Protein AF-0000000085013653 (afdb_homodimer)

Radius of gyration: 20.54 Å; Cα contacts (8 Å, |Δi|>4): 859; chains: 2; bounding box: 78×55×40 Å

Secondary structure (DSSP, 8-state):
------------GGGTHHHHHHHHHHHHHHHHTTS-S-EEEEE-TTS-EEEEEE--TTS---SSS--SSTT--HHHHHHHHH-S--SGGG-EEEEEE---HHHHHHHHHHT-SEEEEEE--TTT-HHHHS-GGG-GGGTTSEEEE---HHHHHHHHHHHHHHHHHH-TTHHHHHHHHH-HHHHTT--/------------HHHHHHHHHHHHHHHHHHHHTTS-S-EEEEE-TTS-EEEEEE--TTS---SSS--SSTT--HHHHHHHHH-S--SGGG-EEEEEE---HHHHHHHHHHT-SEEEEEE--TTT-HHHHS-GGG-GGGTTSEEEE---HHHHHHHHHHHHHHHHHH-TTHHHHHHHHH-HHHHTT--

InterPro domains:
  IPR002125 Cytidine and deoxycytidylate deaminase domain [PF00383] (16-118)
  IPR002125 Cytidine and deoxycytidylate deaminase domain [PS51747] (14-129)
  IPR016193 Cytidine deaminase-like [SSF53927] (13-131)

Structure (mmCIF, N/CA/C/O backbone):
data_AF-0000000085013653-model_v1
#
loop_
_entity.id
_entity.type
_entity.pdbx_description
1 polymer 'CMP/dCMP deaminase, zinc-binding protein'
#
loop_
_atom_site.group_PDB
_atom_site.id
_atom_site.type_symbol
_atom_site.label_atom_id
_atom_site.label_alt_id
_atom_site.label_comp_id
_atom_site.label_asym_id
_atom_site.label_entity_id
_atom_site.label_seq_id
_atom_site.pdbx_PDB_ins_code
_atom_site.Cartn_x
_atom_site.Cartn_y
_atom_site.Cartn_z
_atom_site.occupancy
_atom_site.B_iso_or_equiv
_atom_site.auth_seq_id
_atom_site.auth_comp_id
_atom_site.auth_asym_id
_atom_site.auth_atom_id
_atom_site.pdbx_PDB_model_num
ATOM 1 N N . MET A 1 1 ? 38.219 5.762 -13.766 1 24.25 1 MET A N 1
ATOM 2 C CA . MET A 1 1 ? 37.781 4.395 -14.039 1 24.25 1 MET A CA 1
ATOM 3 C C . MET A 1 1 ? 36.25 4.316 -14.164 1 24.25 1 MET A C 1
ATOM 5 O O . MET A 1 1 ? 35.531 4.926 -13.367 1 24.25 1 MET A O 1
ATOM 9 N N . PRO A 1 2 ? 35.656 3.992 -15.43 1 26.81 2 PRO A N 1
ATOM 10 C CA . PRO A 1 2 ? 34.281 4.137 -15.859 1 26.81 2 PRO A CA 1
ATOM 11 C C . PRO A 1 2 ? 33.312 3.309 -15.008 1 26.81 2 PRO A C 1
ATOM 13 O O . PRO A 1 2 ? 33.688 2.271 -14.461 1 26.81 2 PRO A O 1
ATOM 16 N N . ASP A 1 3 ? 32.5 3.873 -14.195 1 28.05 3 ASP A N 1
ATOM 17 C CA . ASP A 1 3 ? 31.5 3.348 -13.266 1 28.05 3 ASP A CA 1
ATOM 18 C C . ASP A 1 3 ? 30.578 2.346 -13.961 1 28.05 3 ASP A C 1
ATOM 20 O O . ASP A 1 3 ? 29.859 2.701 -14.891 1 28.05 3 ASP A O 1
ATOM 24 N N . CYS A 1 4 ? 31.062 1.099 -14.211 1 28.59 4 CYS A N 1
ATOM 25 C CA . CYS A 1 4 ? 30.484 0.008 -14.984 1 28.59 4 CYS A CA 1
ATOM 26 C C . CYS A 1 4 ? 29.016 -0.204 -14.602 1 28.59 4 CYS A C 1
ATOM 28 O O . CYS A 1 4 ? 28.719 -0.586 -13.469 1 28.59 4 CYS A O 1
ATOM 30 N N . PRO A 1 5 ? 28.062 0.525 -15.18 1 35.03 5 PRO A N 1
ATOM 31 C CA . PRO A 1 5 ? 26.641 0.278 -14.961 1 35.03 5 PRO A CA 1
ATOM 32 C C . PRO A 1 5 ? 26.297 -1.209 -14.977 1 35.03 5 PRO A C 1
ATOM 34 O O . PRO A 1 5 ? 26.859 -1.973 -15.766 1 35.03 5 PRO A O 1
ATOM 37 N N . MET A 1 6 ? 26.156 -1.862 -13.82 1 35.12 6 MET A N 1
ATOM 38 C CA . MET A 1 6 ? 25.906 -3.299 -13.773 1 35.12 6 MET A CA 1
ATOM 39 C C . MET A 1 6 ? 24.938 -3.717 -14.883 1 35.12 6 MET A C 1
ATOM 41 O O . MET A 1 6 ? 24 -2.998 -15.195 1 35.12 6 MET A O 1
ATOM 45 N N . SER A 1 7 ? 25.328 -4.457 -15.969 1 36.34 7 SER A N 1
ATOM 46 C CA . SER A 1 7 ? 24.672 -5.117 -17.094 1 36.34 7 SER A CA 1
ATOM 47 C C . SER A 1 7 ? 23.375 -5.781 -16.672 1 36.34 7 SER A C 1
ATOM 49 O O . SER A 1 7 ? 23.312 -6.406 -15.609 1 36.34 7 SER A O 1
ATOM 51 N N . PRO A 1 8 ? 22.219 -5.273 -17.219 1 42.09 8 PRO A N 1
ATOM 52 C CA . PRO A 1 8 ? 20.953 -5.977 -16.984 1 42.09 8 PRO A CA 1
ATOM 53 C C . PRO A 1 8 ? 21.094 -7.488 -17.141 1 42.09 8 PRO A C 1
ATOM 55 O O . PRO A 1 8 ? 21.562 -7.977 -18.172 1 42.09 8 PRO A O 1
ATOM 58 N N . VAL A 1 9 ? 21.625 -8.234 -16.281 1 42 9 VAL A N 1
ATOM 59 C CA . VAL A 1 9 ? 21.625 -9.68 -16.5 1 42 9 VAL A CA 1
ATOM 60 C C . VAL A 1 9 ? 20.328 -10.109 -17.172 1 42 9 VAL A C 1
ATOM 62 O O . VAL A 1 9 ? 19.234 -9.805 -16.688 1 42 9 VAL A O 1
ATOM 65 N N . PRO A 1 10 ? 20.297 -10.133 -18.594 1 42.44 10 PRO A N 1
ATOM 66 C CA . PRO A 1 10 ? 19.109 -10.758 -19.156 1 42.44 10 PRO A CA 1
ATOM 67 C C . PRO A 1 10 ? 18.609 -11.945 -18.328 1 42.44 10 PRO A C 1
ATOM 69 O O . PRO A 1 10 ? 19.359 -12.906 -18.125 1 42.44 10 PRO A O 1
ATOM 72 N N . ARG A 1 11 ? 18.047 -11.766 -17.188 1 50.75 11 ARG A N 1
ATOM 73 C CA . ARG A 1 11 ? 17.844 -12.922 -16.328 1 50.75 11 ARG A CA 1
ATOM 74 C C . ARG A 1 11 ? 17.016 -13.992 -17.031 1 50.75 11 ARG A C 1
ATOM 76 O O . ARG A 1 11 ? 15.906 -13.727 -17.484 1 50.75 11 ARG A O 1
ATOM 83 N N . ASP A 1 12 ? 17.594 -14.945 -17.734 1 55.91 12 ASP A N 1
ATOM 84 C CA . ASP A 1 12 ? 17.031 -16.156 -18.344 1 55.91 12 ASP A CA 1
ATOM 85 C C . ASP A 1 12 ? 15.758 -16.578 -17.609 1 55.91 12 ASP A C 1
ATOM 87 O O . ASP A 1 12 ? 15.711 -16.594 -16.391 1 55.91 12 ASP A O 1
ATOM 91 N N . PRO A 1 13 ? 14.555 -16.672 -18.359 1 56.53 13 PRO A N 1
ATOM 92 C CA . PRO A 1 13 ? 13.312 -17.172 -17.766 1 56.53 13 PRO A CA 1
ATOM 93 C C . PRO A 1 13 ? 13.547 -18.312 -16.781 1 56.53 13 PRO A C 1
ATOM 95 O O . PRO A 1 13 ? 12.844 -18.422 -15.766 1 56.53 13 PRO A O 1
ATOM 98 N N . ALA A 1 14 ? 14.484 -19.109 -17.188 1 70.06 14 ALA A N 1
ATOM 99 C CA . ALA A 1 14 ? 14.812 -20.219 -16.297 1 70.06 14 ALA A CA 1
ATOM 100 C C . ALA A 1 14 ? 15.258 -19.719 -14.93 1 70.06 14 ALA A C 1
ATOM 102 O O . ALA A 1 14 ? 15.125 -20.422 -13.922 1 70.06 14 ALA A O 1
ATOM 103 N N . THR A 1 15 ? 15.469 -18.562 -14.938 1 87.69 15 THR A N 1
ATOM 104 C CA . THR A 1 15 ? 15.984 -17.984 -13.703 1 87.69 15 THR A CA 1
ATOM 105 C C . THR A 1 1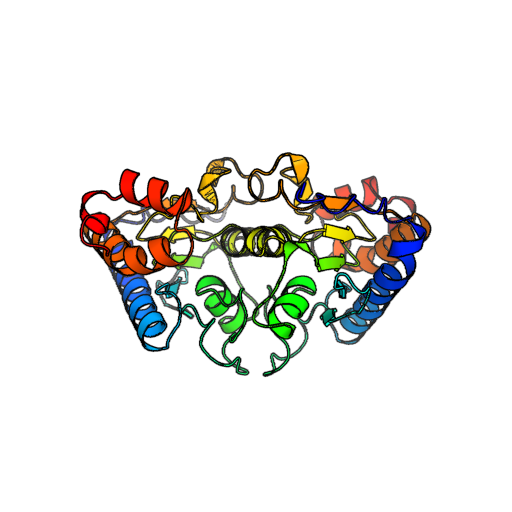5 ? 14.844 -17.625 -12.758 1 87.69 15 THR A C 1
ATOM 107 O O . THR A 1 15 ? 14.984 -17.734 -11.539 1 87.69 15 THR A O 1
ATOM 110 N N . HIS A 1 16 ? 13.609 -17.469 -13.266 1 96.56 16 HIS A N 1
ATOM 111 C CA . HIS A 1 16 ? 12.5 -17 -12.445 1 96.56 16 HIS A CA 1
ATOM 112 C C . HIS A 1 16 ? 11.711 -18.156 -11.859 1 96.56 16 HIS A C 1
ATOM 114 O O . HIS A 1 16 ? 11.086 -18.031 -10.805 1 96.56 16 HIS A O 1
ATOM 120 N N . ARG A 1 17 ? 11.781 -19.312 -12.523 1 97.62 17 ARG A N 1
ATOM 121 C CA . ARG A 1 17 ? 10.859 -20.422 -12.305 1 97.62 17 ARG A CA 1
ATOM 122 C C . ARG A 1 17 ? 10.906 -20.891 -10.852 1 97.62 17 ARG A C 1
ATOM 124 O O . ARG A 1 17 ? 9.867 -21.016 -10.203 1 97.62 17 ARG A O 1
ATOM 131 N N . PRO A 1 18 ? 12.117 -21.109 -10.234 1 97.94 18 PRO A N 1
ATOM 132 C CA . PRO A 1 18 ? 12.109 -21.609 -8.859 1 97.94 18 PRO A CA 1
ATOM 133 C C . PRO A 1 18 ? 11.453 -20.641 -7.883 1 97.94 18 PRO A C 1
ATOM 135 O O . PRO A 1 18 ? 10.805 -21.078 -6.922 1 97.94 18 PRO A O 1
ATOM 138 N N . TYR A 1 19 ? 11.594 -19.375 -8.047 1 98.62 19 TYR A N 1
ATOM 139 C CA . TYR A 1 19 ? 11.039 -18.375 -7.152 1 98.62 19 TYR A CA 1
ATOM 140 C C . TYR A 1 19 ? 9.523 -18.266 -7.332 1 98.62 19 TYR A C 1
ATOM 142 O O . TYR A 1 19 ? 8.789 -18.109 -6.355 1 98.62 19 TYR A O 1
ATOM 150 N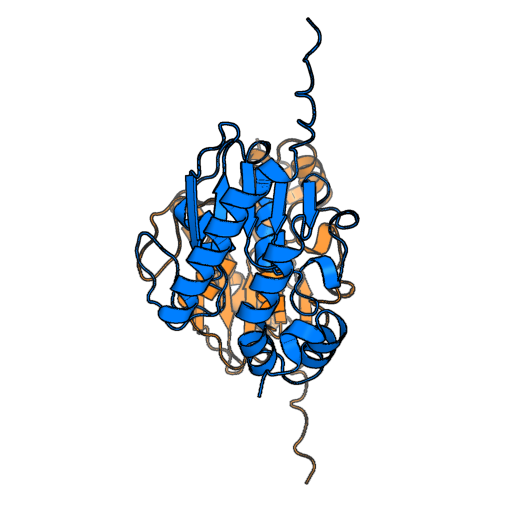 N . LEU A 1 20 ? 9.102 -18.391 -8.609 1 98.75 20 LEU A N 1
ATOM 151 C CA . LEU A 1 20 ? 7.668 -18.359 -8.867 1 98.75 20 LEU A CA 1
ATOM 152 C C . LEU A 1 20 ? 6.988 -19.609 -8.32 1 98.75 20 LEU A C 1
ATOM 154 O O . LEU A 1 20 ? 5.863 -19.531 -7.82 1 98.75 20 LEU A O 1
ATOM 158 N N . GLN A 1 21 ? 7.672 -20.719 -8.414 1 98.81 21 GLN A N 1
ATOM 159 C CA . GLN A 1 21 ? 7.156 -21.938 -7.805 1 98.81 21 GLN A CA 1
ATOM 160 C C . GLN A 1 21 ? 7.012 -21.781 -6.293 1 98.81 21 GLN A C 1
ATOM 162 O O . GLN A 1 21 ? 6.031 -22.234 -5.707 1 98.81 21 GLN A O 1
ATOM 167 N N . GLU A 1 22 ? 7.992 -21.156 -5.691 1 98.81 22 GLU A N 1
ATOM 168 C CA . GLU A 1 22 ? 7.926 -20.906 -4.258 1 98.81 22 GLU A CA 1
ATOM 169 C C . GLU A 1 22 ? 6.77 -19.969 -3.908 1 98.81 22 GLU A C 1
ATOM 171 O O . GLU A 1 22 ? 6.062 -20.188 -2.922 1 98.81 22 GLU A O 1
ATOM 176 N N . ALA A 1 23 ? 6.559 -18.938 -4.688 1 98.88 23 ALA A N 1
ATOM 177 C CA . ALA A 1 23 ? 5.434 -18.031 -4.473 1 98.88 23 ALA A CA 1
ATOM 178 C C . ALA A 1 23 ? 4.105 -18.781 -4.559 1 98.88 23 ALA A C 1
ATOM 180 O O . ALA A 1 23 ? 3.209 -18.562 -3.74 1 98.88 23 ALA A O 1
ATOM 181 N N . LEU A 1 24 ? 4.008 -19.688 -5.523 1 98.94 24 LEU A N 1
ATOM 182 C CA . LEU A 1 24 ? 2.777 -20.469 -5.695 1 98.94 24 LEU A CA 1
ATOM 183 C C . LEU A 1 24 ? 2.584 -21.438 -4.547 1 98.94 24 LEU A C 1
ATOM 185 O O . LEU A 1 24 ? 1.455 -21.688 -4.113 1 98.94 24 LEU A O 1
ATOM 189 N N . ARG A 1 25 ? 3.697 -22.031 -4.094 1 98.88 25 ARG A N 1
ATOM 190 C CA . ARG A 1 25 ? 3.611 -22.875 -2.912 1 98.88 25 ARG A CA 1
ATOM 191 C C . ARG A 1 25 ? 3.078 -22.094 -1.715 1 98.88 25 ARG A C 1
ATOM 193 O O . ARG A 1 25 ? 2.189 -22.578 -1.003 1 98.88 25 ARG A O 1
ATOM 200 N N . LEU A 1 26 ? 3.555 -20.906 -1.44 1 98.94 26 LEU A N 1
ATOM 201 C CA . LEU A 1 26 ? 3.109 -20.047 -0.35 1 98.94 26 LEU A CA 1
ATOM 202 C C . LEU A 1 26 ? 1.648 -19.656 -0.535 1 98.94 26 LEU A C 1
ATOM 204 O O . LEU A 1 26 ? 0.909 -19.516 0.443 1 98.94 26 LEU A O 1
ATOM 208 N N . ALA A 1 27 ? 1.255 -19.469 -1.788 1 98.94 27 ALA A N 1
ATOM 209 C CA . ALA A 1 27 ? -0.143 -19.172 -2.082 1 98.94 27 ALA A CA 1
ATOM 210 C C . ALA A 1 27 ? -1.061 -20.281 -1.596 1 98.94 27 ALA A C 1
ATOM 212 O O . ALA A 1 27 ? -2.105 -20.016 -0.994 1 98.94 27 ALA A O 1
ATOM 213 N N . ARG A 1 28 ? -0.653 -21.5 -1.837 1 98.88 28 ARG A N 1
ATOM 214 C CA . ARG A 1 28 ? -1.437 -22.656 -1.39 1 98.88 28 ARG A CA 1
ATOM 215 C C . ARG A 1 28 ? -1.482 -22.719 0.133 1 98.88 28 ARG A C 1
ATOM 217 O O . ARG A 1 28 ? -2.506 -23.094 0.711 1 98.88 28 ARG A O 1
ATOM 224 N N . GLU A 1 29 ? -0.393 -22.375 0.776 1 98.81 29 GLU A N 1
ATOM 225 C CA . GLU A 1 29 ? -0.371 -22.328 2.234 1 98.81 29 GLU A CA 1
ATOM 226 C C . GLU A 1 29 ? -1.345 -21.281 2.768 1 98.81 29 GLU A C 1
ATOM 228 O O . GLU A 1 29 ? -2.02 -21.516 3.773 1 98.81 29 GLU A O 1
ATOM 233 N N . ALA A 1 30 ? -1.367 -20.125 2.084 1 98.81 30 ALA A N 1
ATOM 234 C CA . ALA A 1 30 ? -2.312 -19.078 2.471 1 98.81 30 ALA A CA 1
ATOM 235 C C . ALA A 1 30 ? -3.75 -19.578 2.387 1 98.81 30 ALA A C 1
ATOM 237 O O . ALA A 1 30 ? -4.543 -19.375 3.309 1 98.81 30 ALA A O 1
ATOM 238 N N . GLN A 1 31 ? -4.023 -20.234 1.326 1 98.38 31 GLN A N 1
ATOM 239 C CA . GLN A 1 31 ? -5.363 -20.781 1.118 1 98.38 31 GLN A CA 1
ATOM 240 C C . GLN A 1 31 ? -5.73 -21.766 2.215 1 98.38 31 GLN A C 1
ATOM 242 O O . GLN A 1 31 ? -6.84 -21.734 2.75 1 98.38 31 GLN A O 1
ATOM 247 N N . ALA A 1 32 ? -4.828 -22.625 2.506 1 98.25 32 ALA A N 1
ATOM 248 C CA . ALA A 1 32 ? -5.051 -23.625 3.539 1 98.25 32 ALA A CA 1
ATOM 249 C C . ALA A 1 32 ? -5.289 -22.984 4.898 1 98.25 32 ALA A C 1
ATOM 251 O O . ALA A 1 32 ? -5.996 -23.531 5.742 1 98.25 32 ALA A O 1
ATOM 252 N N . ALA A 1 33 ? -4.801 -21.812 5.082 1 97.81 33 ALA A N 1
ATOM 253 C CA . ALA A 1 33 ? -4.91 -21.109 6.355 1 97.81 33 ALA A CA 1
ATOM 254 C C . ALA A 1 33 ? -6.121 -20.172 6.371 1 97.81 33 ALA A C 1
ATOM 256 O O . ALA A 1 33 ? -6.316 -19.406 7.316 1 97.81 33 ALA A O 1
ATOM 257 N N . GLY A 1 34 ? -6.895 -20.203 5.285 1 97 34 GLY A N 1
ATOM 258 C CA . GLY A 1 34 ? -8.141 -19.453 5.273 1 97 34 GLY A CA 1
ATOM 259 C C . GLY A 1 34 ? -8.008 -18.078 4.66 1 97 34 GLY A C 1
ATOM 260 O O . GLY A 1 34 ? -8.836 -17.203 4.895 1 97 34 GLY A O 1
ATOM 261 N N . SER A 1 35 ? -6.945 -17.859 3.887 1 98.12 35 SER A N 1
ATOM 262 C CA . SER A 1 35 ? -6.715 -16.594 3.199 1 98.12 35 SER A CA 1
ATOM 263 C C . SER A 1 35 ? -6.75 -16.766 1.685 1 98.12 35 SER A C 1
ATOM 265 O O . SER A 1 35 ? -6.812 -17.891 1.188 1 98.12 35 SER A O 1
ATOM 267 N N . ALA A 1 36 ? -6.809 -15.648 0.955 1 98.19 36 ALA A N 1
ATOM 268 C CA . ALA A 1 36 ? -6.711 -15.727 -0.5 1 98.19 36 ALA A CA 1
ATOM 269 C C . ALA A 1 36 ? -5.402 -16.391 -0.923 1 98.19 36 ALA A C 1
ATOM 271 O O . ALA A 1 36 ? -4.367 -16.219 -0.275 1 98.19 36 ALA A O 1
ATOM 272 N N . PRO A 1 37 ? -5.43 -17.172 -1.954 1 98.81 37 PRO A N 1
ATOM 273 C CA . PRO A 1 37 ? -4.238 -17.906 -2.383 1 98.81 37 PRO A CA 1
ATOM 274 C C . PRO A 1 37 ? -3.227 -17.016 -3.105 1 98.81 37 PRO A C 1
ATOM 276 O O . PRO A 1 37 ? -3.076 -17.109 -4.328 1 98.81 37 PRO A O 1
ATOM 279 N N . VAL A 1 38 ? -2.527 -16.219 -2.439 1 98.94 38 VAL A N 1
ATOM 280 C CA . VAL A 1 38 ? -1.472 -15.367 -2.973 1 98.94 38 VAL A CA 1
ATOM 281 C C . VAL A 1 38 ? -0.211 -15.508 -2.123 1 98.94 38 VAL A C 1
ATOM 283 O O . VAL A 1 38 ? -0.278 -15.484 -0.892 1 98.94 38 VAL A O 1
ATOM 286 N N . GLY A 1 39 ? 0.913 -15.719 -2.691 1 98.94 39 GLY A N 1
ATOM 287 C CA . GLY A 1 39 ? 2.223 -15.805 -2.064 1 98.94 39 GLY A CA 1
ATOM 288 C C . GLY A 1 39 ? 3.27 -14.945 -2.754 1 98.94 39 GLY A C 1
ATOM 289 O O . GLY A 1 39 ? 3.084 -14.539 -3.902 1 98.94 39 GLY A O 1
ATOM 290 N N . ALA A 1 40 ? 4.328 -14.625 -2.074 1 98.94 40 ALA A N 1
ATOM 291 C CA . ALA A 1 40 ? 5.395 -13.781 -2.613 1 98.94 40 ALA A CA 1
ATOM 292 C C . ALA A 1 40 ? 6.727 -14.078 -1.927 1 98.94 40 ALA A C 1
ATOM 294 O O . ALA A 1 40 ? 6.754 -14.516 -0.774 1 98.94 40 ALA A O 1
ATOM 295 N N . VAL A 1 41 ? 7.832 -13.82 -2.594 1 98.88 41 VAL A N 1
ATOM 296 C CA . VAL A 1 41 ? 9.164 -13.898 -2.012 1 98.88 41 VAL A CA 1
ATOM 297 C C . VAL A 1 41 ? 10.008 -12.727 -2.498 1 98.88 41 VAL A C 1
ATOM 299 O O . VAL A 1 41 ? 9.789 -12.203 -3.596 1 98.88 41 VAL A O 1
ATOM 302 N N . LEU A 1 42 ? 10.891 -12.305 -1.718 1 98.69 42 LEU A N 1
ATOM 303 C CA . LEU A 1 42 ? 11.867 -11.273 -2.041 1 98.69 42 LEU A CA 1
ATOM 304 C C . LEU A 1 42 ? 13.266 -11.875 -2.162 1 98.69 42 LEU A C 1
ATOM 306 O O . LEU A 1 42 ? 13.727 -12.578 -1.263 1 98.69 42 LEU A O 1
ATOM 310 N N . VAL A 1 43 ? 13.883 -11.617 -3.268 1 98.31 43 VAL A N 1
ATOM 311 C CA . VAL A 1 43 ? 15.156 -12.242 -3.594 1 98.31 43 VAL A CA 1
ATOM 312 C C . VAL A 1 43 ? 16.219 -11.164 -3.777 1 98.31 43 VAL A C 1
ATOM 314 O O . VAL A 1 43 ? 15.992 -10.156 -4.445 1 98.31 43 VAL A O 1
ATOM 317 N N . ASN A 1 44 ? 17.406 -11.367 -3.193 1 97.19 44 ASN A N 1
ATOM 318 C CA . ASN A 1 44 ? 18.469 -10.367 -3.328 1 97.19 44 ASN A CA 1
ATOM 319 C C . ASN A 1 44 ? 19.344 -10.641 -4.547 1 97.19 44 ASN A C 1
ATOM 321 O O . ASN A 1 44 ? 19.078 -11.57 -5.316 1 97.19 44 ASN A O 1
ATOM 325 N N . ALA A 1 45 ? 20.359 -9.867 -4.723 1 94.81 45 ALA A N 1
ATOM 326 C CA . ALA A 1 45 ? 21.203 -9.914 -5.914 1 94.81 45 ALA A CA 1
ATOM 327 C C . ALA A 1 45 ? 21.969 -11.227 -5.988 1 94.81 45 ALA A C 1
ATOM 329 O O . ALA A 1 45 ? 22.328 -11.68 -7.078 1 94.81 45 ALA A O 1
ATOM 330 N N . ALA A 1 46 ? 22.156 -11.867 -4.809 1 95.81 46 ALA A N 1
ATOM 331 C CA . ALA A 1 46 ? 22.906 -13.125 -4.75 1 95.81 46 ALA A CA 1
ATOM 332 C C . ALA A 1 46 ? 22 -14.32 -5.035 1 95.81 46 ALA A C 1
ATOM 334 O O . ALA A 1 46 ? 22.469 -15.461 -5.086 1 95.81 46 ALA A O 1
ATOM 335 N N . GLY A 1 47 ? 20.719 -14.031 -5.195 1 96.06 47 GLY A N 1
ATOM 336 C CA . GLY A 1 47 ? 19.781 -15.102 -5.488 1 96.06 47 GLY A CA 1
ATOM 337 C C . GLY A 1 47 ? 19.219 -15.75 -4.242 1 96.06 47 GLY A C 1
ATOM 338 O O . GLY A 1 47 ? 18.594 -16.812 -4.316 1 96.06 47 GLY A O 1
ATOM 339 N N . GLU A 1 48 ? 19.406 -15.102 -3.143 1 97.06 48 GLU A N 1
ATOM 340 C CA . GLU A 1 48 ? 18.891 -15.633 -1.887 1 97.06 48 GLU A CA 1
ATOM 341 C C . GLU A 1 48 ? 17.5 -15.07 -1.592 1 97.06 48 GLU A C 1
ATOM 343 O O . GLU A 1 48 ? 17.25 -13.875 -1.775 1 97.06 48 GLU A O 1
ATOM 348 N N . VAL A 1 49 ? 16.625 -15.961 -1.199 1 98.31 49 VAL A N 1
ATOM 349 C CA . VAL A 1 49 ? 15.336 -15.508 -0.694 1 98.31 49 VAL A CA 1
ATOM 350 C C . VAL A 1 49 ? 15.508 -14.891 0.694 1 98.31 49 VAL A C 1
ATOM 352 O O . VAL A 1 49 ? 15.891 -15.586 1.642 1 98.31 49 VAL A O 1
ATOM 355 N N . ILE A 1 50 ? 15.172 -13.609 0.869 1 98 50 ILE A N 1
ATOM 356 C CA . ILE A 1 50 ? 15.453 -12.945 2.135 1 98 50 ILE A CA 1
ATOM 357 C C . ILE A 1 50 ? 14.156 -12.719 2.904 1 98 50 ILE A C 1
ATOM 359 O O . ILE A 1 50 ? 14.18 -12.352 4.082 1 98 50 ILE A O 1
ATOM 363 N N . ALA A 1 51 ? 13.062 -12.906 2.277 1 98.31 51 ALA A N 1
ATOM 364 C CA . ALA A 1 51 ? 11.766 -12.82 2.936 1 98.31 51 ALA A CA 1
ATOM 365 C C . ALA A 1 51 ? 10.711 -13.625 2.182 1 98.31 51 ALA A C 1
ATOM 367 O O . ALA A 1 51 ? 10.789 -13.773 0.96 1 98.31 51 ALA A O 1
ATOM 368 N N . ARG A 1 52 ? 9.836 -14.203 2.844 1 98.69 52 ARG A N 1
ATOM 369 C CA . ARG A 1 52 ? 8.68 -14.938 2.35 1 98.69 52 ARG A CA 1
ATOM 370 C C . ARG A 1 52 ? 7.387 -14.375 2.932 1 98.69 52 ARG A C 1
ATOM 372 O O . ARG A 1 52 ? 7.336 -14.008 4.109 1 98.69 52 ARG A O 1
ATOM 379 N N . GLY A 1 53 ? 6.402 -14.266 2.07 1 98.81 53 GLY A N 1
ATOM 380 C CA . GLY A 1 53 ? 5.102 -13.773 2.502 1 98.81 53 GLY A CA 1
ATOM 381 C C . GLY A 1 53 ? 3.945 -14.492 1.83 1 98.81 53 GLY A C 1
ATOM 382 O O . GLY A 1 53 ? 4.121 -15.117 0.783 1 98.81 53 GLY A O 1
ATOM 383 N N . ARG A 1 54 ? 2.885 -14.469 2.453 1 98.81 54 ARG A N 1
ATOM 384 C CA . ARG A 1 54 ? 1.614 -14.938 1.909 1 98.81 54 ARG A CA 1
ATOM 385 C C . ARG A 1 54 ? 0.452 -14.102 2.434 1 98.81 54 ARG A C 1
ATOM 387 O O . ARG A 1 54 ? 0.618 -13.312 3.369 1 98.81 54 ARG A O 1
ATOM 394 N N . ASN A 1 55 ? -0.638 -14.18 1.678 1 98.81 55 ASN A N 1
ATOM 395 C CA . ASN A 1 55 ? -1.829 -13.508 2.191 1 98.81 55 ASN A CA 1
ATOM 396 C C . ASN A 1 55 ? -2.188 -14 3.592 1 98.81 55 ASN A C 1
ATOM 398 O O . ASN A 1 55 ? -2.166 -15.203 3.859 1 98.81 55 ASN A O 1
ATOM 402 N N . ARG A 1 56 ? -2.494 -13.047 4.523 1 98.56 56 ARG A N 1
ATOM 403 C CA . ARG A 1 56 ? -2.738 -13.406 5.918 1 98.56 56 ARG A CA 1
ATOM 404 C C . ARG A 1 56 ? -3.998 -12.727 6.445 1 98.56 56 ARG A C 1
ATOM 406 O O . ARG A 1 56 ? -4.109 -12.461 7.645 1 98.56 56 ARG A O 1
ATOM 413 N N . VAL A 1 57 ? -4.863 -12.414 5.566 1 98.06 57 VAL A N 1
ATOM 414 C CA . VAL A 1 57 ? -6.125 -11.789 5.961 1 98.06 57 VAL A CA 1
ATOM 415 C C . VAL A 1 57 ? -6.855 -12.688 6.953 1 98.06 57 VAL A C 1
ATOM 417 O O . VAL A 1 57 ? -7.516 -12.203 7.875 1 98.06 57 VAL A O 1
ATOM 420 N N . GLY A 1 58 ? -6.711 -13.977 6.816 1 97.31 58 GLY A N 1
ATOM 421 C CA . GLY A 1 58 ? -7.434 -14.93 7.637 1 97.31 58 GLY A CA 1
ATOM 422 C C . GLY A 1 58 ? -6.652 -15.367 8.867 1 97.31 58 GLY A C 1
ATOM 423 O O . GLY A 1 58 ? -7.059 -16.297 9.562 1 97.31 58 GLY A O 1
ATOM 424 N N . GLU A 1 59 ? -5.547 -14.789 9.172 1 97.06 59 GLU A N 1
ATOM 425 C CA . GLU A 1 59 ? -4.68 -15.148 10.289 1 97.06 59 GLU A CA 1
ATOM 426 C C . GLU A 1 59 ? -4.402 -13.938 11.188 1 97.06 59 GLU A C 1
ATOM 428 O O . GLU A 1 59 ? -4.34 -12.805 10.703 1 97.06 59 GLU A O 1
ATOM 433 N N . ALA A 1 60 ? -4.109 -14.234 12.445 1 96.31 60 ALA A N 1
ATOM 434 C CA . ALA A 1 60 ? -3.836 -13.156 13.391 1 96.31 60 ALA A CA 1
ATOM 435 C C . ALA A 1 60 ? -2.502 -12.484 13.086 1 96.31 60 ALA A C 1
ATOM 437 O O . ALA A 1 60 ? -1.563 -13.133 12.617 1 96.31 60 ALA A O 1
ATOM 438 N N . GLN A 1 61 ? -2.424 -11.172 13.352 1 96.56 61 GLN A N 1
ATOM 439 C CA . GLN A 1 61 ? -1.141 -10.477 13.305 1 96.56 61 GLN A CA 1
ATOM 440 C C . GLN A 1 61 ? -0.23 -10.93 14.445 1 96.56 61 GLN A C 1
ATOM 442 O O . GLN A 1 61 ? -0.694 -11.164 15.562 1 96.56 61 GLN A O 1
ATOM 447 N N . THR A 1 62 ? 1.019 -11.023 14.164 1 95.81 62 THR A N 1
ATOM 448 C CA . THR A 1 62 ? 2.053 -11.344 15.141 1 95.81 62 THR A CA 1
ATOM 449 C C . THR A 1 62 ? 3.201 -10.344 15.062 1 95.81 62 THR A C 1
ATOM 451 O O . THR A 1 62 ? 3.213 -9.469 14.195 1 95.81 62 THR A O 1
ATOM 454 N N . PRO A 1 63 ? 4.117 -10.414 15.938 1 94.12 63 PRO A N 1
ATOM 455 C CA . PRO A 1 63 ? 5.293 -9.547 15.828 1 94.12 63 PRO A CA 1
ATOM 456 C C . PRO A 1 63 ? 6.086 -9.781 14.547 1 94.12 63 PRO A C 1
ATOM 458 O O . PRO A 1 63 ? 6.82 -8.898 14.102 1 94.12 63 PRO A O 1
ATOM 461 N N . GLU A 1 64 ? 5.895 -10.977 13.93 1 93.56 64 GLU A N 1
ATOM 462 C CA . GLU A 1 64 ? 6.723 -11.344 12.781 1 93.56 64 GLU A CA 1
ATOM 463 C C . GLU A 1 64 ? 5.965 -11.141 11.477 1 93.56 64 GLU A C 1
ATOM 465 O O . GLU A 1 64 ? 6.578 -10.906 10.43 1 93.56 64 GLU A O 1
ATOM 470 N N . HIS A 1 65 ? 4.629 -11.25 11.57 1 97.12 65 HIS A N 1
ATOM 471 C CA . HIS A 1 65 ? 3.826 -11.211 10.352 1 97.12 65 HIS A CA 1
ATOM 472 C C . HIS A 1 65 ? 2.594 -10.336 10.531 1 97.12 65 HIS A C 1
ATOM 474 O O . HIS A 1 65 ? 1.975 -10.336 11.602 1 97.12 65 HIS A O 1
ATOM 480 N N . VAL A 1 66 ? 2.279 -9.547 9.492 1 98.12 66 VAL A N 1
ATOM 481 C CA . VAL A 1 66 ? 1.004 -8.844 9.492 1 98.12 66 VAL A CA 1
ATOM 482 C C . VAL A 1 66 ? -0.142 -9.844 9.367 1 98.12 66 VAL A C 1
ATOM 484 O O . VAL A 1 66 ? 0.071 -10.992 8.984 1 98.12 66 VAL A O 1
ATOM 487 N N . GLY A 1 67 ? -1.336 -9.438 9.758 1 97.88 67 GLY A N 1
ATOM 488 C CA . GLY A 1 67 ? -2.475 -10.328 9.648 1 97.88 67 GLY A CA 1
ATOM 489 C C . GLY A 1 67 ? -3.775 -9.703 10.117 1 97.88 67 GLY A C 1
ATOM 490 O O . GLY A 1 67 ? -3.791 -8.555 10.562 1 97.88 67 GLY A O 1
ATOM 491 N N . ALA A 1 68 ? -4.859 -10.445 9.812 1 97.56 68 ALA A N 1
ATOM 492 C CA . ALA A 1 68 ? -6.211 -10.156 10.297 1 97.56 68 ALA A CA 1
ATOM 493 C C . ALA A 1 68 ? -6.652 -8.758 9.891 1 97.56 68 ALA A C 1
ATOM 495 O O . ALA A 1 68 ? -7.242 -8.031 10.695 1 97.56 68 ALA A O 1
ATOM 496 N N . ALA A 1 69 ? -6.258 -8.344 8.695 1 98.19 69 ALA A N 1
ATOM 497 C CA . ALA A 1 69 ? -6.625 -7.062 8.102 1 98.19 69 ALA A CA 1
ATOM 498 C C . ALA A 1 69 ? -6.879 -7.203 6.602 1 98.19 69 ALA A C 1
ATOM 500 O O . ALA A 1 69 ? -6.227 -8 5.926 1 98.19 69 ALA A O 1
ATOM 501 N N . SER A 1 70 ? -7.758 -6.438 6.086 1 97.88 70 SER A N 1
ATOM 502 C CA . SER A 1 70 ? -8.109 -6.48 4.668 1 97.88 70 SER A CA 1
ATOM 503 C C . SER A 1 70 ? -6.891 -6.215 3.789 1 97.88 70 SER A C 1
ATOM 505 O O . SER A 1 70 ? -6.875 -6.586 2.613 1 97.88 70 SER A O 1
ATOM 507 N N . VAL A 1 71 ? -5.844 -5.586 4.383 1 98.25 71 VAL A N 1
ATOM 508 C CA . VAL A 1 71 ? -4.691 -5.16 3.6 1 98.25 71 VAL A CA 1
ATOM 509 C C . VAL A 1 71 ? -3.521 -6.113 3.84 1 98.25 71 VAL A C 1
ATOM 511 O O . VAL A 1 71 ? -2.414 -5.879 3.35 1 98.25 71 VAL A O 1
ATOM 514 N N . ALA A 1 72 ? -3.754 -7.227 4.562 1 98.69 72 ALA A N 1
ATOM 515 C CA . ALA A 1 72 ? -2.678 -8.172 4.859 1 98.69 72 ALA A CA 1
ATOM 516 C C . ALA A 1 72 ? -2.377 -9.055 3.654 1 98.69 72 ALA A C 1
ATOM 518 O O . ALA A 1 72 ? -2.461 -10.281 3.74 1 98.69 72 ALA A O 1
ATOM 519 N N . HIS A 1 73 ? -1.928 -8.438 2.58 1 98.81 73 HIS A N 1
ATOM 520 C CA . HIS A 1 73 ? -1.59 -9.133 1.339 1 98.81 73 HIS A CA 1
ATOM 521 C C . HIS A 1 73 ? -0.209 -9.773 1.423 1 98.81 73 HIS A C 1
ATOM 523 O O . HIS A 1 73 ? 0.584 -9.43 2.305 1 98.81 73 HIS A O 1
ATOM 529 N N . ALA A 1 74 ? 0.054 -10.68 0.551 1 98.94 74 ALA A N 1
ATOM 530 C CA . ALA A 1 74 ? 1.305 -11.43 0.539 1 98.94 74 ALA A CA 1
ATOM 531 C C . ALA A 1 74 ? 2.506 -10.5 0.416 1 98.94 74 ALA A C 1
ATOM 533 O O . ALA A 1 74 ? 3.492 -10.648 1.144 1 98.94 74 ALA A O 1
ATOM 534 N N . GLU A 1 75 ? 2.441 -9.531 -0.534 1 98.75 75 GLU A N 1
ATOM 535 C CA . GLU A 1 75 ? 3.545 -8.602 -0.752 1 98.75 75 GLU A CA 1
ATOM 536 C C . GLU A 1 75 ? 3.781 -7.723 0.475 1 98.75 75 GLU A C 1
ATOM 538 O O . GLU A 1 75 ? 4.926 -7.426 0.822 1 98.75 75 GLU A O 1
ATOM 543 N N . MET A 1 76 ? 2.684 -7.297 1.123 1 98.81 76 MET A N 1
ATOM 544 C CA . MET A 1 76 ? 2.83 -6.531 2.357 1 98.81 76 MET A CA 1
ATOM 545 C C . MET A 1 76 ? 3.475 -7.375 3.451 1 98.81 76 MET A C 1
ATOM 547 O O . MET A 1 76 ? 4.316 -6.887 4.207 1 98.81 76 MET A O 1
ATOM 551 N N . ASP A 1 77 ? 3.045 -8.656 3.58 1 98.81 77 ASP A N 1
ATOM 552 C CA . ASP A 1 77 ? 3.672 -9.562 4.535 1 98.81 77 ASP A CA 1
ATOM 553 C C . ASP A 1 77 ? 5.18 -9.641 4.309 1 98.81 77 ASP A C 1
ATOM 555 O O . ASP A 1 77 ? 5.957 -9.625 5.266 1 98.81 77 ASP A O 1
ATOM 559 N N . VAL A 1 78 ? 5.602 -9.68 3.057 1 98.81 78 VAL A N 1
ATOM 560 C CA . VAL A 1 78 ? 7.016 -9.703 2.699 1 98.81 78 VAL A CA 1
ATOM 561 C C . VAL A 1 78 ? 7.688 -8.414 3.184 1 98.81 78 VAL A C 1
ATOM 563 O O . VAL A 1 78 ? 8.711 -8.469 3.877 1 98.81 78 VAL A O 1
ATOM 566 N N . PHE A 1 79 ? 7.125 -7.277 2.902 1 98.5 79 PHE A N 1
ATOM 567 C CA . PHE A 1 79 ? 7.77 -5.996 3.168 1 98.5 79 PHE A CA 1
ATOM 568 C C . PHE A 1 79 ? 7.816 -5.715 4.664 1 98.5 79 PHE A C 1
ATOM 570 O O . PHE A 1 79 ? 8.766 -5.109 5.16 1 98.5 79 PHE A O 1
ATOM 577 N N . PHE A 1 80 ? 6.805 -6.129 5.355 1 98.12 80 PHE A N 1
ATOM 578 C CA . PHE A 1 80 ? 6.836 -5.949 6.805 1 98.12 80 PHE A CA 1
ATOM 579 C C . PHE A 1 80 ? 7.824 -6.914 7.445 1 98.12 80 PHE A C 1
ATOM 581 O O . PHE A 1 80 ? 8.516 -6.555 8.398 1 98.12 80 PHE A O 1
ATOM 588 N N . SER A 1 81 ? 7.93 -8.125 6.953 1 97 81 SER A N 1
ATOM 589 C CA . SER A 1 81 ? 8.797 -9.133 7.551 1 97 81 SER A CA 1
ATOM 590 C C . SER A 1 81 ? 10.266 -8.812 7.316 1 97 81 SER A C 1
ATOM 592 O O . SER A 1 81 ? 11.117 -9.094 8.164 1 97 81 SER A O 1
ATOM 594 N N . VAL A 1 82 ? 10.57 -8.227 6.145 1 96.12 82 VAL A N 1
ATOM 595 C CA . VAL A 1 82 ? 11.961 -7.91 5.844 1 96.12 82 VAL A CA 1
ATOM 596 C C . VAL A 1 82 ? 12.414 -6.703 6.664 1 96.12 82 VAL A C 1
ATOM 598 O O . VAL A 1 82 ? 13.602 -6.539 6.938 1 96.12 82 VAL A O 1
ATOM 601 N N . GLY A 1 83 ? 11.461 -5.871 7.062 1 95.94 83 GLY A N 1
ATOM 602 C CA . GLY A 1 83 ? 11.789 -4.723 7.895 1 95.94 83 GLY A CA 1
ATOM 603 C C . GLY A 1 83 ? 12.273 -3.525 7.094 1 95.94 83 GLY A C 1
ATOM 604 O O . GLY A 1 83 ? 11.625 -3.119 6.125 1 95.94 83 GLY A O 1
ATOM 605 N N . LYS A 1 84 ? 13.32 -2.924 7.543 1 94.38 84 LYS A N 1
ATOM 606 C CA . LYS A 1 84 ? 13.914 -1.808 6.816 1 94.38 84 LYS A CA 1
ATOM 607 C C . LYS A 1 84 ? 14.711 -2.299 5.609 1 94.38 84 LYS A C 1
ATOM 609 O O . LYS A 1 84 ? 15.781 -2.893 5.77 1 94.38 84 LYS A O 1
ATOM 614 N N . VAL A 1 85 ? 14.219 -2.006 4.469 1 92.62 85 VAL A N 1
ATOM 615 C CA . VAL A 1 85 ? 14.773 -2.533 3.225 1 92.62 85 VAL A CA 1
ATOM 616 C C . VAL A 1 85 ? 16.062 -1.796 2.883 1 92.62 85 VAL A C 1
ATOM 618 O O . VAL A 1 85 ? 16.125 -0.565 2.936 1 92.62 85 VAL A O 1
ATOM 621 N N . GLN A 1 86 ? 17.016 -2.586 2.582 1 92.19 86 GLN A N 1
ATOM 622 C CA . GLN A 1 86 ? 18.297 -2.062 2.115 1 92.19 86 GLN A CA 1
ATOM 623 C C . GLN A 1 86 ? 18.547 -2.445 0.66 1 92.19 86 GLN A C 1
ATOM 625 O O . GLN A 1 86 ? 18.156 -3.531 0.222 1 92.19 86 GLN A O 1
ATOM 630 N N . ASP A 1 87 ? 19.156 -1.582 -0.125 1 93.69 87 ASP A N 1
ATOM 631 C CA . ASP A 1 87 ? 19.547 -1.832 -1.511 1 93.69 87 ASP A CA 1
ATOM 632 C C . ASP A 1 87 ? 18.359 -2.355 -2.322 1 93.69 87 ASP A C 1
ATOM 634 O O . ASP A 1 87 ? 18.469 -3.391 -2.982 1 93.69 87 ASP A O 1
ATOM 638 N N . ALA A 1 88 ? 17.25 -1.702 -2.158 1 95.44 88 ALA A N 1
ATOM 639 C CA . ALA A 1 88 ? 16 -2.146 -2.756 1 95.44 88 ALA A CA 1
ATOM 640 C C . ALA A 1 88 ? 16.141 -2.34 -4.262 1 95.44 88 ALA A C 1
ATOM 642 O O . ALA A 1 88 ? 15.539 -3.242 -4.844 1 95.44 88 ALA A O 1
ATOM 643 N N . ALA A 1 89 ? 16.984 -1.549 -4.91 1 94.56 89 ALA A N 1
ATOM 644 C CA . ALA A 1 89 ? 17.172 -1.562 -6.359 1 94.56 89 ALA A CA 1
ATOM 645 C C . ALA A 1 89 ? 17.75 -2.893 -6.832 1 94.56 89 ALA A C 1
ATOM 647 O O . ALA A 1 89 ? 17.656 -3.238 -8.008 1 94.56 89 ALA A O 1
ATOM 648 N N . THR A 1 90 ? 18.359 -3.658 -5.926 1 96.44 90 THR A N 1
ATOM 649 C CA . THR A 1 90 ? 19 -4.926 -6.293 1 96.44 90 THR A CA 1
ATOM 650 C C . THR A 1 90 ? 18.062 -6.098 -5.973 1 96.44 90 THR A C 1
ATOM 652 O O . THR A 1 90 ? 18.406 -7.254 -6.23 1 96.44 90 THR A O 1
ATOM 655 N N . LEU A 1 91 ? 16.922 -5.797 -5.445 1 97.25 91 LEU A N 1
ATOM 656 C CA . LEU A 1 91 ? 16 -6.844 -5.012 1 97.25 91 LEU A CA 1
ATOM 657 C C . LEU A 1 91 ? 14.977 -7.156 -6.102 1 97.25 91 LEU A C 1
ATOM 659 O O . LEU A 1 91 ? 14.641 -6.289 -6.914 1 97.25 91 LEU A O 1
ATOM 663 N N . THR A 1 92 ? 14.516 -8.383 -6.152 1 97.62 92 THR A N 1
ATOM 664 C CA . THR A 1 92 ? 13.422 -8.82 -7.008 1 97.62 92 THR A CA 1
ATOM 665 C C . THR A 1 92 ? 12.266 -9.367 -6.176 1 97.62 92 THR A C 1
ATOM 667 O O . THR A 1 92 ? 12.461 -10.25 -5.336 1 97.62 92 THR A O 1
ATOM 670 N N . LEU A 1 93 ? 11.125 -8.812 -6.379 1 98.12 93 LEU A N 1
ATOM 671 C CA . LEU A 1 93 ? 9.898 -9.336 -5.781 1 98.12 93 LEU A CA 1
ATOM 672 C C . LEU A 1 93 ? 9.219 -10.32 -6.719 1 98.12 93 LEU A C 1
ATOM 674 O O . LEU A 1 93 ? 8.891 -9.977 -7.855 1 98.12 93 LEU A O 1
ATOM 678 N N . TYR A 1 94 ? 9.078 -11.547 -6.316 1 98.69 94 TYR A N 1
ATOM 679 C CA . TYR A 1 94 ? 8.289 -12.547 -7.023 1 98.69 94 TYR A CA 1
ATOM 680 C C . TYR A 1 94 ? 6.938 -12.75 -6.348 1 98.69 94 TYR A C 1
ATOM 682 O O . TYR A 1 94 ? 6.867 -12.938 -5.129 1 98.69 94 TYR A O 1
ATOM 690 N N . THR A 1 95 ? 5.863 -12.703 -7.109 1 98.81 95 THR A N 1
ATOM 691 C CA . THR A 1 95 ? 4.523 -12.891 -6.566 1 98.81 95 THR A CA 1
ATOM 692 C C . THR A 1 95 ? 3.725 -13.875 -7.414 1 98.81 95 THR A C 1
ATOM 694 O O . THR A 1 95 ? 3.959 -14 -8.617 1 98.81 95 THR A O 1
ATOM 697 N N . SER A 1 96 ? 2.836 -14.648 -6.793 1 98.88 96 SER A N 1
ATOM 698 C CA . SER A 1 96 ? 2.021 -15.625 -7.504 1 98.88 96 SER A CA 1
ATOM 699 C C . SER A 1 96 ? 0.973 -14.945 -8.375 1 98.88 96 SER A C 1
ATOM 701 O O . SER A 1 96 ? 0.468 -15.539 -9.328 1 98.88 96 SER A O 1
ATOM 703 N N . LEU A 1 97 ? 0.602 -13.742 -8.031 1 98.62 97 LEU A N 1
ATOM 704 C CA . LEU A 1 97 ? -0.426 -12.945 -8.703 1 98.62 97 LEU A CA 1
ATOM 705 C C . LEU A 1 97 ? 0.037 -11.508 -8.898 1 98.62 97 LEU A C 1
ATOM 707 O O . LEU A 1 97 ? 0.732 -10.953 -8.039 1 98.62 97 LEU A O 1
ATOM 711 N N . GLU A 1 98 ? -0.331 -10.906 -10.016 1 96.75 98 GLU A N 1
ATOM 712 C CA . GLU A 1 98 ? -0.017 -9.492 -10.227 1 96.75 98 GLU A CA 1
ATOM 713 C C . GLU A 1 98 ? -0.385 -8.664 -9 1 96.75 98 GLU A C 1
ATOM 715 O O . GLU A 1 98 ? -1.509 -8.75 -8.5 1 96.75 98 GLU A O 1
ATOM 720 N N . PRO A 1 99 ? 0.581 -7.82 -8.492 1 95.94 99 PRO A N 1
ATOM 721 C CA . PRO A 1 99 ? 0.288 -7.012 -7.312 1 95.94 99 PRO A CA 1
ATOM 722 C C . PRO A 1 99 ? -0.866 -6.035 -7.535 1 95.94 99 PRO A C 1
ATOM 724 O O . PRO A 1 99 ? -1.015 -5.488 -8.633 1 95.94 99 PRO A O 1
ATOM 727 N N . CYS A 1 100 ? -1.618 -5.801 -6.508 1 93.44 100 CYS A N 1
ATOM 728 C CA . CYS A 1 100 ? -2.619 -4.742 -6.531 1 93.44 100 CYS A CA 1
ATOM 729 C C . CYS A 1 100 ? -1.96 -3.369 -6.469 1 93.44 100 CYS A C 1
ATOM 731 O O . CYS A 1 100 ? -0.737 -3.268 -6.355 1 93.44 100 CYS A O 1
ATOM 733 N N . LEU A 1 101 ? -2.721 -2.365 -6.539 1 88.88 101 LEU A N 1
ATOM 734 C CA . LEU A 1 101 ? -2.193 -1.004 -6.52 1 88.88 101 LEU A CA 1
ATOM 735 C C . LEU A 1 101 ? -1.439 -0.73 -5.223 1 88.88 101 LEU A C 1
ATOM 737 O O . LEU A 1 101 ? -0.391 -0.081 -5.234 1 88.88 101 LEU A O 1
ATOM 741 N N . MET A 1 102 ? -1.948 -1.131 -4.07 1 93.12 102 MET A N 1
ATO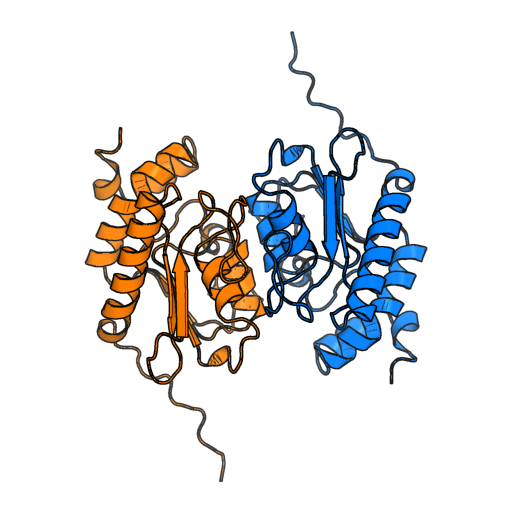M 742 C CA . MET A 1 102 ? -1.27 -0.959 -2.791 1 93.12 102 MET A CA 1
ATOM 743 C C . MET A 1 102 ? 0.105 -1.619 -2.811 1 93.12 102 MET A C 1
ATOM 745 O O . MET A 1 102 ? 1.112 -0.975 -2.508 1 93.12 102 MET A O 1
ATOM 749 N N . CYS A 1 103 ? 0.131 -2.854 -3.211 1 96.25 103 CYS A N 1
ATOM 750 C CA . CYS A 1 103 ? 1.364 -3.631 -3.152 1 96.25 103 CYS A CA 1
ATOM 751 C C . CYS A 1 103 ? 2.344 -3.18 -4.227 1 96.25 103 CYS A C 1
ATOM 753 O O . CYS A 1 103 ? 3.555 -3.143 -3.996 1 96.25 103 CYS A O 1
ATOM 755 N N . GLY A 1 104 ? 1.785 -2.92 -5.406 1 91.81 104 GLY A N 1
ATOM 756 C CA . GLY A 1 104 ? 2.631 -2.334 -6.434 1 91.81 104 GLY A CA 1
ATOM 757 C C . GLY A 1 104 ? 3.189 -0.979 -6.043 1 91.81 104 GLY A C 1
ATOM 758 O O . GLY A 1 104 ? 4.355 -0.682 -6.312 1 91.81 104 GLY A O 1
ATOM 759 N N . GLY A 1 105 ? 2.324 -0.15 -5.488 1 90.5 105 GLY A N 1
ATOM 760 C CA . GLY A 1 105 ? 2.773 1.135 -4.973 1 90.5 105 GLY A CA 1
ATOM 761 C C . GLY A 1 105 ? 3.863 1.011 -3.926 1 90.5 105 GLY A C 1
ATOM 762 O O . GLY A 1 105 ? 4.789 1.822 -3.889 1 90.5 105 GLY A O 1
ATOM 763 N N . ALA A 1 106 ? 3.738 0.005 -3.057 1 94.31 106 ALA A N 1
ATOM 764 C CA . ALA A 1 106 ? 4.77 -0.25 -2.053 1 94.31 106 ALA A CA 1
ATOM 765 C C . ALA A 1 106 ? 6.105 -0.587 -2.711 1 94.31 106 ALA A C 1
ATOM 767 O O . ALA A 1 106 ? 7.148 -0.064 -2.314 1 94.31 106 ALA A O 1
ATOM 768 N N . ALA A 1 107 ? 6.051 -1.451 -3.719 1 94 107 ALA A N 1
ATOM 769 C CA . ALA A 1 107 ? 7.27 -1.82 -4.434 1 94 107 ALA A CA 1
ATOM 770 C C . ALA A 1 107 ? 7.926 -0.597 -5.066 1 94 107 ALA A C 1
ATOM 772 O O . ALA A 1 107 ? 9.148 -0.445 -5.012 1 94 107 ALA A O 1
ATOM 773 N N . ALA A 1 108 ? 7.102 0.259 -5.602 1 89 108 ALA A N 1
ATOM 774 C CA . ALA A 1 108 ? 7.605 1.477 -6.234 1 89 108 ALA A CA 1
ATOM 775 C C . ALA A 1 108 ? 8.195 2.428 -5.195 1 89 108 ALA A C 1
ATOM 777 O O . ALA A 1 108 ? 9.273 2.994 -5.402 1 89 108 ALA A O 1
ATOM 778 N N . LEU A 1 109 ? 7.477 2.609 -4.133 1 89.69 109 LEU A N 1
ATOM 779 C CA . LEU A 1 109 ? 7.914 3.465 -3.037 1 89.69 109 LEU A CA 1
ATOM 780 C C . LEU A 1 109 ? 9.281 3.029 -2.523 1 89.69 109 LEU A C 1
ATOM 782 O O . LEU A 1 109 ? 10.141 3.867 -2.242 1 89.69 109 LEU A O 1
ATOM 786 N N . LEU A 1 110 ? 9.508 1.746 -2.434 1 93.94 110 LEU A N 1
ATOM 787 C CA . LEU A 1 110 ? 10.75 1.186 -1.916 1 93.94 110 LEU A CA 1
ATOM 788 C C . LEU A 1 110 ? 11.828 1.183 -2.988 1 93.94 110 LEU A C 1
ATOM 790 O O . LEU A 1 110 ? 13.008 0.95 -2.691 1 93.94 110 LEU A O 1
ATOM 794 N N . GLU A 1 111 ? 11.383 1.379 -4.199 1 92.19 111 GLU A N 1
ATOM 795 C CA . GLU A 1 111 ? 12.281 1.356 -5.348 1 92.19 111 GLU A CA 1
ATOM 796 C C . GLU A 1 111 ? 12.836 -0.044 -5.582 1 92.19 111 GLU A C 1
ATOM 798 O O . GLU A 1 111 ? 14.031 -0.205 -5.863 1 92.19 111 GLU A O 1
ATOM 803 N N . VAL A 1 112 ? 11.969 -1.019 -5.418 1 95.38 112 VAL A N 1
ATOM 804 C CA . VAL A 1 112 ? 12.336 -2.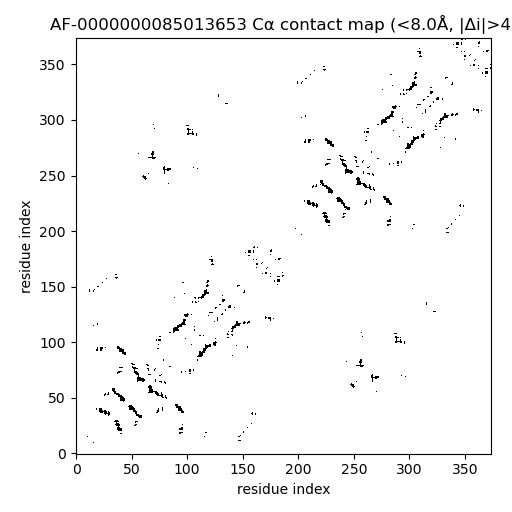396 -5.723 1 95.38 112 VAL A CA 1
ATOM 805 C C . VAL A 1 112 ? 12.789 -2.5 -7.18 1 95.38 112 VAL A C 1
ATOM 807 O O . VAL A 1 112 ? 12.125 -1.976 -8.078 1 95.38 112 VAL A O 1
ATOM 810 N N . GLY A 1 113 ? 13.859 -3.225 -7.414 1 95.06 113 GLY A N 1
ATOM 811 C CA . GLY A 1 113 ? 14.461 -3.266 -8.734 1 95.06 113 GLY A CA 1
ATOM 812 C C . GLY A 1 113 ? 13.602 -3.988 -9.758 1 95.06 113 GLY A C 1
ATOM 813 O O . GLY A 1 113 ? 13.508 -3.559 -10.914 1 95.06 113 GLY A O 1
ATOM 814 N N . ARG A 1 114 ? 12.992 -5.074 -9.336 1 94.94 114 ARG A N 1
ATOM 815 C CA . ARG A 1 114 ? 12.25 -5.906 -10.281 1 94.94 114 ARG A CA 1
ATOM 816 C C . ARG A 1 114 ? 11.062 -6.57 -9.602 1 94.94 114 ARG A C 1
ATOM 818 O O . ARG A 1 114 ? 11.156 -7.008 -8.453 1 94.94 114 ARG A O 1
ATOM 825 N N . VAL A 1 115 ? 9.961 -6.594 -10.352 1 96.19 115 VAL A N 1
ATOM 826 C CA . VAL A 1 115 ? 8.781 -7.34 -9.938 1 96.19 115 VAL A CA 1
ATOM 827 C C . VAL A 1 115 ? 8.414 -8.367 -11.008 1 96.19 115 VAL A C 1
ATOM 829 O O . VAL A 1 115 ? 8.328 -8.039 -12.195 1 96.19 115 VAL A O 1
ATOM 832 N N . VAL A 1 116 ? 8.281 -9.633 -10.625 1 96.94 116 VAL A N 1
ATOM 833 C CA . VAL A 1 116 ? 7.914 -10.758 -11.484 1 96.94 116 VAL A CA 1
ATOM 834 C C . VAL A 1 116 ? 6.672 -11.453 -10.93 1 96.94 116 VAL A C 1
ATOM 836 O O . VAL A 1 116 ? 6.582 -11.703 -9.719 1 96.94 116 VAL A O 1
ATOM 839 N N . TRP A 1 117 ? 5.676 -11.742 -11.766 1 97.62 117 TRP A N 1
ATOM 840 C CA . TRP A 1 117 ? 4.543 -12.484 -11.219 1 97.62 117 TRP A CA 1
ATOM 841 C C . TRP A 1 117 ? 4.152 -13.633 -12.141 1 97.62 117 TRP A C 1
ATOM 843 O O . TRP A 1 117 ? 4.453 -13.609 -13.336 1 97.62 117 TRP A O 1
ATOM 853 N N . ALA A 1 118 ? 3.543 -14.648 -11.578 1 98.5 118 ALA A N 1
ATOM 854 C CA . ALA A 1 118 ? 3.176 -15.859 -12.312 1 98.5 118 ALA A CA 1
ATOM 855 C C . ALA A 1 118 ? 1.894 -15.648 -13.109 1 98.5 118 ALA A C 1
ATOM 857 O O . ALA A 1 118 ? 1.776 -16.125 -14.242 1 98.5 118 ALA A O 1
ATOM 858 N N . THR A 1 119 ? 0.9 -14.961 -12.523 1 98.38 119 THR A N 1
ATOM 859 C CA . THR A 1 119 ? -0.447 -14.867 -13.07 1 98.38 119 THR A CA 1
ATOM 860 C C . THR A 1 119 ? -0.913 -13.414 -13.102 1 98.38 119 THR A C 1
ATOM 862 O O . THR A 1 119 ? -0.748 -12.68 -12.125 1 98.38 119 THR A O 1
ATOM 865 N N . ASP A 1 120 ? -1.537 -12.953 -14.18 1 96.19 120 ASP A N 1
ATOM 866 C CA . ASP A 1 120 ? -2.143 -11.625 -14.258 1 96.19 120 ASP A CA 1
ATOM 867 C C . ASP A 1 120 ? -3.41 -11.547 -13.414 1 96.19 120 ASP A C 1
ATOM 869 O O . ASP A 1 120 ? -4.141 -12.531 -13.281 1 96.19 120 ASP A O 1
ATOM 873 N N . ASP A 1 121 ? -3.615 -10.414 -12.852 1 95.56 121 ASP A N 1
ATOM 874 C CA . ASP A 1 121 ? -4.906 -10.102 -12.242 1 95.56 121 ASP A CA 1
ATOM 875 C C . ASP A 1 121 ? -5.68 -9.094 -13.094 1 95.56 121 ASP A C 1
ATOM 877 O O . ASP A 1 121 ? -5.535 -7.883 -12.914 1 95.56 121 ASP A O 1
ATOM 881 N N . PRO A 1 122 ? -6.527 -9.547 -13.953 1 92.38 122 PRO A N 1
ATOM 882 C CA . PRO A 1 122 ? -7.199 -8.672 -14.914 1 92.38 122 PRO A CA 1
ATOM 883 C C . PRO A 1 122 ? -8.141 -7.672 -14.242 1 92.38 122 PRO A C 1
ATOM 885 O O . PRO A 1 122 ? -8.602 -6.727 -14.883 1 92.38 122 PRO A O 1
ATOM 888 N N . TRP A 1 123 ? -8.391 -7.848 -13 1 90.31 123 TRP A N 1
ATOM 889 C CA . TRP A 1 123 ? -9.305 -6.953 -12.305 1 90.31 123 TRP A CA 1
ATOM 890 C C . TRP A 1 123 ? -8.57 -6.141 -11.242 1 90.31 123 TRP A C 1
ATOM 892 O O . TRP A 1 123 ? -8.633 -4.906 -11.242 1 90.31 123 TRP A O 1
ATOM 902 N N . GLY A 1 124 ? -7.824 -6.789 -10.461 1 89.25 124 GLY A N 1
ATOM 903 C CA . GLY A 1 124 ? -7.258 -6.148 -9.281 1 89.25 124 GLY A CA 1
ATOM 904 C C . GLY A 1 124 ? -5.816 -5.727 -9.469 1 89.25 124 GLY A C 1
ATOM 905 O O . GLY A 1 124 ? -5.246 -5.043 -8.617 1 89.25 124 GLY A O 1
ATOM 906 N N . GLY A 1 125 ? -5.223 -6.102 -10.562 1 90.56 125 GLY A N 1
ATOM 907 C CA . GLY A 1 125 ? -3.82 -5.797 -10.797 1 90.56 125 GLY A CA 1
ATOM 908 C C . GLY A 1 125 ? -3.551 -4.316 -10.969 1 90.56 125 GLY A C 1
ATOM 909 O O . GLY A 1 125 ? -4.359 -3.596 -11.562 1 90.56 125 GLY A O 1
ATOM 910 N N . SER A 1 126 ? -2.418 -3.914 -10.516 1 80.06 126 SER A N 1
ATOM 911 C CA . SER A 1 126 ? -2.053 -2.502 -10.539 1 80.06 126 SER A CA 1
ATOM 912 C C . SER A 1 126 ? -1.905 -1.997 -11.977 1 80.06 126 SER A C 1
ATOM 914 O O . SER A 1 126 ? -2.021 -0.797 -12.227 1 80.06 126 SER A O 1
ATOM 916 N N . GLY A 1 127 ? -1.6 -2.877 -12.875 1 73.5 127 GLY A N 1
ATOM 917 C CA . GLY A 1 127 ? -1.389 -2.482 -14.258 1 73.5 127 GLY A CA 1
ATOM 918 C C . GLY A 1 127 ? -2.68 -2.344 -15.039 1 73.5 127 GLY A C 1
ATOM 919 O O . GLY A 1 127 ? -2.668 -1.903 -16.188 1 73.5 127 GLY A O 1
ATOM 920 N N . ARG A 1 128 ? -3.652 -2.814 -14.398 1 68.75 128 ARG A N 1
ATOM 921 C CA . ARG A 1 128 ? -4.93 -2.781 -15.102 1 68.75 128 ARG A CA 1
ATOM 922 C C . ARG A 1 128 ? -5.312 -1.351 -15.469 1 68.75 128 ARG A C 1
ATOM 924 O O . ARG A 1 128 ? -5.723 -1.083 -16.594 1 68.75 128 ARG A O 1
ATOM 931 N N . LEU A 1 129 ? -5.047 -0.532 -14.531 1 65.38 129 LEU A N 1
ATOM 932 C CA . LEU A 1 129 ? -5.547 0.82 -14.758 1 65.38 129 LEU A CA 1
ATOM 933 C C . LEU A 1 129 ? -4.465 1.707 -15.359 1 65.38 129 LEU A C 1
ATOM 935 O O . LEU A 1 129 ? -4.754 2.553 -16.219 1 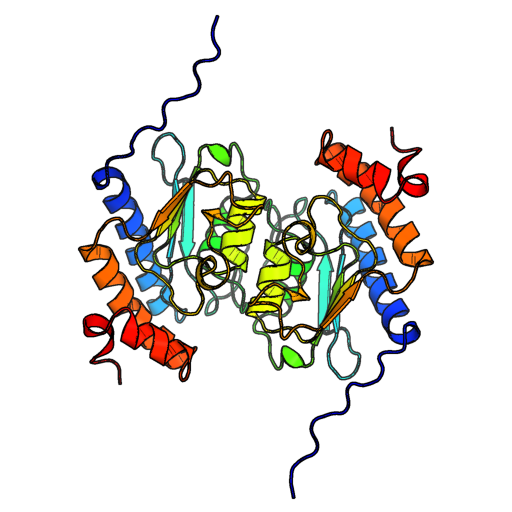65.38 129 LEU A O 1
ATOM 939 N N . ILE A 1 130 ? -3.305 1.54 -14.875 1 65.69 130 ILE A N 1
ATOM 940 C CA . ILE A 1 130 ? -2.15 2.217 -15.461 1 65.69 130 ILE A CA 1
ATOM 941 C C . ILE A 1 130 ? -0.99 1.232 -15.594 1 65.69 130 ILE A C 1
ATOM 943 O O . ILE A 1 130 ? -0.5 0.7 -14.602 1 65.69 130 ILE A O 1
ATOM 947 N N . LYS A 1 131 ? -0.642 1.159 -16.766 1 67.31 131 LYS A N 1
ATOM 948 C CA . LYS A 1 131 ? 0.485 0.263 -17.016 1 67.31 131 LYS A CA 1
ATOM 949 C C . LYS A 1 131 ? 1.707 0.682 -16.203 1 67.31 131 LYS A C 1
ATOM 951 O O . LYS A 1 131 ? 1.987 1.874 -16.062 1 67.31 131 LYS A O 1
ATOM 956 N N . TRP A 1 132 ? 2.334 -0.264 -15.688 1 66 132 TRP A N 1
ATOM 957 C CA . TRP A 1 132 ? 3.518 -0.032 -14.867 1 66 132 TRP A CA 1
ATOM 958 C C . TRP A 1 132 ? 4.516 0.863 -15.586 1 66 132 TRP A C 1
ATOM 960 O O . TRP A 1 132 ? 5.055 1.805 -15 1 66 132 TRP A O 1
ATOM 970 N N . SER A 1 133 ? 4.758 0.619 -16.828 1 64.88 133 SER A N 1
ATOM 971 C CA . SER A 1 133 ? 5.719 1.362 -17.641 1 64.88 133 SER A CA 1
ATOM 972 C C . SER A 1 133 ? 5.293 2.816 -17.812 1 64.88 133 SER A C 1
ATOM 974 O O . SER A 1 133 ? 6.109 3.672 -18.156 1 64.88 133 SER A O 1
ATOM 976 N N . GLU A 1 134 ? 4.07 3.035 -17.578 1 66.25 134 GLU A N 1
ATOM 977 C CA . GLU A 1 134 ? 3.521 4.371 -17.781 1 66.25 134 GLU A CA 1
ATOM 978 C C . GLU A 1 134 ? 3.309 5.094 -16.453 1 66.25 134 GLU A C 1
ATOM 980 O O . GLU A 1 134 ? 3.039 6.297 -16.438 1 66.25 134 GLU A O 1
ATOM 985 N N . HIS A 1 135 ? 3.498 4.312 -15.477 1 66.88 135 HIS A N 1
ATOM 986 C CA . HIS A 1 135 ? 3.307 4.918 -14.164 1 66.88 135 HIS A CA 1
ATOM 987 C C . HIS A 1 135 ? 4.562 5.656 -13.703 1 66.88 135 HIS A C 1
ATOM 989 O O . HIS A 1 135 ? 5.613 5.039 -13.516 1 66.88 135 HIS A O 1
ATOM 995 N N . PRO A 1 136 ? 4.457 6.914 -13.477 1 67.81 136 PRO A N 1
ATOM 996 C CA . PRO A 1 136 ? 5.664 7.695 -13.211 1 67.81 136 PRO A CA 1
ATOM 997 C C . PRO A 1 136 ? 6.414 7.215 -11.969 1 67.81 136 PRO A C 1
ATOM 999 O O . PRO A 1 136 ? 7.641 7.34 -11.898 1 67.81 136 PRO A O 1
ATOM 1002 N N . ALA A 1 137 ? 5.703 6.66 -11.039 1 65.88 137 ALA A N 1
ATOM 1003 C CA . ALA A 1 137 ? 6.344 6.227 -9.805 1 65.88 137 ALA A CA 1
ATOM 1004 C C . ALA A 1 137 ? 6.988 4.852 -9.977 1 65.88 137 ALA A C 1
ATOM 1006 O O . ALA A 1 137 ? 7.801 4.438 -9.148 1 65.88 137 ALA A O 1
ATOM 1007 N N . MET A 1 138 ? 6.676 4.195 -11.031 1 68.25 138 MET A N 1
ATOM 1008 C CA . MET A 1 138 ? 7.066 2.793 -11.148 1 68.25 138 MET A CA 1
ATOM 1009 C C . MET A 1 138 ? 8.047 2.594 -12.305 1 68.25 138 MET A C 1
ATOM 1011 O O . MET A 1 138 ? 8.352 1.46 -12.672 1 68.25 138 MET A O 1
ATOM 1015 N N . GLN A 1 139 ? 8.578 3.688 -12.75 1 73.75 139 GLN A N 1
ATOM 1016 C CA . GLN A 1 139 ? 9.375 3.645 -13.977 1 73.75 139 GLN A CA 1
ATOM 1017 C C . GLN A 1 139 ? 10.727 2.98 -13.734 1 73.75 139 GLN A C 1
ATOM 1019 O O . GLN A 1 139 ? 11.336 2.443 -14.664 1 73.75 139 GLN A O 1
ATOM 1024 N N . ASP A 1 140 ? 11.133 3.004 -12.555 1 81.69 140 ASP A N 1
ATOM 1025 C CA . ASP A 1 140 ? 12.469 2.475 -12.289 1 81.69 140 ASP A CA 1
ATOM 1026 C C . ASP A 1 140 ? 12.406 0.999 -11.906 1 81.69 140 ASP A C 1
ATOM 1028 O O . ASP A 1 140 ? 13.445 0.349 -11.75 1 81.69 140 ASP A O 1
ATOM 1032 N N . THR A 1 141 ? 11.219 0.474 -11.734 1 88.62 141 THR A N 1
ATOM 1033 C CA . THR A 1 141 ? 11.023 -0.939 -11.43 1 88.62 141 THR A CA 1
ATOM 1034 C C . THR A 1 141 ? 10.852 -1.751 -12.711 1 88.62 141 THR A C 1
ATOM 1036 O O . THR A 1 141 ? 9.969 -1.462 -13.523 1 88.62 141 THR A O 1
ATOM 1039 N N . GLU A 1 142 ? 11.727 -2.711 -12.938 1 91.12 142 GLU A N 1
ATOM 1040 C CA . GLU A 1 142 ? 11.531 -3.629 -14.055 1 91.12 142 GLU A CA 1
ATOM 1041 C C . GLU A 1 142 ? 10.375 -4.59 -13.789 1 91.12 142 GLU A C 1
ATOM 1043 O O . GLU A 1 142 ? 10.32 -5.223 -12.734 1 91.12 142 GLU A O 1
ATOM 1048 N N . VAL A 1 143 ? 9.492 -4.676 -14.695 1 92 143 VAL A N 1
ATOM 1049 C CA . VAL A 1 143 ? 8.344 -5.566 -14.547 1 92 143 VAL A CA 1
ATOM 1050 C C . VAL A 1 143 ? 8.461 -6.727 -15.531 1 92 143 VAL A C 1
ATOM 1052 O O . VAL A 1 143 ? 8.672 -6.512 -16.734 1 92 143 VAL A O 1
ATOM 1055 N N . VAL A 1 144 ? 8.305 -8 -15.094 1 93.19 144 VAL A N 1
ATOM 1056 C CA . VAL A 1 144 ? 8.32 -9.219 -15.898 1 93.19 144 VAL A CA 1
ATOM 1057 C C . VAL A 1 144 ? 7.031 -10.008 -15.664 1 93.19 144 VAL A C 1
ATOM 1059 O O . VAL A 1 144 ? 6.977 -10.875 -14.789 1 93.19 144 VAL A O 1
ATOM 1062 N N . PRO A 1 145 ? 6.062 -9.766 -16.516 1 94.81 145 PRO A N 1
ATOM 1063 C CA . PRO A 1 145 ? 4.766 -10.43 -16.328 1 94.81 145 PRO A CA 1
ATOM 1064 C C . PRO A 1 145 ? 4.742 -11.844 -16.891 1 94.81 145 PRO A C 1
ATOM 1066 O O . PRO A 1 145 ? 5.098 -12.055 -18.047 1 94.81 145 PRO A O 1
ATOM 1069 N N . CYS A 1 146 ? 4.395 -12.852 -16.141 1 96.88 146 CYS A N 1
ATOM 1070 C CA . CYS A 1 146 ? 4.023 -14.211 -16.531 1 96.88 146 CYS A CA 1
ATOM 1071 C C . CYS A 1 146 ? 5.09 -14.828 -17.438 1 96.88 146 CYS A C 1
ATOM 1073 O O . CYS A 1 146 ? 4.785 -15.297 -18.531 1 96.88 146 CYS A O 1
ATOM 1075 N N . PRO A 1 147 ? 6.305 -14.938 -16.969 1 96.75 147 PRO A N 1
ATOM 1076 C CA . PRO A 1 147 ? 7.383 -15.422 -17.844 1 96.75 147 PRO A CA 1
ATOM 1077 C C . PRO A 1 147 ? 7.305 -16.938 -18.078 1 96.75 147 PRO A C 1
ATOM 1079 O O . PRO A 1 147 ? 8.031 -17.469 -18.922 1 96.75 147 PRO A O 1
ATOM 1082 N N . ASP A 1 148 ? 6.445 -17.656 -17.391 1 97.19 148 ASP A N 1
ATOM 1083 C CA . ASP A 1 148 ? 6.289 -19.094 -17.484 1 97.19 148 ASP A CA 1
ATOM 1084 C C . ASP A 1 148 ? 4.824 -19.484 -17.688 1 97.19 148 ASP A C 1
ATOM 1086 O O . ASP A 1 148 ? 4.043 -19.531 -16.734 1 97.19 148 ASP A O 1
ATOM 1090 N N . PRO A 1 149 ? 4.461 -19.844 -18.891 1 97.44 149 PRO A N 1
ATOM 1091 C CA . PRO A 1 149 ? 3.057 -20.109 -19.203 1 97.44 149 PRO A CA 1
ATOM 1092 C C . PRO A 1 149 ? 2.465 -21.234 -18.359 1 97.44 149 PRO A C 1
ATOM 1094 O O . PRO A 1 149 ? 1.272 -21.219 -18.047 1 97.44 149 PRO A O 1
ATOM 1097 N N . GLU A 1 150 ? 3.238 -22.203 -18.062 1 97.94 150 GLU A N 1
ATOM 1098 C CA . GLU A 1 150 ? 2.748 -23.297 -17.234 1 97.94 150 GLU A CA 1
ATOM 1099 C C . GLU A 1 150 ? 2.4 -22.812 -15.828 1 97.94 150 GLU A C 1
ATOM 1101 O O . GLU A 1 150 ? 1.347 -23.156 -15.289 1 97.94 150 GLU A O 1
ATOM 1106 N N . LEU A 1 151 ? 3.295 -22.031 -15.234 1 98.5 151 LEU A N 1
ATOM 1107 C CA . LEU A 1 151 ? 3.047 -21.484 -13.898 1 98.5 151 LEU A CA 1
ATOM 1108 C C . LEU A 1 151 ? 1.922 -20.453 -13.93 1 98.5 151 LEU A C 1
ATOM 1110 O O . LEU A 1 151 ? 1.162 -20.328 -12.969 1 98.5 151 LEU A O 1
ATOM 1114 N N . GLU A 1 152 ? 1.842 -19.688 -15.039 1 98.62 152 GLU A N 1
ATOM 1115 C CA . GLU A 1 152 ? 0.714 -18.781 -15.188 1 98.62 152 GLU A CA 1
ATOM 1116 C C . GLU A 1 152 ? -0.615 -19.531 -15.125 1 98.62 152 GLU A C 1
ATOM 1118 O O . GLU A 1 152 ? -1.528 -19.109 -14.398 1 98.62 152 GLU A O 1
ATOM 1123 N N . ALA A 1 153 ? -0.685 -20.641 -15.828 1 98.56 153 ALA A N 1
ATOM 1124 C CA . ALA A 1 153 ? -1.901 -21.453 -15.844 1 98.56 153 ALA A CA 1
ATOM 1125 C C . ALA A 1 153 ? -2.195 -22.031 -14.469 1 98.56 153 ALA A C 1
ATOM 1127 O O . ALA A 1 153 ? -3.346 -22.047 -14.023 1 98.56 153 ALA A O 1
ATOM 1128 N N . GLU A 1 154 ? -1.183 -22.531 -13.867 1 98.56 154 GLU A N 1
ATOM 1129 C CA . GLU A 1 154 ? -1.329 -23.062 -12.516 1 98.56 154 GLU A CA 1
ATOM 1130 C C . GLU A 1 154 ? -1.86 -22.016 -11.555 1 98.56 154 GLU A C 1
ATOM 1132 O O . GLU A 1 154 ? -2.783 -22.281 -10.781 1 98.56 154 GLU A O 1
ATOM 1137 N N . GLY A 1 155 ? -1.298 -20.828 -11.562 1 98.75 155 GLY A N 1
ATOM 1138 C CA . GLY A 1 155 ? -1.745 -19.734 -10.711 1 98.75 155 GLY A CA 1
ATOM 1139 C C . GLY A 1 155 ? -3.17 -19.297 -10.992 1 98.75 155 GLY A C 1
ATOM 1140 O O . GLY A 1 155 ? -3.924 -18.984 -10.07 1 98.75 155 GLY A O 1
ATOM 1141 N N . ALA A 1 156 ? -3.5 -19.281 -12.266 1 98.62 156 ALA A N 1
ATOM 1142 C CA . ALA A 1 156 ? -4.855 -18.906 -12.656 1 98.62 156 ALA A CA 1
ATOM 1143 C C . ALA A 1 156 ? -5.883 -19.891 -12.109 1 98.62 156 ALA A C 1
ATOM 1145 O O . ALA A 1 156 ? -6.926 -19.484 -11.594 1 98.62 156 ALA A O 1
ATOM 1146 N N . ARG A 1 157 ? -5.566 -21.188 -12.18 1 98.38 157 ARG A N 1
ATOM 1147 C CA . ARG A 1 157 ? -6.461 -22.203 -11.633 1 98.38 157 ARG A CA 1
ATOM 1148 C C . ARG A 1 157 ? -6.586 -22.062 -10.117 1 98.38 157 ARG A C 1
ATOM 1150 O O . ARG A 1 157 ? -7.672 -22.234 -9.562 1 98.38 157 ARG A O 1
ATOM 1157 N N . LEU A 1 158 ? -5.484 -21.812 -9.523 1 98.44 158 LEU A N 1
ATOM 1158 C CA . LEU A 1 158 ? -5.43 -21.688 -8.078 1 98.44 158 LEU A CA 1
ATOM 1159 C C . LEU A 1 158 ? -6.266 -20.5 -7.602 1 98.44 158 LEU A C 1
ATOM 1161 O O . LEU A 1 158 ? -6.973 -20.609 -6.598 1 98.44 158 LEU A O 1
ATOM 1165 N N . PHE A 1 159 ? -6.234 -19.312 -8.32 1 98.44 159 PHE A N 1
ATOM 1166 C CA . PHE A 1 159 ? -6.836 -18.078 -7.84 1 98.44 159 PHE A CA 1
ATOM 1167 C C . PHE A 1 159 ? -8.273 -17.953 -8.328 1 98.44 159 PHE A C 1
ATOM 1169 O O . PHE A 1 159 ? -9.055 -17.188 -7.77 1 98.44 159 PHE A O 1
ATOM 1176 N N . ALA A 1 160 ? -8.688 -18.641 -9.336 1 97.88 160 ALA A N 1
ATOM 1177 C CA . ALA A 1 160 ? -9.961 -18.469 -10.023 1 97.88 160 ALA A CA 1
ATOM 1178 C C . ALA A 1 160 ? -11.133 -18.531 -9.047 1 97.88 160 ALA A C 1
ATOM 1180 O O . ALA A 1 160 ? -12.008 -17.656 -9.055 1 97.88 160 ALA A O 1
ATOM 1181 N N . PRO A 1 161 ? -11.195 -19.562 -8.125 1 97.44 161 PRO A N 1
ATOM 1182 C CA . PRO A 1 161 ? -12.32 -19.578 -7.184 1 97.44 161 PRO A CA 1
ATOM 1183 C C . PRO A 1 161 ? -12.391 -18.312 -6.336 1 97.44 161 PRO A C 1
ATOM 1185 O O . PRO A 1 161 ? -13.484 -17.812 -6.047 1 97.44 161 PRO A O 1
ATOM 1188 N N . GLU A 1 162 ? -11.25 -17.828 -5.926 1 97.19 162 GLU A N 1
ATOM 1189 C CA . GLU A 1 162 ? -11.211 -16.594 -5.145 1 97.19 162 GLU A CA 1
ATOM 1190 C C . GLU A 1 162 ? -11.672 -15.406 -5.973 1 97.19 162 GLU A C 1
ATOM 1192 O O . GLU A 1 162 ? -12.367 -14.523 -5.465 1 97.19 162 GLU A O 1
ATOM 1197 N N . ALA A 1 163 ? -11.227 -15.328 -7.258 1 96 163 ALA A N 1
ATOM 1198 C CA . ALA A 1 163 ? -11.648 -14.25 -8.148 1 96 163 ALA A CA 1
ATOM 1199 C C . ALA A 1 163 ? -13.172 -14.219 -8.281 1 96 163 ALA A C 1
ATOM 1201 O O . ALA A 1 163 ? -13.781 -13.148 -8.219 1 96 163 ALA A O 1
ATOM 1202 N N . LYS A 1 164 ? -13.734 -15.336 -8.469 1 96.44 164 LYS A N 1
ATOM 1203 C CA . LYS A 1 164 ? -15.188 -15.422 -8.586 1 96.44 164 LYS A CA 1
ATOM 1204 C C . LYS A 1 164 ? -15.875 -14.93 -7.312 1 96.44 164 LYS A C 1
ATOM 1206 O O . LYS A 1 164 ? -16.875 -14.203 -7.375 1 96.44 164 LYS A O 1
ATOM 1211 N N . ARG A 1 165 ? -15.391 -15.383 -6.203 1 94.56 165 ARG A N 1
ATOM 1212 C CA . ARG A 1 165 ? -15.969 -15.023 -4.91 1 94.56 165 ARG A CA 1
ATOM 1213 C C . ARG A 1 165 ? -15.812 -13.531 -4.633 1 94.56 165 ARG A C 1
ATOM 1215 O O . ARG A 1 165 ? -16.766 -12.875 -4.219 1 94.56 165 ARG A O 1
ATOM 1222 N N . ALA A 1 166 ? -14.625 -12.984 -4.828 1 89.75 166 ALA A N 1
ATOM 1223 C CA . ALA A 1 166 ? -14.273 -11.625 -4.434 1 89.75 166 ALA A CA 1
ATOM 1224 C C . ALA A 1 166 ? -14.836 -10.609 -5.418 1 89.75 166 ALA A C 1
ATOM 1226 O O . ALA A 1 166 ? -15.188 -9.484 -5.035 1 89.75 166 ALA A O 1
ATOM 1227 N N . PHE A 1 167 ? -14.922 -10.969 -6.699 1 89.62 167 PHE A N 1
ATOM 1228 C CA . PHE A 1 167 ? -15.352 -10.047 -7.746 1 89.62 167 PHE A CA 1
ATOM 1229 C C . PHE A 1 167 ? -16.359 -10.719 -8.68 1 89.62 167 PHE A C 1
ATOM 1231 O O . PHE A 1 167 ? -16.094 -10.875 -9.867 1 89.62 167 PHE A O 1
ATOM 1238 N N . PRO A 1 168 ? -17.516 -10.977 -8.25 1 90.81 168 PRO A N 1
ATOM 1239 C CA . PRO A 1 168 ? -18.469 -11.852 -8.945 1 90.81 168 PRO A CA 1
ATOM 1240 C C . PRO A 1 168 ? -19.047 -11.203 -10.203 1 90.81 168 PRO A C 1
ATOM 1242 O O . PRO A 1 168 ? -19.656 -11.891 -11.031 1 90.81 168 PRO A O 1
ATOM 1245 N N . GLU A 1 169 ? -18.906 -10 -10.406 1 91.94 169 GLU A N 1
ATOM 1246 C CA . GLU A 1 169 ? -19.5 -9.328 -11.562 1 91.94 169 GLU A CA 1
ATOM 1247 C C . GLU A 1 169 ? -18.438 -8.961 -12.594 1 91.94 169 GLU A C 1
ATOM 1249 O O . GLU A 1 169 ? -17.781 -9.836 -13.164 1 91.94 169 GLU A O 1
ATOM 1254 N N . GLU A 1 170 ? -18.156 -7.742 -12.648 1 89.25 170 GLU A N 1
ATOM 1255 C CA . GLU A 1 170 ? -17.234 -7.277 -13.68 1 89.25 170 GLU A CA 1
ATOM 1256 C C . GLU A 1 170 ? -15.867 -7.945 -13.539 1 89.25 170 GLU A C 1
ATOM 1258 O O . GLU A 1 170 ? -15.25 -8.32 -14.539 1 89.25 170 GLU A O 1
ATOM 1263 N N . GLY A 1 171 ? -15.438 -8.117 -12.383 1 92.06 171 GLY A N 1
ATOM 1264 C CA . GLY A 1 171 ? -14.148 -8.742 -12.164 1 92.06 171 GLY A CA 1
ATOM 1265 C C . GLY A 1 171 ? -14.094 -10.18 -12.648 1 92.06 171 GLY A C 1
ATOM 1266 O O . GLY A 1 171 ? -13.133 -10.578 -13.312 1 92.06 171 GLY A O 1
ATOM 1267 N N . TRP A 1 172 ? -15.133 -10.883 -12.383 1 95.12 172 TRP A N 1
ATOM 1268 C CA . TRP A 1 172 ? -15.18 -12.281 -12.805 1 95.12 172 TRP A CA 1
ATOM 1269 C C . TRP A 1 172 ? -15.273 -12.391 -14.32 1 95.12 172 TRP A C 1
ATOM 1271 O O . TRP A 1 172 ? -14.641 -13.258 -14.93 1 95.12 172 TRP A O 1
ATOM 1281 N N . ALA A 1 173 ? -16 -11.508 -14.914 1 95.44 173 ALA A N 1
ATOM 1282 C CA . ALA A 1 173 ? -16.094 -11.492 -16.375 1 95.44 173 ALA A CA 1
ATOM 1283 C C . ALA A 1 173 ? -14.727 -11.273 -17.016 1 95.44 173 ALA A C 1
ATOM 1285 O O . ALA A 1 173 ? -14.383 -11.93 -18 1 95.44 173 ALA A O 1
ATOM 1286 N N . LEU A 1 174 ? -13.953 -10.398 -16.438 1 94.69 174 LEU A N 1
ATOM 1287 C CA . LEU A 1 174 ? -12.617 -10.133 -16.953 1 94.69 174 LEU A CA 1
ATOM 1288 C C . LEU A 1 174 ? -11.703 -11.344 -16.75 1 94.69 174 LEU A C 1
ATOM 1290 O O . LEU A 1 174 ? -10.883 -11.648 -17.609 1 94.69 174 LEU A O 1
ATOM 1294 N N . TRP A 1 175 ? -11.828 -12.07 -15.641 1 96.19 175 TRP A N 1
ATOM 1295 C CA . TRP A 1 175 ? -11.047 -13.273 -15.383 1 96.19 175 TRP A CA 1
ATOM 1296 C C . TRP A 1 175 ? -11.391 -14.375 -16.375 1 96.19 175 TRP A C 1
ATOM 1298 O O . TRP A 1 175 ? -10.5 -15.047 -16.906 1 96.19 175 TRP A O 1
ATOM 1308 N N . ARG A 1 176 ? -12.656 -14.531 -16.656 1 97.31 176 ARG A N 1
ATOM 1309 C CA . ARG A 1 176 ? -13.086 -15.539 -17.609 1 97.31 176 ARG A CA 1
ATOM 1310 C C . ARG A 1 176 ? -12.578 -15.211 -19.016 1 97.31 176 ARG A C 1
ATOM 1312 O O . ARG A 1 176 ? -12.266 -16.109 -19.797 1 97.31 176 ARG A O 1
ATOM 1319 N N . GLN A 1 177 ? -12.562 -13.961 -19.312 1 97.19 177 GLN A N 1
ATOM 1320 C CA . GLN A 1 177 ? -12.047 -13.539 -20.609 1 97.19 177 GLN A CA 1
ATOM 1321 C C . GLN A 1 177 ? -10.547 -13.812 -20.719 1 97.19 177 GLN A C 1
ATOM 1323 O O . GLN A 1 177 ? -10.078 -14.312 -21.75 1 97.19 177 GLN A O 1
ATOM 1328 N N . ARG A 1 178 ? -9.742 -13.523 -19.688 1 96.62 178 ARG A N 1
ATOM 1329 C CA . ARG A 1 178 ? -8.289 -13.641 -19.703 1 96.62 178 ARG A CA 1
ATOM 1330 C C . ARG A 1 178 ? -7.855 -15.102 -19.594 1 96.62 178 ARG A C 1
ATOM 1332 O O . ARG A 1 178 ? -6.84 -15.5 -20.172 1 96.62 178 ARG A O 1
ATOM 1339 N N . TYR A 1 179 ? -8.633 -15.883 -18.812 1 98 179 TYR A N 1
ATOM 1340 C CA . TYR A 1 179 ? -8.266 -17.266 -18.531 1 98 179 TYR A CA 1
ATOM 1341 C C . TYR A 1 179 ? -9.453 -18.203 -18.75 1 98 179 TYR A C 1
ATOM 1343 O O . TYR A 1 179 ? -9.891 -18.875 -17.828 1 98 179 TYR A O 1
ATOM 1351 N N . PRO A 1 180 ? -9.867 -18.312 -19.938 1 97.69 180 PRO A N 1
ATOM 1352 C CA . PRO A 1 180 ? -11.086 -19.094 -20.188 1 97.69 180 PRO A CA 1
ATOM 1353 C C . PRO A 1 180 ? -10.938 -20.562 -19.812 1 97.69 180 PRO A C 1
ATOM 1355 O O . PRO A 1 180 ? -11.875 -21.172 -19.281 1 97.69 180 PRO A O 1
ATOM 1358 N N . ALA A 1 181 ? -9.805 -21.203 -20.031 1 97.94 181 ALA A N 1
ATOM 1359 C CA . ALA A 1 181 ? -9.609 -22.609 -19.703 1 97.94 181 ALA A CA 1
ATOM 1360 C C . ALA A 1 181 ? -9.547 -22.812 -18.188 1 97.94 181 ALA A C 1
ATOM 1362 O O . ALA A 1 181 ? -10.156 -23.75 -17.656 1 97.94 181 ALA A O 1
ATOM 1363 N N . GLU A 1 182 ? -8.852 -21.938 -17.484 1 97.88 182 GLU A N 1
ATOM 1364 C CA . GLU A 1 182 ? -8.594 -22.078 -16.062 1 97.88 182 GLU A CA 1
ATOM 1365 C C . GLU A 1 182 ? -9.828 -21.75 -15.234 1 97.88 182 GLU A C 1
ATOM 1367 O O . GLU A 1 182 ? -9.93 -22.125 -14.062 1 97.88 182 GLU A O 1
ATOM 1372 N N . THR A 1 183 ? -10.852 -20.984 -15.883 1 97.31 183 THR A N 1
ATOM 1373 C CA . THR A 1 183 ? -12.039 -20.562 -15.148 1 97.31 183 THR A CA 1
ATOM 1374 C C . THR A 1 183 ? -13.234 -21.438 -15.508 1 97.31 183 THR A C 1
ATOM 1376 O O . THR A 1 183 ? -14.289 -21.344 -14.875 1 97.31 183 THR A O 1
ATOM 1379 N N . ALA A 1 184 ? -13.352 -22.188 -16.562 1 94.88 184 ALA A N 1
ATOM 1380 C CA . ALA A 1 184 ? -14.477 -22.938 -17.094 1 94.88 184 ALA A CA 1
ATOM 1381 C C . ALA A 1 184 ? -15.117 -23.812 -16.031 1 94.88 184 ALA A C 1
ATOM 1383 O O . ALA A 1 184 ? -16.344 -23.922 -15.953 1 94.88 184 ALA A O 1
ATOM 1384 N N . GLY A 1 185 ? -14.445 -24.359 -15.047 1 90.75 185 GLY A N 1
ATOM 1385 C CA . GLY A 1 185 ? -14.969 -25.312 -14.07 1 90.75 185 GLY A CA 1
ATOM 1386 C C . GLY A 1 185 ? -15.172 -24.703 -12.695 1 90.75 185 GLY A C 1
ATOM 1387 O O . GLY A 1 185 ? -15.555 -25.391 -11.75 1 90.75 185 GLY A O 1
ATOM 1388 N N . VAL A 1 186 ? -15.078 -23.438 -12.75 1 93.44 186 VAL A N 1
ATOM 1389 C CA . VAL A 1 186 ? -15.227 -22.797 -11.438 1 93.44 186 VAL A CA 1
ATOM 1390 C C . VAL A 1 186 ? -16.703 -22.547 -11.148 1 93.44 186 VAL A C 1
ATOM 1392 O O . VAL A 1 186 ? -17.391 -21.891 -11.922 1 93.44 186 VAL A O 1
ATOM 1395 N N . GLU A 1 187 ? -17.359 -23.156 -10.211 1 80.56 187 GLU A N 1
ATOM 1396 C CA . GLU A 1 187 ? -18.781 -23.125 -9.852 1 80.56 187 GLU A CA 1
ATOM 1397 C C . GLU A 1 187 ? -19.094 -21.922 -8.953 1 80.56 187 GLU A C 1
ATOM 1399 O O . GLU A 1 187 ? -18.234 -21.484 -8.195 1 80.56 187 GLU A O 1
ATOM 1404 N N . MET B 1 1 ? -40.875 1.943 -2.852 1 23.73 1 MET B N 1
ATOM 1405 C CA . MET B 1 1 ? -40.344 3.244 -2.434 1 23.73 1 MET B CA 1
ATOM 1406 C C . MET B 1 1 ? -38.812 3.283 -2.516 1 23.73 1 MET B C 1
ATOM 1408 O O . MET B 1 1 ? -38.156 2.385 -2.01 1 23.73 1 MET B O 1
ATOM 1412 N N . PRO B 1 2 ? -38.281 4.047 -3.549 1 26.62 2 PRO B N 1
ATOM 1413 C CA . PRO B 1 2 ? -36.875 4.008 -4.004 1 26.62 2 PRO B CA 1
ATOM 1414 C C . PRO B 1 2 ? -35.906 4.504 -2.947 1 26.62 2 PRO B C 1
ATOM 1416 O O . PRO B 1 2 ? -36.094 5.57 -2.363 1 26.62 2 PRO B O 1
ATOM 1419 N N . ASP B 1 3 ? -35.5 3.746 -2.039 1 29.16 3 ASP B N 1
ATOM 1420 C CA . ASP B 1 3 ? -34.719 4.055 -0.839 1 29.16 3 ASP B CA 1
ATOM 1421 C C . ASP B 1 3 ? -33.562 5 -1.158 1 29.16 3 ASP B C 1
ATOM 1423 O O . ASP B 1 3 ? -32.812 4.766 -2.104 1 29.16 3 ASP B O 1
ATOM 1427 N N . CYS B 1 4 ? -33.719 6.367 -0.743 1 28.86 4 CYS B N 1
ATOM 1428 C CA . CYS B 1 4 ? -33 7.613 -0.898 1 28.86 4 CYS B CA 1
ATOM 1429 C C . CYS B 1 4 ? -31.484 7.375 -0.773 1 28.86 4 CYS B C 1
ATOM 1431 O O . CYS B 1 4 ? -31.031 6.812 0.22 1 28.86 4 CYS B O 1
ATOM 1433 N N . PRO B 1 5 ? -30.75 7.473 -1.849 1 34.91 5 PRO B N 1
ATOM 1434 C CA . PRO B 1 5 ? -29.281 7.574 -1.947 1 34.91 5 PRO B CA 1
ATOM 1435 C C . PRO B 1 5 ? -28.703 8.562 -0.946 1 34.91 5 PRO B C 1
ATOM 1437 O O . PRO B 1 5 ? -29.312 9.602 -0.66 1 34.91 5 PRO B O 1
ATOM 1440 N N . MET B 1 6 ? -28.141 8.164 0.199 1 34.97 6 MET B N 1
ATOM 1441 C CA . MET B 1 6 ? -27.656 9.031 1.274 1 34.97 6 MET B CA 1
ATOM 1442 C C . MET B 1 6 ? -27.016 10.297 0.713 1 34.97 6 MET B C 1
ATOM 1444 O O . MET B 1 6 ? -26.328 10.25 -0.3 1 34.97 6 MET B O 1
ATOM 1448 N N . SER B 1 7 ? -27.578 11.57 0.803 1 36.12 7 SER B N 1
ATOM 1449 C CA . SER B 1 7 ? -27.188 12.953 0.546 1 36.12 7 SER B CA 1
ATOM 1450 C C . SER B 1 7 ? -25.734 13.195 0.924 1 36.12 7 SER B C 1
ATOM 1452 O O . SER B 1 7 ? -25.266 12.727 1.967 1 36.12 7 SER B O 1
ATOM 1454 N N . PRO B 1 8 ? -24.906 13.586 -0.066 1 42.25 8 PRO B N 1
ATOM 1455 C CA . PRO B 1 8 ? -23.516 13.977 0.249 1 42.25 8 PRO B CA 1
ATOM 1456 C C . PRO B 1 8 ? -23.438 14.945 1.422 1 42.25 8 PRO B C 1
ATOM 1458 O O . PRO B 1 8 ? -24.141 15.961 1.439 1 42.25 8 PRO B O 1
ATOM 1461 N N . VAL B 1 9 ? -23.578 14.594 2.633 1 43.84 9 VAL B N 1
ATOM 1462 C CA . VAL B 1 9 ? -23.422 15.578 3.699 1 43.84 9 VAL B CA 1
ATOM 1463 C C . VAL B 1 9 ? -22.469 16.688 3.246 1 43.84 9 VAL B C 1
ATOM 1465 O O . VAL B 1 9 ? -21.375 16.406 2.756 1 43.84 9 VAL B O 1
ATOM 1468 N N . PRO B 1 10 ? -22.922 17.812 2.768 1 46.59 10 PRO B N 1
ATOM 1469 C CA . PRO B 1 10 ? -22.062 18.984 2.521 1 46.59 10 PRO B CA 1
ATOM 1470 C C . PRO B 1 10 ? -20.938 19.109 3.543 1 46.59 10 PRO B C 1
ATOM 1472 O O . PRO B 1 10 ? -21.188 19.125 4.75 1 46.59 10 PRO B O 1
ATOM 1475 N N . ARG B 1 11 ? -19.75 18.391 3.516 1 50.94 11 ARG B N 1
ATOM 1476 C CA . ARG B 1 11 ? -18.766 18.328 4.594 1 50.94 11 ARG B CA 1
ATOM 1477 C C . ARG B 1 11 ? -18.188 19.703 4.879 1 50.94 11 ARG B C 1
ATOM 1479 O O . ARG B 1 11 ? -17.453 20.266 4.055 1 50.94 11 ARG B O 1
ATOM 1486 N N . ASP B 1 12 ? -18.875 20.672 5.496 1 54.41 12 ASP B N 1
ATOM 1487 C CA . ASP B 1 12 ? -18.344 21.922 6.039 1 54.41 12 ASP B CA 1
ATOM 1488 C C . ASP B 1 12 ? -16.906 21.766 6.5 1 54.41 12 ASP B C 1
ATOM 1490 O O . ASP B 1 12 ? -16.562 20.766 7.148 1 54.41 12 ASP B O 1
ATOM 1494 N N . PRO B 1 13 ? -15.945 22.531 5.848 1 57.72 13 PRO B N 1
ATOM 1495 C CA . PRO B 1 13 ? -14.555 22.531 6.309 1 57.72 13 PRO B CA 1
ATOM 1496 C C . PRO B 1 13 ? -14.43 22.375 7.824 1 57.72 13 PRO B C 1
ATOM 1498 O O . PRO B 1 13 ? -13.516 21.719 8.312 1 57.72 13 PRO B O 1
ATOM 1501 N N . ALA B 1 14 ? -15.375 23.078 8.492 1 70.25 14 ALA B N 1
ATOM 1502 C CA . ALA B 1 14 ? -15.375 23 9.953 1 70.25 14 ALA B CA 1
ATOM 1503 C C . ALA B 1 14 ? -15.555 21.562 10.43 1 70.25 14 ALA B C 1
ATOM 1505 O O . ALA B 1 14 ? -15.109 21.203 11.523 1 70.25 14 ALA B O 1
ATOM 1506 N N . THR B 1 15 ? -15.898 20.859 9.547 1 87.75 15 THR B N 1
ATOM 1507 C CA . THR B 1 15 ? -16.172 19.484 9.906 1 87.75 15 THR B CA 1
ATOM 1508 C C . THR B 1 15 ? -14.898 18.641 9.898 1 87.75 15 THR B C 1
ATOM 1510 O O . THR B 1 15 ? -14.742 17.734 10.711 1 87.75 15 THR B O 1
ATOM 1513 N N . HIS B 1 16 ? -13.852 19.109 9.18 1 96.5 16 HIS B N 1
ATOM 1514 C CA . HIS B 1 16 ? -12.648 18.297 9.016 1 96.5 16 HIS B CA 1
ATOM 1515 C C . HIS B 1 16 ? -11.609 18.641 10.086 1 96.5 16 HIS B C 1
ATOM 1517 O O . HIS B 1 16 ? -10.781 17.797 10.445 1 96.5 16 HIS B O 1
ATOM 1523 N N . ARG B 1 17 ? -11.688 19.859 10.625 1 97.56 17 ARG B N 1
ATOM 1524 C CA . ARG B 1 17 ? -10.617 20.453 11.414 1 97.56 17 ARG B CA 1
ATOM 1525 C C . ARG B 1 17 ? -10.266 19.594 12.617 1 97.56 17 ARG B C 1
ATOM 1527 O O . ARG B 1 17 ? -9.094 19.281 12.852 1 97.56 17 ARG B O 1
ATOM 1534 N N . PRO B 1 18 ? -11.258 19.109 13.438 1 97.94 18 PRO B N 1
ATOM 1535 C CA . PRO B 1 18 ? -10.875 18.328 14.617 1 97.94 18 PRO B CA 1
ATOM 1536 C C . PRO B 1 18 ? -10.125 17.047 14.25 1 97.94 18 PRO B C 1
ATOM 1538 O O . PRO B 1 18 ? -9.219 16.625 14.984 1 97.94 18 PRO B O 1
ATOM 1541 N N . TYR B 1 19 ? -10.461 16.391 13.188 1 98.62 19 TYR B N 1
ATOM 1542 C CA . TYR B 1 19 ? -9.828 15.141 12.766 1 98.62 19 TYR B CA 1
ATOM 1543 C C . TYR B 1 19 ? -8.43 15.391 12.227 1 98.62 19 TYR B C 1
ATOM 1545 O O . TYR B 1 19 ? -7.508 14.617 12.492 1 98.62 19 TYR B O 1
ATOM 1553 N N . LEU B 1 20 ? -8.297 16.531 11.5 1 98.75 20 LEU B N 1
ATOM 1554 C CA . LEU B 1 20 ? -6.977 16.875 10.992 1 98.75 20 LEU B CA 1
ATOM 1555 C C . LEU B 1 20 ? -6.043 17.281 12.125 1 98.75 20 LEU B C 1
ATOM 1557 O O . LEU B 1 20 ? -4.848 16.969 12.086 1 98.75 20 LEU B O 1
ATOM 1561 N N . GLN B 1 21 ? -6.598 17.938 13.117 1 98.81 21 GLN B N 1
ATOM 1562 C CA . GLN B 1 21 ? -5.812 18.266 14.305 1 98.81 21 GLN B CA 1
ATOM 1563 C C . GLN B 1 21 ? -5.34 16.984 15.008 1 98.81 21 GLN B C 1
ATOM 1565 O O . GLN B 1 21 ? -4.199 16.922 15.469 1 98.81 21 GLN B O 1
ATOM 1570 N N . GLU B 1 22 ? -6.215 16.031 15.078 1 98.81 22 GLU B N 1
ATOM 1571 C CA . GLU B 1 22 ? -5.848 14.75 15.688 1 98.81 22 GLU B CA 1
ATOM 1572 C C . GLU B 1 22 ? -4.762 14.047 14.875 1 98.81 22 GLU B C 1
ATOM 1574 O O . GLU B 1 22 ? -3.822 13.484 15.445 1 98.81 22 GLU B O 1
ATOM 1579 N N . ALA B 1 23 ? -4.867 14.055 13.57 1 98.88 23 ALA B N 1
ATOM 1580 C CA . ALA B 1 23 ? -3.838 13.469 12.711 1 98.88 23 ALA B CA 1
ATOM 1581 C C . ALA B 1 23 ? -2.486 14.141 12.938 1 98.88 23 ALA B C 1
ATOM 1583 O O . ALA B 1 23 ? -1.457 13.469 13.023 1 98.88 23 ALA B O 1
ATOM 1584 N N . LEU B 1 24 ? -2.508 15.477 13.094 1 98.94 24 LEU B N 1
ATOM 1585 C CA . LEU B 1 24 ? -1.271 16.219 13.312 1 98.94 24 LEU B CA 1
ATOM 1586 C C . LEU B 1 24 ? -0.699 15.93 14.695 1 98.94 24 LEU B C 1
ATOM 1588 O O . LEU B 1 24 ? 0.521 15.867 14.867 1 98.94 24 LEU B O 1
ATOM 1592 N N . ARG B 1 25 ? -1.597 15.789 15.68 1 98.88 25 ARG B N 1
ATOM 1593 C CA . ARG B 1 25 ? -1.136 15.383 17 1 98.88 25 ARG B CA 1
ATOM 1594 C C . ARG B 1 25 ? -0.434 14.031 16.938 1 98.88 25 ARG B C 1
ATOM 1596 O O . ARG B 1 25 ? 0.645 13.859 17.516 1 98.88 25 ARG B O 1
ATOM 1603 N N . LEU B 1 26 ? -0.975 13.055 16.266 1 98.94 26 LEU B N 1
ATOM 1604 C CA . LEU B 1 26 ? -0.393 11.727 16.109 1 98.94 26 LEU B CA 1
ATOM 1605 C C . LEU B 1 26 ? 0.925 11.805 15.336 1 98.94 26 LEU B C 1
ATOM 1607 O O . LEU B 1 26 ? 1.852 11.039 15.617 1 98.94 26 LEU B O 1
ATOM 1611 N N . ALA B 1 27 ? 0.992 12.719 14.391 1 98.94 27 ALA B N 1
ATOM 1612 C CA . ALA B 1 27 ? 2.234 12.93 13.656 1 98.94 27 ALA B CA 1
ATOM 1613 C C . ALA B 1 27 ? 3.369 13.328 14.594 1 98.94 27 ALA B C 1
ATOM 1615 O O . ALA B 1 27 ? 4.484 12.82 14.484 1 98.94 27 ALA B O 1
ATOM 1616 N N . ARG B 1 28 ? 3.068 14.219 15.516 1 98.88 28 ARG B N 1
ATOM 1617 C CA . ARG B 1 28 ? 4.066 14.656 16.5 1 98.88 28 ARG B CA 1
ATOM 1618 C C . ARG B 1 28 ? 4.477 13.5 17.406 1 98.88 28 ARG B C 1
ATOM 1620 O O . ARG B 1 28 ? 5.645 13.391 17.781 1 98.88 28 ARG B O 1
ATOM 1627 N N . GLU B 1 29 ? 3.537 12.656 17.766 1 98.81 29 GLU B N 1
ATOM 1628 C CA . GLU B 1 29 ? 3.855 11.477 18.562 1 98.81 29 GLU B CA 1
ATOM 1629 C C . GLU B 1 29 ? 4.793 10.539 17.812 1 98.81 29 GLU B C 1
ATOM 1631 O O . GLU B 1 29 ? 5.707 9.961 18.406 1 98.81 29 GLU B O 1
ATOM 1636 N N . ALA B 1 30 ? 4.508 10.375 16.5 1 98.81 30 ALA B N 1
ATOM 1637 C CA . ALA B 1 30 ? 5.387 9.547 15.672 1 98.81 30 ALA B CA 1
ATOM 1638 C C . ALA B 1 30 ? 6.812 10.086 15.688 1 98.81 30 ALA B C 1
ATOM 1640 O O . ALA B 1 30 ? 7.77 9.328 15.859 1 98.81 30 ALA B O 1
ATOM 1641 N N . GLN B 1 31 ? 6.91 11.352 15.531 1 98.38 31 GLN B N 1
ATOM 1642 C CA . GLN B 1 31 ? 8.219 12 15.523 1 98.38 31 GLN B CA 1
ATOM 1643 C C . GLN B 1 31 ? 8.953 11.781 16.844 1 98.38 31 GLN B C 1
ATOM 1645 O O . GLN B 1 31 ? 10.141 11.461 16.859 1 98.38 31 GLN B O 1
ATOM 1650 N N . ALA B 1 32 ? 8.242 11.961 17.891 1 98.25 32 ALA B N 1
ATOM 1651 C CA . ALA B 1 32 ? 8.82 11.781 19.219 1 98.25 32 ALA B CA 1
ATOM 1652 C C . ALA B 1 32 ? 9.289 10.344 19.422 1 98.25 32 ALA B C 1
ATOM 1654 O O . ALA B 1 32 ? 10.242 10.094 20.172 1 98.25 32 ALA B O 1
ATOM 1655 N N . ALA B 1 33 ? 8.719 9.43 18.719 1 97.81 33 ALA B N 1
ATOM 1656 C CA . ALA B 1 33 ? 9.039 8.008 18.859 1 97.81 33 ALA B CA 1
ATOM 1657 C C . ALA B 1 33 ? 10.102 7.586 17.859 1 97.81 33 ALA B C 1
ATOM 1659 O O . ALA B 1 33 ? 10.414 6.398 17.75 1 97.81 33 ALA B O 1
ATOM 1660 N N . GLY B 1 34 ? 10.609 8.547 17.094 1 97 34 GLY B N 1
ATOM 1661 C CA . GLY B 1 34 ? 11.719 8.258 16.203 1 97 34 GLY B CA 1
ATOM 1662 C C . GLY B 1 34 ? 11.281 7.883 14.797 1 97 34 GLY B C 1
ATOM 1663 O O . GLY B 1 34 ? 12.039 7.258 14.047 1 97 34 GLY B O 1
ATOM 1664 N N . SER B 1 35 ? 10.047 8.234 14.438 1 98.19 35 SER B N 1
ATOM 1665 C CA . SER B 1 35 ? 9.516 7.98 13.102 1 98.19 35 SER B CA 1
ATOM 1666 C C . SER B 1 35 ? 9.211 9.289 12.367 1 98.19 35 SER B C 1
ATOM 1668 O O . SER B 1 35 ? 9.281 10.367 12.961 1 98.19 35 SER B O 1
ATOM 1670 N N . ALA B 1 36 ? 8.977 9.195 11.047 1 98.19 36 ALA B N 1
ATOM 1671 C CA . ALA B 1 36 ? 8.547 10.383 10.305 1 98.19 36 ALA B CA 1
ATOM 1672 C C . ALA B 1 36 ? 7.262 10.961 10.898 1 98.19 36 ALA B C 1
ATOM 1674 O O . ALA B 1 36 ? 6.398 10.211 11.367 1 98.19 36 ALA B O 1
ATOM 1675 N N . PRO B 1 37 ? 7.137 12.242 10.914 1 98.81 37 PRO B N 1
ATOM 1676 C CA . PRO B 1 37 ? 5.973 12.883 11.531 1 98.81 37 PRO B CA 1
ATOM 1677 C C . PRO B 1 37 ? 4.723 12.789 10.656 1 98.81 37 PRO B C 1
ATOM 1679 O O . PRO B 1 37 ? 4.301 13.789 10.07 1 98.81 37 PRO B O 1
ATOM 1682 N N . VAL B 1 38 ? 4.109 11.703 10.578 1 98.94 38 VAL B N 1
ATOM 1683 C CA . VAL B 1 38 ? 2.865 11.477 9.844 1 98.94 38 VAL B CA 1
ATOM 1684 C C . VAL B 1 38 ? 1.863 10.75 10.742 1 98.94 38 VAL B C 1
ATOM 1686 O O . VAL B 1 38 ? 2.213 9.781 11.414 1 98.94 38 VAL B O 1
ATOM 1689 N N . GLY B 1 39 ? 0.674 11.211 10.836 1 98.94 39 GLY B N 1
ATOM 1690 C CA . GLY B 1 39 ? -0.432 10.609 11.57 1 98.94 39 GLY B CA 1
ATOM 1691 C C . GLY B 1 39 ? -1.704 10.508 10.75 1 98.94 39 GLY B C 1
ATOM 1692 O O . GLY B 1 39 ? -1.844 11.188 9.727 1 98.94 39 GLY B O 1
ATOM 1693 N N . ALA B 1 40 ? -2.611 9.648 11.133 1 98.94 40 ALA B N 1
ATOM 1694 C CA . ALA B 1 40 ? -3.865 9.438 10.414 1 98.94 40 ALA B CA 1
ATOM 1695 C C . ALA B 1 40 ? -4.953 8.922 11.352 1 98.94 40 ALA B C 1
ATOM 1697 O O . ALA B 1 40 ? -4.66 8.273 12.359 1 98.94 40 ALA B O 1
ATOM 1698 N N . VAL B 1 41 ? -6.199 9.18 11.031 1 98.88 41 VAL B N 1
ATOM 1699 C CA . VAL B 1 41 ? -7.344 8.609 11.742 1 98.88 41 VAL B CA 1
ATOM 1700 C C . VAL B 1 41 ? -8.414 8.18 10.742 1 98.88 41 VAL B C 1
ATOM 1702 O O . VAL B 1 41 ? -8.523 8.758 9.656 1 98.88 41 VAL B O 1
ATOM 1705 N N . LEU B 1 42 ? -9.133 7.203 11.062 1 98.69 42 LEU B N 1
ATOM 1706 C CA . LEU B 1 42 ? -10.273 6.719 10.297 1 98.69 42 LEU B CA 1
ATOM 1707 C C . LEU B 1 42 ? -11.578 7.016 11.023 1 98.69 42 LEU B C 1
ATOM 1709 O O . LEU B 1 42 ? -11.727 6.68 12.203 1 98.69 42 LEU B O 1
ATOM 1713 N N . VAL B 1 43 ? -12.469 7.66 10.328 1 98.31 43 VAL B N 1
ATOM 1714 C CA . VAL B 1 43 ? -13.703 8.148 10.938 1 98.31 43 VAL B CA 1
ATOM 1715 C C . VAL B 1 43 ? -14.906 7.52 10.242 1 98.31 43 VAL B C 1
ATOM 1717 O O . VAL B 1 43 ? -14.953 7.457 9.008 1 98.31 43 VAL B O 1
ATOM 1720 N N . ASN B 1 44 ? -15.891 7.043 11.016 1 97.25 44 ASN B N 1
ATOM 1721 C CA . ASN B 1 44 ? -17.062 6.422 10.398 1 97.25 44 ASN B CA 1
ATOM 1722 C C . ASN B 1 44 ? -18.156 7.445 10.125 1 97.25 44 ASN B C 1
ATOM 1724 O O . ASN B 1 44 ? -17.969 8.641 10.359 1 97.25 44 ASN B O 1
ATOM 1728 N N . ALA B 1 45 ? -19.266 7 9.664 1 94.81 45 ALA B N 1
ATOM 1729 C CA . ALA B 1 45 ? -20.359 7.863 9.219 1 94.81 45 ALA B CA 1
ATOM 1730 C C . ALA B 1 45 ? -20.969 8.625 10.391 1 94.81 45 ALA B C 1
ATOM 1732 O O . ALA B 1 45 ? -21.516 9.719 10.211 1 94.81 45 ALA B O 1
ATOM 1733 N N . ALA B 1 46 ? -20.781 8.062 11.617 1 95.88 46 ALA B N 1
ATOM 1734 C CA . ALA B 1 46 ? -21.344 8.688 12.812 1 95.88 46 ALA B CA 1
ATOM 1735 C C . ALA B 1 46 ? -20.391 9.742 13.375 1 95.88 46 ALA B C 1
ATOM 1737 O O . ALA B 1 46 ? -20.719 10.406 14.367 1 95.88 46 ALA B O 1
ATOM 1738 N N . GLY B 1 47 ? -19.234 9.844 12.75 1 96 47 GLY B N 1
ATOM 1739 C CA . GLY B 1 47 ? -18.281 10.828 13.211 1 96 47 GLY B CA 1
ATOM 1740 C C . GLY B 1 47 ? -17.359 10.305 14.297 1 96 47 GLY B C 1
ATOM 1741 O O . GLY B 1 47 ? -16.656 11.078 14.953 1 96 47 GLY B O 1
ATOM 1742 N N . GLU B 1 48 ? -17.359 9.031 14.453 1 97 48 GLU B N 1
ATOM 1743 C CA . GLU B 1 48 ? -16.5 8.414 15.461 1 97 48 GLU B CA 1
ATOM 1744 C C . GLU B 1 48 ? -15.148 8.008 14.859 1 97 48 GLU B C 1
ATOM 1746 O O . GLU B 1 48 ? -15.094 7.461 13.758 1 97 48 GLU B O 1
ATOM 1751 N N . VAL B 1 49 ? -14.117 8.328 15.586 1 98.31 49 VAL B N 1
ATOM 1752 C CA . VAL B 1 49 ? -12.805 7.809 15.219 1 98.31 49 VAL B CA 1
ATOM 1753 C C . VAL B 1 49 ? -12.727 6.324 15.562 1 98.31 49 VAL B C 1
ATOM 1755 O O . VAL B 1 49 ? -12.789 5.949 16.734 1 98.31 49 VAL B O 1
ATOM 1758 N N . ILE B 1 50 ? -12.5 5.457 14.57 1 97.94 50 ILE B N 1
ATOM 1759 C CA . ILE B 1 50 ? -12.562 4.027 14.836 1 97.94 50 ILE B CA 1
ATOM 1760 C C . ILE B 1 50 ? -11.156 3.434 14.789 1 97.94 50 ILE B C 1
ATOM 1762 O O . ILE B 1 50 ? -10.945 2.283 15.188 1 97.94 50 ILE B O 1
ATOM 1766 N N . ALA B 1 51 ? -10.227 4.168 14.32 1 98.31 51 ALA B N 1
ATOM 1767 C CA . ALA B 1 51 ? -8.828 3.748 14.32 1 98.31 51 ALA B CA 1
ATOM 1768 C C . ALA B 1 51 ? -7.895 4.953 14.281 1 98.31 51 ALA B C 1
ATOM 1770 O O . ALA B 1 51 ? -8.242 5.996 13.719 1 98.31 51 ALA B O 1
ATOM 1771 N N . ARG B 1 52 ? -6.824 4.887 14.906 1 98.69 52 ARG B N 1
ATOM 1772 C CA . ARG B 1 52 ? -5.734 5.859 14.938 1 98.69 52 ARG B CA 1
ATOM 1773 C C . ARG B 1 52 ? -4.414 5.211 14.516 1 98.69 52 ARG B C 1
ATOM 1775 O O . ARG B 1 52 ? -4.133 4.07 14.891 1 98.69 52 ARG B O 1
ATOM 1782 N N . GLY B 1 53 ? -3.684 5.941 13.711 1 98.81 53 GLY B N 1
ATOM 1783 C CA . GLY B 1 53 ? -2.387 5.457 13.266 1 98.81 53 GLY B CA 1
ATOM 1784 C C . GLY B 1 53 ? -1.34 6.551 13.172 1 98.81 53 GLY B C 1
ATOM 1785 O O . GLY B 1 53 ? -1.678 7.734 13.109 1 98.81 53 GLY B O 1
ATOM 1786 N N . ARG B 1 54 ? -0.167 6.172 13.281 1 98.75 54 ARG B N 1
ATOM 1787 C CA . ARG B 1 54 ? 0.988 7.031 13.039 1 98.75 54 ARG B CA 1
ATOM 1788 C C . ARG B 1 54 ? 2.133 6.246 12.406 1 98.75 54 ARG B C 1
ATOM 1790 O O . ARG B 1 54 ? 2.098 5.016 12.359 1 98.75 54 ARG B O 1
ATOM 1797 N N . ASN B 1 55 ? 3.008 7.012 11.766 1 98.81 55 ASN B N 1
ATOM 1798 C CA . ASN B 1 55 ? 4.199 6.34 11.25 1 98.81 55 ASN B CA 1
ATOM 1799 C C . ASN B 1 55 ? 4.926 5.574 12.352 1 98.81 55 ASN B C 1
ATOM 1801 O O . ASN B 1 55 ? 5.113 6.09 13.453 1 98.81 55 ASN B O 1
ATOM 1805 N N . ARG B 1 56 ? 5.328 4.301 12.062 1 98.56 56 ARG B N 1
ATOM 1806 C CA . ARG B 1 56 ? 5.93 3.449 13.078 1 98.56 56 ARG B CA 1
ATOM 1807 C C . ARG B 1 56 ? 7.191 2.77 12.555 1 98.56 56 ARG B C 1
ATOM 1809 O O . ARG B 1 56 ? 7.547 1.679 13.008 1 98.56 56 ARG B O 1
ATOM 1816 N N . VAL B 1 57 ? 7.785 3.365 11.602 1 98.12 57 VAL B N 1
ATOM 1817 C CA . VAL B 1 57 ? 9.016 2.824 11.047 1 98.12 57 VAL B CA 1
ATOM 1818 C C . VAL B 1 57 ? 10.062 2.674 12.156 1 98.12 57 VAL B C 1
ATOM 1820 O O . VAL B 1 57 ? 10.852 1.729 12.141 1 98.12 57 VAL B O 1
ATOM 1823 N N . GLY B 1 58 ? 10.039 3.559 13.117 1 97.31 58 GLY B N 1
ATOM 1824 C CA . GLY B 1 58 ? 11.039 3.576 14.172 1 97.31 58 GLY B CA 1
ATOM 1825 C C . GLY B 1 58 ? 10.625 2.781 15.398 1 97.31 58 GLY B C 1
ATOM 1826 O O . GLY B 1 58 ? 11.289 2.842 16.438 1 97.31 58 GLY B O 1
ATOM 1827 N N . GLU B 1 59 ? 9.562 2.051 15.367 1 97.06 59 GLU B N 1
ATOM 1828 C CA . GLU B 1 59 ? 9.031 1.282 16.5 1 97.06 59 GLU B CA 1
ATOM 1829 C C . GLU B 1 59 ? 8.828 -0.182 16.109 1 97.06 59 GLU B C 1
ATOM 1831 O O . GLU B 1 59 ? 8.523 -0.493 14.961 1 97.06 59 GLU B O 1
ATOM 1836 N N . ALA B 1 60 ? 8.875 -1.033 17.125 1 96.44 60 ALA B N 1
ATOM 1837 C CA . ALA B 1 60 ? 8.711 -2.463 16.891 1 96.44 60 ALA B CA 1
ATOM 1838 C C . ALA B 1 60 ? 7.27 -2.785 16.5 1 96.44 60 ALA B C 1
ATOM 1840 O O . ALA B 1 60 ? 6.332 -2.141 16.969 1 96.44 60 ALA B O 1
ATOM 1841 N N . GLN B 1 61 ? 7.102 -3.791 15.625 1 96.69 61 GLN B N 1
ATOM 1842 C CA . GLN B 1 61 ? 5.773 -4.332 15.352 1 96.69 61 GLN B CA 1
ATOM 1843 C C . GLN B 1 61 ? 5.219 -5.059 16.578 1 96.69 61 GLN B C 1
ATOM 1845 O O . GLN B 1 61 ? 5.957 -5.746 17.281 1 96.69 61 GLN B O 1
ATOM 1850 N N . THR B 1 62 ? 3.957 -4.934 16.781 1 95.75 62 THR B N 1
ATOM 1851 C CA . THR B 1 62 ? 3.227 -5.629 17.844 1 95.75 62 THR B CA 1
ATOM 1852 C C . THR B 1 62 ? 1.983 -6.312 17.281 1 95.75 62 THR B C 1
ATOM 1854 O O . THR B 1 62 ? 1.661 -6.152 16.094 1 95.75 62 THR B O 1
ATOM 1857 N N . PRO B 1 63 ? 1.313 -7.062 18.047 1 94 63 PRO B N 1
ATOM 1858 C CA . PRO B 1 63 ? 0.053 -7.645 17.578 1 94 63 PRO B CA 1
ATOM 1859 C C . PRO B 1 63 ? -0.988 -6.586 17.219 1 94 63 PRO B C 1
ATOM 1861 O O . PRO B 1 63 ? -1.904 -6.855 16.438 1 94 63 PRO B O 1
ATOM 1864 N N . GLU B 1 64 ? -0.808 -5.359 17.766 1 93.38 64 GLU B N 1
ATOM 1865 C CA . GLU B 1 64 ? -1.831 -4.332 17.594 1 93.38 64 GLU B CA 1
ATOM 1866 C C . GLU B 1 64 ? -1.431 -3.334 16.516 1 93.38 64 GLU B C 1
ATOM 1868 O O . GLU B 1 64 ? -2.291 -2.719 15.875 1 93.38 64 GLU B O 1
ATOM 1873 N N . HIS B 1 65 ? -0.103 -3.189 16.344 1 97.06 65 HIS B N 1
ATOM 1874 C CA . HIS B 1 65 ? 0.386 -2.16 15.43 1 97.06 65 HIS B CA 1
ATOM 1875 C C . HIS B 1 65 ? 1.511 -2.693 14.555 1 97.06 65 HIS B C 1
ATOM 1877 O O . HIS B 1 65 ? 2.357 -3.461 15.016 1 97.06 65 HIS B O 1
ATOM 1883 N N . VAL B 1 66 ? 1.475 -2.307 13.266 1 98.12 66 VAL B N 1
ATOM 1884 C CA . VAL B 1 66 ? 2.623 -2.584 12.414 1 98.12 66 VAL B CA 1
ATOM 1885 C C . VAL B 1 66 ? 3.814 -1.737 12.852 1 98.12 66 VAL B C 1
ATOM 1887 O O . VAL B 1 66 ? 3.65 -0.766 13.594 1 98.12 66 VAL B O 1
ATOM 1890 N N . GLY B 1 67 ? 5.012 -2.143 12.477 1 97.88 67 GLY B N 1
ATOM 1891 C CA . GLY B 1 67 ? 6.191 -1.376 12.852 1 97.88 67 GLY B CA 1
ATOM 1892 C C . GLY B 1 67 ? 7.48 -1.967 12.32 1 97.88 67 GLY B C 1
ATOM 1893 O O . GLY B 1 67 ? 7.469 -3.018 11.672 1 97.88 67 GLY B O 1
ATOM 1894 N N . ALA B 1 68 ? 8.539 -1.156 12.469 1 97.62 68 ALA B N 1
ATOM 1895 C CA . ALA B 1 68 ? 9.922 -1.545 12.203 1 97.62 68 ALA B CA 1
ATOM 1896 C C . ALA B 1 68 ? 10.086 -2.033 10.766 1 97.62 68 ALA B C 1
ATOM 1898 O O . ALA B 1 68 ? 10.758 -3.041 10.523 1 97.62 68 ALA B O 1
ATOM 1899 N N . ALA B 1 69 ? 9.383 -1.382 9.852 1 98.19 69 ALA B N 1
ATOM 1900 C CA . ALA B 1 69 ? 9.445 -1.65 8.414 1 98.19 69 ALA B CA 1
ATOM 1901 C C . ALA B 1 69 ? 9.359 -0.356 7.613 1 98.19 69 ALA B C 1
ATOM 1903 O O . ALA B 1 69 ? 8.664 0.582 8.008 1 98.19 69 ALA B O 1
ATOM 1904 N N . SER B 1 70 ? 9.984 -0.306 6.5 1 97.88 70 SER B N 1
ATOM 1905 C CA . SER B 1 70 ? 10 0.876 5.645 1 97.88 70 SER B CA 1
ATOM 1906 C C . SER B 1 70 ? 8.586 1.268 5.223 1 97.88 70 SER B C 1
ATOM 1908 O O . SER B 1 70 ? 8.344 2.416 4.852 1 97.88 70 SER B O 1
ATOM 1910 N N . VAL B 1 71 ? 7.641 0.296 5.312 1 98.25 71 VAL B N 1
ATOM 1911 C CA . VAL B 1 71 ? 6.293 0.522 4.801 1 98.25 71 VAL B CA 1
ATOM 1912 C C . VAL B 1 71 ? 5.336 0.768 5.961 1 98.25 71 VAL B C 1
ATOM 1914 O O . VAL B 1 71 ? 4.125 0.885 5.762 1 98.25 71 VAL B O 1
ATOM 1917 N N . ALA B 1 72 ? 5.871 0.903 7.203 1 98.69 72 ALA B N 1
ATOM 1918 C CA . ALA B 1 72 ? 5.016 1.108 8.367 1 98.69 72 ALA B CA 1
ATOM 1919 C C . ALA B 1 72 ? 4.543 2.557 8.453 1 98.69 72 ALA B C 1
ATOM 1921 O O . ALA B 1 72 ? 4.797 3.242 9.445 1 98.69 72 ALA B O 1
ATOM 1922 N N . HIS B 1 73 ? 3.775 2.977 7.457 1 98.81 73 HIS B N 1
ATOM 1923 C CA . HIS B 1 73 ? 3.24 4.332 7.375 1 98.81 73 HIS B CA 1
ATOM 1924 C C . HIS B 1 73 ? 2.002 4.488 8.25 1 98.81 73 HIS B C 1
ATOM 1926 O O . HIS B 1 73 ? 1.401 3.496 8.672 1 98.81 73 HIS B O 1
ATOM 1932 N N . ALA B 1 74 ? 1.656 5.699 8.531 1 98.94 74 ALA B N 1
ATOM 1933 C CA . ALA B 1 74 ? 0.536 6.02 9.414 1 98.94 74 ALA B CA 1
ATOM 1934 C C . ALA B 1 74 ? -0.763 5.41 8.891 1 98.94 74 ALA B C 1
ATOM 1936 O O . ALA B 1 74 ? -1.526 4.812 9.648 1 98.94 74 ALA B O 1
ATOM 1937 N N . GLU B 1 75 ? -1.037 5.578 7.566 1 98.75 75 GLU B N 1
ATOM 1938 C CA . GLU B 1 75 ? -2.262 5.055 6.969 1 98.75 75 GLU B CA 1
ATOM 1939 C C . GLU B 1 75 ? -2.305 3.531 7.043 1 98.75 75 GLU B C 1
ATOM 1941 O O . GLU B 1 75 ? -3.363 2.945 7.277 1 98.75 75 GLU B O 1
ATOM 1946 N N . MET B 1 76 ? -1.144 2.881 6.812 1 98.75 76 MET B N 1
ATOM 1947 C CA . MET B 1 76 ? -1.086 1.429 6.949 1 98.75 76 MET B CA 1
ATOM 1948 C C . MET B 1 76 ? -1.352 1.007 8.391 1 98.75 76 MET B C 1
ATOM 1950 O O . MET B 1 76 ? -2.045 0.018 8.633 1 98.75 76 MET B O 1
ATOM 1954 N N . ASP B 1 77 ? -0.756 1.737 9.375 1 98.81 77 ASP B N 1
ATOM 1955 C CA . ASP B 1 77 ? -1.034 1.464 10.781 1 98.81 77 ASP B CA 1
ATOM 1956 C C . ASP B 1 77 ? -2.533 1.509 11.062 1 98.81 77 ASP B C 1
ATOM 1958 O O . ASP B 1 77 ? -3.062 0.653 11.781 1 98.81 77 ASP B O 1
ATOM 1962 N N . VAL B 1 78 ? -3.227 2.473 10.484 1 98.81 78 VAL B N 1
ATOM 1963 C CA . VAL B 1 78 ? -4.676 2.598 10.625 1 98.81 78 VAL B CA 1
ATOM 1964 C C . VAL B 1 78 ? -5.359 1.361 10.047 1 98.81 78 VAL B C 1
ATOM 1966 O O . VAL B 1 78 ? -6.172 0.724 10.719 1 98.81 78 VAL B O 1
ATOM 1969 N N . PHE B 1 79 ? -5.008 0.959 8.852 1 98.5 79 PHE B N 1
ATOM 1970 C CA . PHE B 1 79 ? -5.719 -0.101 8.148 1 98.5 79 PHE B CA 1
ATOM 1971 C C . PHE B 1 79 ? -5.445 -1.456 8.789 1 98.5 79 PHE B C 1
ATOM 1973 O O . PHE B 1 79 ? -6.32 -2.324 8.82 1 98.5 79 PHE B O 1
ATOM 1980 N N . PHE B 1 80 ? -4.258 -1.635 9.266 1 98.12 80 PHE B N 1
ATOM 1981 C CA . PHE B 1 80 ? -3.971 -2.887 9.961 1 98.12 80 PHE B CA 1
ATOM 1982 C C . PHE B 1 80 ? -4.664 -2.926 11.32 1 98.12 80 PHE B C 1
ATOM 1984 O O . PHE B 1 80 ? -5.156 -3.975 11.742 1 98.12 80 PHE B O 1
ATOM 1991 N N . SER B 1 81 ? -4.746 -1.82 12.023 1 97 81 SER B N 1
ATOM 1992 C CA . SER B 1 81 ? -5.324 -1.784 13.359 1 97 81 SER B CA 1
ATOM 1993 C C . SER B 1 81 ? -6.836 -1.967 13.312 1 97 81 SER B C 1
ATOM 1995 O O . SER B 1 81 ? -7.422 -2.562 14.219 1 97 81 SER B O 1
ATOM 1997 N N . VAL B 1 82 ? -7.48 -1.436 12.25 1 96.06 82 VAL B N 1
ATOM 1998 C CA . VAL B 1 82 ? -8.93 -1.551 12.156 1 96.06 82 VAL B CA 1
ATOM 1999 C C . VAL B 1 82 ? -9.312 -2.98 11.781 1 96.06 82 VAL B C 1
ATOM 2001 O O . VAL B 1 82 ? -10.414 -3.436 12.086 1 96.06 82 VAL B O 1
ATOM 2004 N N . GLY B 1 83 ? -8.398 -3.689 11.125 1 95.94 83 GLY B N 1
ATOM 2005 C CA . GLY B 1 83 ? -8.656 -5.074 10.773 1 95.94 83 GLY B CA 1
ATOM 2006 C C . GLY B 1 83 ? -9.453 -5.223 9.484 1 95.94 83 GLY B C 1
ATOM 2007 O O . GLY B 1 83 ? -9.109 -4.629 8.461 1 95.94 83 GLY B O 1
ATOM 2008 N N . LYS B 1 84 ? -10.43 -6.062 9.516 1 94.5 84 LYS B N 1
ATOM 2009 C CA . LYS B 1 84 ? -11.305 -6.234 8.367 1 94.5 84 LYS B CA 1
ATOM 2010 C C . LYS B 1 84 ? -12.297 -5.078 8.25 1 94.5 84 LYS B C 1
ATOM 2012 O O . LYS B 1 84 ? -13.211 -4.961 9.062 1 94.5 84 LYS B O 1
ATOM 2017 N N . VAL B 1 85 ? -12.125 -4.301 7.25 1 92.69 85 VAL B N 1
ATOM 2018 C CA . VAL B 1 85 ? -12.891 -3.068 7.09 1 92.69 85 VAL B CA 1
ATOM 2019 C C . VAL B 1 85 ? -14.305 -3.393 6.613 1 92.69 85 VAL B C 1
ATOM 2021 O O . VAL B 1 85 ? -14.484 -4.18 5.684 1 92.69 85 VAL B O 1
ATOM 2024 N N . GLN B 1 86 ? -15.195 -2.791 7.293 1 92.19 86 GLN B N 1
ATOM 2025 C CA . GLN B 1 86 ? -16.594 -2.887 6.914 1 92.19 86 GLN B CA 1
ATOM 2026 C C . GLN B 1 86 ? -17.141 -1.535 6.453 1 92.19 86 GLN B C 1
ATOM 2028 O O . GLN B 1 86 ? -16.734 -0.492 6.973 1 92.19 86 GLN B O 1
ATOM 2033 N N . ASP B 1 87 ? -18.016 -1.498 5.477 1 93.75 87 ASP B N 1
ATOM 2034 C CA . ASP B 1 87 ? -18.688 -0.296 4.98 1 93.75 87 ASP B CA 1
ATOM 2035 C C . ASP B 1 87 ? -17.672 0.797 4.652 1 93.75 87 ASP B C 1
ATOM 2037 O O . ASP B 1 87 ? -17.797 1.929 5.125 1 93.75 87 ASP B O 1
ATOM 2041 N N . ALA B 1 88 ? -16.641 0.392 3.973 1 95.5 88 ALA B N 1
ATOM 2042 C CA . ALA B 1 88 ? -15.516 1.278 3.689 1 95.5 88 ALA B CA 1
ATOM 2043 C C . ALA B 1 88 ? -15.984 2.564 3.016 1 95.5 88 ALA B C 1
ATOM 2045 O O . ALA B 1 88 ? -15.43 3.639 3.254 1 95.5 88 ALA B O 1
ATOM 2046 N N . ALA B 1 89 ? -17.047 2.502 2.225 1 94.69 89 ALA B N 1
ATOM 2047 C CA . ALA B 1 89 ? -17.547 3.629 1.448 1 94.69 89 ALA B CA 1
ATOM 2048 C C . ALA B 1 89 ? -18.062 4.734 2.363 1 94.69 89 ALA B C 1
ATOM 2050 O O . ALA B 1 89 ? -18.219 5.883 1.938 1 94.69 89 ALA B O 1
ATOM 2051 N N . THR B 1 90 ? -18.359 4.418 3.625 1 96.5 90 THR B N 1
ATOM 2052 C CA . THR B 1 90 ? -18.891 5.398 4.559 1 96.5 90 THR B CA 1
ATOM 2053 C C . THR B 1 90 ? -17.797 5.969 5.445 1 96.5 90 THR B C 1
ATOM 2055 O O . THR B 1 90 ? -18.047 6.836 6.281 1 96.5 90 THR B O 1
ATOM 2058 N N . LEU B 1 91 ? -16.594 5.492 5.23 1 97.25 91 LEU B N 1
ATOM 2059 C CA . LEU B 1 91 ? -15.484 5.895 6.086 1 97.25 91 LEU B CA 1
ATOM 2060 C C . LEU B 1 91 ? -14.719 7.059 5.469 1 97.25 91 LEU B C 1
ATOM 2062 O O . LEU B 1 91 ? -14.688 7.207 4.246 1 97.25 91 LEU B O 1
ATOM 2066 N N . THR B 1 92 ? -14.141 7.906 6.305 1 97.56 92 THR B N 1
ATOM 2067 C CA . THR B 1 92 ? -13.234 8.977 5.898 1 97.56 92 THR B CA 1
ATOM 2068 C C . THR B 1 92 ? -11.859 8.781 6.531 1 97.56 92 THR B C 1
ATOM 2070 O O . THR B 1 92 ? -11.742 8.633 7.746 1 97.56 92 THR B O 1
ATOM 2073 N N . LEU B 1 93 ? -10.867 8.734 5.703 1 98.06 93 LEU B N 1
ATOM 2074 C CA . LEU B 1 93 ? -9.484 8.719 6.168 1 98.06 93 LEU B CA 1
ATOM 2075 C C . LEU B 1 93 ? -8.93 10.141 6.25 1 98.06 93 LEU B C 1
ATOM 2077 O O . LEU B 1 93 ? -8.914 10.867 5.254 1 98.06 93 LEU B O 1
ATOM 2081 N N . TYR B 1 94 ? -8.555 10.586 7.418 1 98.69 94 TYR B N 1
ATOM 2082 C CA . TYR B 1 94 ? -7.836 11.836 7.609 1 98.69 94 TYR B CA 1
ATOM 2083 C C . TYR B 1 94 ? -6.348 11.586 7.84 1 98.69 94 TYR B C 1
ATOM 2085 O O . TYR B 1 94 ? -5.977 10.75 8.664 1 98.69 94 TYR B O 1
ATOM 2093 N N . THR B 1 95 ? -5.5 12.273 7.113 1 98.75 95 THR B N 1
ATOM 2094 C CA . THR B 1 95 ? -4.055 12.109 7.25 1 98.75 95 THR B CA 1
ATOM 2095 C C . THR B 1 95 ? -3.367 13.469 7.355 1 98.75 95 THR B C 1
ATOM 2097 O O . THR B 1 95 ? -3.859 14.461 6.82 1 98.75 95 THR B O 1
ATOM 2100 N N . SER B 1 96 ? -2.271 13.555 8.117 1 98.88 96 SER B N 1
ATOM 2101 C CA . SER B 1 96 ? -1.54 14.805 8.289 1 98.88 96 SER B CA 1
ATOM 2102 C C . SER B 1 96 ? -0.81 15.195 7.004 1 98.88 96 SER B C 1
ATOM 2104 O O . SER B 1 96 ? -0.479 16.375 6.809 1 98.88 96 SER B O 1
ATOM 2106 N N . LEU B 1 97 ? -0.517 14.242 6.164 1 98.62 97 LEU B N 1
ATOM 2107 C CA . LEU B 1 97 ? 0.226 14.406 4.922 1 98.62 97 LEU B CA 1
ATOM 2108 C C . LEU B 1 97 ? -0.439 13.633 3.785 1 98.62 97 LEU B C 1
ATOM 2110 O O . LEU B 1 97 ? -0.982 12.547 4 1 98.62 97 LEU B O 1
ATOM 2114 N N . GLU B 1 98 ? -0.419 14.195 2.584 1 96.81 98 GLU B N 1
ATOM 2115 C CA . GLU B 1 98 ? -0.935 13.461 1.43 1 96.81 98 GLU B CA 1
ATOM 2116 C C . GLU B 1 98 ? -0.393 12.039 1.392 1 96.81 98 GLU B C 1
ATOM 2118 O O . GLU B 1 98 ? 0.818 11.828 1.484 1 96.81 98 GLU B O 1
ATOM 2123 N N . PRO B 1 99 ? -1.307 11.016 1.23 1 95.94 99 PRO B N 1
ATOM 2124 C CA . PRO B 1 99 ? -0.846 9.625 1.201 1 95.94 99 PRO B CA 1
ATOM 2125 C C . PRO B 1 99 ? 0.098 9.344 0.034 1 95.94 99 PRO B C 1
ATOM 2127 O O . PRO B 1 99 ? -0.077 9.898 -1.055 1 95.94 99 PRO B O 1
ATOM 2130 N N . CYS B 1 100 ? 1.032 8.484 0.263 1 93.31 100 CYS B N 1
ATOM 2131 C CA . CYS B 1 100 ? 1.863 7.977 -0.822 1 93.31 100 CYS B CA 1
ATOM 2132 C C . CYS B 1 100 ? 1.077 7.012 -1.704 1 93.31 100 CYS B C 1
ATOM 2134 O O . CYS B 1 100 ? -0.087 6.719 -1.427 1 93.31 100 CYS B O 1
ATOM 2136 N N . LEU B 1 101 ? 1.676 6.555 -2.719 1 88.75 101 LEU B N 1
ATOM 2137 C CA . LEU B 1 101 ? 1.007 5.656 -3.652 1 88.75 101 LEU B CA 1
ATOM 2138 C C . LEU B 1 101 ? 0.555 4.383 -2.953 1 88.75 101 LEU B C 1
ATOM 2140 O O . LEU B 1 101 ? -0.535 3.871 -3.225 1 88.75 101 LEU B O 1
ATOM 2144 N N . MET B 1 102 ? 1.362 3.783 -2.104 1 93.06 102 MET B N 1
ATOM 2145 C CA . MET B 1 102 ? 0.991 2.588 -1.352 1 93.06 102 MET B CA 1
ATOM 2146 C C . MET B 1 102 ? -0.261 2.838 -0.516 1 93.06 102 MET B C 1
ATOM 2148 O O . MET B 1 102 ? -1.236 2.09 -0.613 1 93.06 102 MET B O 1
ATOM 2152 N N . CYS B 1 103 ? -0.229 3.896 0.242 1 96.25 103 CYS B N 1
ATOM 2153 C CA . CYS B 1 103 ? -1.312 4.172 1.179 1 96.25 103 CYS B CA 1
ATOM 2154 C C . CYS B 1 103 ? -2.566 4.633 0.443 1 96.25 103 CYS B C 1
ATOM 2156 O O . CYS B 1 103 ? -3.682 4.285 0.834 1 96.25 103 CYS B O 1
ATOM 2158 N N . GLY B 1 104 ? -2.336 5.469 -0.568 1 91.75 104 GLY B N 1
ATOM 2159 C CA . GLY B 1 104 ? -3.463 5.82 -1.417 1 91.75 104 GLY B CA 1
ATOM 2160 C C . GLY B 1 104 ? -4.07 4.625 -2.125 1 91.75 104 GLY B C 1
ATOM 2161 O O . GLY B 1 104 ? -5.297 4.523 -2.236 1 91.75 104 GLY B O 1
ATOM 2162 N N . GLY B 1 105 ? -3.201 3.789 -2.664 1 90.62 105 GLY B N 1
ATOM 2163 C CA . GLY B 1 105 ? -3.668 2.553 -3.273 1 90.62 105 GLY B CA 1
ATOM 2164 C C . GLY B 1 105 ? -4.457 1.678 -2.318 1 90.62 105 GLY B C 1
ATOM 2165 O O . GLY B 1 105 ? -5.441 1.049 -2.715 1 90.62 105 GLY B O 1
ATOM 2166 N N . ALA B 1 106 ? -4.012 1.614 -1.06 1 94.44 106 ALA B N 1
ATOM 2167 C CA . ALA B 1 106 ? -4.742 0.86 -0.044 1 94.44 106 ALA B CA 1
ATOM 2168 C C . ALA B 1 106 ? -6.145 1.429 0.158 1 94.44 106 ALA B C 1
ATOM 2170 O O . ALA B 1 106 ? -7.125 0.679 0.22 1 94.44 106 ALA B O 1
ATOM 2171 N N . ALA B 1 107 ? -6.227 2.76 0.249 1 94.06 107 ALA B N 1
ATOM 2172 C CA . ALA B 1 107 ? -7.527 3.406 0.416 1 94.06 107 ALA B CA 1
ATOM 2173 C C . ALA B 1 107 ? -8.453 3.086 -0.752 1 94.06 107 ALA B C 1
ATOM 2175 O O . ALA B 1 107 ? -9.641 2.807 -0.554 1 94.06 107 ALA B O 1
ATOM 2176 N N . ALA B 1 108 ? -7.883 3.082 -1.929 1 89.19 108 ALA B N 1
ATOM 2177 C CA . ALA B 1 108 ? -8.664 2.781 -3.129 1 89.19 108 ALA B CA 1
ATOM 2178 C C . ALA B 1 108 ? -9.102 1.321 -3.145 1 89.19 108 ALA B C 1
ATOM 2180 O O . ALA B 1 108 ? -10.258 1.02 -3.459 1 89.19 108 ALA B O 1
ATOM 2181 N N . LEU B 1 109 ? -8.188 0.456 -2.842 1 89.88 109 LEU B N 1
ATOM 2182 C CA . LEU B 1 109 ? -8.461 -0.976 -2.783 1 89.88 109 LEU B CA 1
ATOM 2183 C C . LEU B 1 109 ? -9.609 -1.271 -1.827 1 89.88 109 LEU B C 1
ATOM 2185 O O . LEU B 1 109 ? -10.469 -2.1 -2.125 1 89.88 109 LEU B O 1
ATOM 2189 N N . LEU B 1 110 ? -9.641 -0.581 -0.72 1 94.06 110 LEU B N 1
ATOM 2190 C CA . LEU B 1 110 ? -10.656 -0.792 0.307 1 94.06 110 LEU B CA 1
ATOM 2191 C C . LEU B 1 110 ? -11.953 -0.066 -0.05 1 94.06 110 LEU B C 1
ATOM 2193 O O . LEU B 1 110 ? -12.992 -0.292 0.578 1 94.06 110 LEU B O 1
ATOM 2197 N N . GLU B 1 111 ? -11.82 0.819 -1.001 1 92.25 111 GLU B N 1
ATOM 2198 C CA . GLU B 1 111 ? -12.953 1.638 -1.428 1 92.25 111 GLU B CA 1
ATOM 2199 C C . GLU B 1 111 ? -13.383 2.605 -0.328 1 92.25 111 GLU B C 1
ATOM 2201 O O . GLU B 1 111 ? -14.578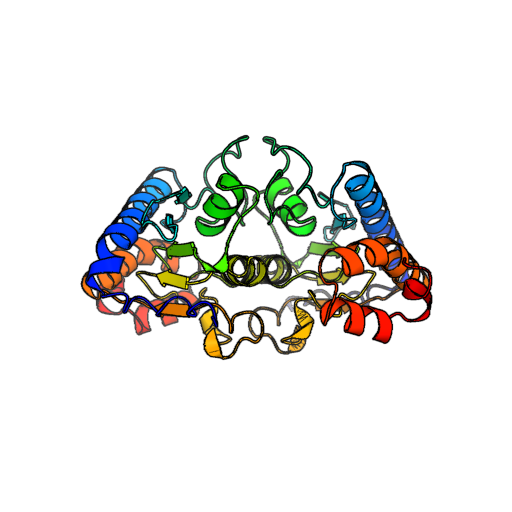 2.779 -0.079 1 92.25 111 GLU B O 1
ATOM 2206 N N . VAL B 1 112 ? -12.391 3.164 0.322 1 95.44 112 VAL B N 1
ATOM 2207 C CA . VAL B 1 112 ? -12.656 4.191 1.322 1 95.44 112 VAL B CA 1
ATOM 2208 C C . VAL B 1 112 ? -13.422 5.352 0.683 1 95.44 112 VAL B C 1
ATOM 2210 O O . VAL B 1 112 ? -13.055 5.82 -0.397 1 95.44 112 VAL B O 1
ATOM 2213 N N . GLY B 1 113 ? -14.406 5.859 1.377 1 95.06 113 GLY B N 1
ATOM 2214 C CA . GLY B 1 113 ? -15.297 6.852 0.798 1 95.06 113 GLY B CA 1
ATOM 2215 C C . GLY B 1 113 ? -14.633 8.195 0.582 1 95.06 113 GLY B C 1
ATOM 2216 O O . GLY B 1 113 ? -14.867 8.859 -0.432 1 95.06 113 GLY B O 1
ATOM 2217 N N . ARG B 1 114 ? -13.812 8.586 1.521 1 94.81 114 ARG B N 1
ATOM 2218 C CA . ARG B 1 114 ? -13.219 9.914 1.467 1 94.81 114 ARG B CA 1
ATOM 2219 C C . ARG B 1 114 ? -11.828 9.922 2.094 1 94.81 114 ARG B C 1
ATOM 2221 O O . ARG B 1 114 ? -11.602 9.266 3.115 1 94.81 114 ARG B O 1
ATOM 2228 N N . VAL B 1 115 ? -10.945 10.656 1.433 1 96.19 115 VAL B N 1
ATOM 2229 C CA . VAL B 1 115 ? -9.617 10.914 1.973 1 96.19 115 VAL B CA 1
ATOM 2230 C C . VAL B 1 115 ? -9.391 12.422 2.088 1 96.19 115 VAL B C 1
ATOM 2232 O O . VAL B 1 115 ? -9.625 13.164 1.13 1 96.19 115 VAL B O 1
ATOM 2235 N N . VAL B 1 116 ? -9.016 12.914 3.266 1 96.88 116 VAL B N 1
ATOM 2236 C CA . VAL B 1 116 ? -8.727 14.305 3.574 1 96.88 116 VAL B CA 1
ATOM 2237 C C . VAL B 1 116 ? -7.32 14.43 4.148 1 96.88 116 VAL B C 1
ATOM 2239 O O . VAL B 1 116 ? -6.918 13.648 5.008 1 96.88 116 VAL B O 1
ATOM 2242 N N . TRP B 1 117 ? -6.516 15.383 3.664 1 97.62 117 TRP B N 1
ATOM 2243 C CA . TRP B 1 117 ? -5.207 15.531 4.293 1 97.62 117 TRP B CA 1
ATOM 2244 C C . TRP B 1 117 ? -4.91 17 4.59 1 97.62 117 TRP B C 1
ATOM 2246 O O . TRP B 1 117 ? -5.48 17.891 3.961 1 97.62 117 TRP B O 1
ATOM 2256 N N . ALA B 1 118 ? -4.078 17.25 5.562 1 98.44 118 ALA B N 1
ATOM 2257 C CA . ALA B 1 118 ? -3.744 18.594 6.012 1 98.44 118 ALA B CA 1
ATOM 2258 C C . ALA B 1 118 ? -2.721 19.25 5.086 1 98.44 118 ALA B C 1
ATOM 2260 O O . ALA B 1 118 ? -2.816 20.438 4.781 1 98.44 118 ALA B O 1
ATOM 2261 N N . THR B 1 119 ? -1.709 18.484 4.652 1 98.38 119 THR B N 1
ATOM 2262 C CA . THR B 1 119 ? -0.551 19.016 3.941 1 98.38 119 THR B CA 1
ATOM 2263 C C . THR B 1 119 ? -0.279 18.203 2.674 1 98.38 119 THR B C 1
ATOM 2265 O O . THR B 1 119 ? -0.294 16.969 2.699 1 98.38 119 THR B O 1
ATOM 2268 N N . ASP B 1 120 ? 0.012 18.859 1.545 1 96.12 120 ASP B N 1
ATOM 2269 C CA . ASP B 1 120 ? 0.42 18.188 0.312 1 96.12 120 ASP B CA 1
ATOM 2270 C C . ASP B 1 120 ? 1.832 17.625 0.437 1 96.12 120 ASP B C 1
ATOM 2272 O O . ASP B 1 120 ? 2.68 18.188 1.123 1 96.12 120 ASP B O 1
ATOM 2276 N N . ASP B 1 121 ? 2.035 16.516 -0.188 1 95.62 121 ASP B N 1
ATOM 2277 C CA . ASP B 1 121 ? 3.383 15.992 -0.389 1 95.62 121 ASP B CA 1
ATOM 2278 C C . ASP B 1 121 ? 3.818 16.141 -1.846 1 95.62 121 ASP B C 1
ATOM 2280 O O . ASP B 1 121 ? 3.584 15.25 -2.664 1 95.62 121 ASP B O 1
ATOM 2284 N N . PRO B 1 122 ? 4.492 17.203 -2.17 1 92.44 122 PRO B N 1
ATOM 2285 C CA . PRO B 1 122 ? 4.82 17.516 -3.564 1 92.44 122 PRO B CA 1
ATOM 2286 C C . PRO B 1 122 ? 5.766 16.484 -4.188 1 92.44 122 PRO B C 1
ATOM 2288 O O . PRO B 1 122 ? 5.957 16.484 -5.406 1 92.44 122 PRO B O 1
ATOM 2291 N N . TRP B 1 123 ? 6.305 15.633 -3.396 1 90.25 123 TRP B N 1
ATOM 2292 C CA . TRP B 1 123 ? 7.25 14.648 -3.924 1 90.25 123 TRP B CA 1
ATOM 2293 C C . TRP B 1 123 ? 6.691 13.234 -3.791 1 90.25 123 TRP B C 1
ATOM 2295 O O . TRP B 1 123 ? 6.613 12.492 -4.777 1 90.25 123 TRP B O 1
ATOM 2305 N N . GLY B 1 124 ? 6.23 12.922 -2.662 1 89.19 124 GLY B N 1
ATOM 2306 C CA . GLY B 1 124 ? 5.879 11.539 -2.367 1 89.19 124 GLY B CA 1
ATOM 2307 C C . GLY B 1 124 ? 4.391 11.266 -2.473 1 89.19 124 GLY B C 1
ATOM 2308 O O . GLY B 1 124 ? 3.959 10.117 -2.4 1 89.19 124 GLY B O 1
ATOM 2309 N N . GLY B 1 125 ? 3.613 12.289 -2.66 1 90.5 125 GLY B N 1
ATOM 2310 C CA . GLY B 1 125 ? 2.168 12.125 -2.701 1 90.5 125 GLY B CA 1
ATOM 2311 C C . GLY B 1 125 ? 1.69 11.336 -3.906 1 90.5 125 GLY B C 1
ATOM 2312 O O . GLY B 1 125 ? 2.25 11.461 -4.996 1 90.5 125 GLY B O 1
ATOM 2313 N N . SER B 1 126 ? 0.643 10.609 -3.693 1 80.62 126 SER B N 1
ATOM 2314 C CA . SER B 1 126 ? 0.112 9.742 -4.742 1 80.62 126 SER B CA 1
ATOM 2315 C C . SER B 1 126 ? -0.412 10.562 -5.918 1 80.62 126 SER B C 1
ATOM 2317 O O . SER B 1 126 ? -0.484 10.055 -7.043 1 80.62 126 SER B O 1
ATOM 2319 N N . GLY B 1 127 ? -0.794 11.766 -5.672 1 73.19 127 GLY B N 1
ATOM 2320 C CA . GLY B 1 127 ? -1.358 12.602 -6.719 1 73.19 127 GLY B CA 1
ATOM 2321 C C . GLY B 1 127 ? -0.305 13.289 -7.566 1 73.19 127 GLY B C 1
ATOM 2322 O O . GLY B 1 127 ? -0.629 13.938 -8.562 1 73.19 127 GLY B O 1
ATOM 2323 N N . ARG B 1 128 ? 0.835 13.172 -7.051 1 68.5 128 ARG B N 1
ATOM 2324 C CA . ARG B 1 128 ? 1.901 13.867 -7.762 1 68.5 128 ARG B CA 1
ATOM 2325 C C . ARG B 1 128 ? 2.004 13.37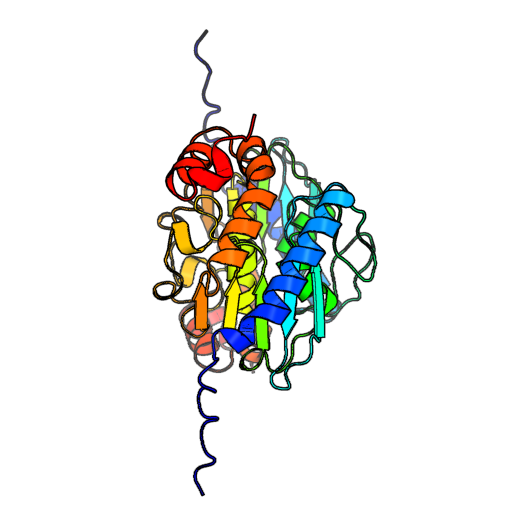5 -9.203 1 68.5 128 ARG B C 1
ATOM 2327 O O . ARG B 1 128 ? 2.088 14.188 -10.133 1 68.5 128 ARG B O 1
ATOM 2334 N N . LEU B 1 129 ? 1.897 12.117 -9.281 1 65.06 129 LEU B N 1
ATOM 2335 C CA . LEU B 1 129 ? 2.154 11.578 -10.617 1 65.06 129 LEU B CA 1
ATOM 2336 C C . LEU B 1 129 ? 0.85 11.383 -11.383 1 65.06 129 LEU B C 1
ATOM 2338 O O . LEU B 1 129 ? 0.808 11.578 -12.602 1 65.06 129 LEU B O 1
ATOM 2342 N N . ILE B 1 130 ? -0.159 10.945 -10.688 1 65.5 130 ILE B N 1
ATOM 2343 C CA . ILE B 1 130 ? -1.497 10.836 -11.258 1 65.5 130 ILE B CA 1
ATOM 2344 C C . ILE B 1 130 ? -2.525 11.383 -10.266 1 65.5 130 ILE B C 1
ATOM 2346 O O . ILE B 1 130 ? -2.682 10.844 -9.172 1 65.5 130 ILE B O 1
ATOM 2350 N N . LYS B 1 131 ? -3.125 12.305 -10.805 1 67.12 131 LYS B N 1
ATOM 2351 C CA . LYS B 1 131 ? -4.16 12.883 -9.953 1 67.12 131 LYS B CA 1
ATOM 2352 C C . LYS B 1 131 ? -5.176 11.828 -9.523 1 67.12 131 LYS B C 1
ATOM 2354 O O . LYS B 1 131 ? -5.555 10.969 -10.32 1 67.12 131 LYS B O 1
ATOM 2359 N N . TRP B 1 132 ? -5.555 11.906 -8.352 1 65.75 132 TRP B N 1
ATOM 2360 C CA . TRP B 1 132 ? -6.504 10.961 -7.777 1 65.75 132 TRP B CA 1
ATOM 2361 C C . TRP B 1 132 ? -7.754 10.852 -8.641 1 65.75 132 TRP B C 1
ATOM 2363 O O . TRP B 1 132 ? -8.234 9.75 -8.922 1 65.75 132 TRP B O 1
ATOM 2373 N N . SER B 1 133 ? -8.25 11.945 -9.102 1 64.69 133 SER B N 1
ATOM 2374 C CA . SER B 1 133 ? -9.469 12.008 -9.898 1 64.69 133 SER B CA 1
ATOM 2375 C C . SER B 1 133 ? -9.281 11.328 -11.25 1 64.69 133 SER B C 1
ATOM 2377 O O . SER B 1 133 ? -10.258 10.977 -11.914 1 64.69 133 SER B O 1
ATOM 2379 N N . GLU B 1 134 ? -8.078 11.172 -11.602 1 65.94 134 GLU B N 1
ATOM 2380 C CA . GLU B 1 134 ? -7.766 10.594 -12.906 1 65.94 134 GLU B CA 1
ATOM 2381 C C . GLU B 1 134 ? -7.332 9.141 -12.781 1 65.94 134 GLU B C 1
ATOM 2383 O O . GLU B 1 134 ? -7.234 8.43 -13.789 1 65.94 134 GLU B O 1
ATOM 2388 N N . HIS B 1 135 ? -7.141 8.828 -11.555 1 66.88 135 HIS B N 1
ATOM 2389 C CA . HIS B 1 135 ? -6.738 7.445 -11.344 1 66.88 135 HIS B CA 1
ATOM 2390 C C . HIS B 1 135 ? -7.945 6.512 -11.359 1 66.88 135 HIS B C 1
ATOM 2392 O O . HIS B 1 135 ? -8.828 6.625 -10.5 1 66.88 135 HIS B O 1
ATOM 2398 N N . PRO B 1 136 ? -7.965 5.574 -12.25 1 68.12 136 PRO B N 1
ATOM 2399 C CA . PRO B 1 136 ? -9.172 4.762 -12.414 1 68.12 136 PRO B CA 1
ATOM 2400 C C . PRO B 1 136 ? -9.555 4.008 -11.141 1 68.12 136 PRO B C 1
ATOM 2402 O O . PRO B 1 136 ? -10.734 3.758 -10.898 1 68.12 136 PRO B O 1
ATOM 2405 N N . ALA B 1 137 ? -8.586 3.688 -10.344 1 65.44 137 ALA B N 1
ATOM 2406 C CA . ALA B 1 137 ? -8.867 2.914 -9.133 1 65.44 137 ALA B CA 1
ATOM 2407 C C . ALA B 1 137 ? -9.367 3.816 -8.016 1 65.44 137 ALA B C 1
ATOM 2409 O O . ALA B 1 137 ? -9.922 3.332 -7.02 1 65.44 137 ALA B O 1
ATOM 2410 N N . MET B 1 138 ? -9.219 5.082 -8.164 1 68.38 138 MET B N 1
ATOM 2411 C CA . MET B 1 138 ? -9.461 5.988 -7.047 1 68.38 138 MET B CA 1
ATOM 2412 C C . MET B 1 138 ? -10.656 6.895 -7.328 1 68.38 138 MET B C 1
ATOM 2414 O O . MET B 1 138 ? -10.914 7.844 -6.586 1 68.38 138 MET B O 1
ATOM 2418 N N . GLN B 1 139 ? -11.414 6.52 -8.344 1 73.69 139 GLN B N 1
ATOM 2419 C CA . GLN B 1 139 ? -12.469 7.406 -8.82 1 73.69 139 GLN B CA 1
ATOM 2420 C C . GLN B 1 139 ? -13.641 7.445 -7.844 1 73.69 139 GLN B C 1
ATOM 2422 O O . GLN B 1 139 ? -14.391 8.422 -7.809 1 73.69 139 GLN B O 1
ATOM 2427 N N . ASP B 1 140 ? -13.758 6.453 -7.082 1 81.94 140 ASP B N 1
ATOM 2428 C CA . ASP B 1 140 ? -14.914 6.398 -6.199 1 81.94 140 ASP B CA 1
ATOM 2429 C C . ASP B 1 140 ? -14.594 6.992 -4.832 1 81.94 140 ASP B C 1
ATOM 2431 O O . ASP B 1 140 ? -15.477 7.121 -3.98 1 81.94 140 ASP B O 1
ATOM 2435 N N . THR B 1 141 ? -13.344 7.328 -4.613 1 88.81 141 THR B N 1
ATOM 2436 C CA . THR B 1 141 ? -12.922 7.965 -3.373 1 88.81 141 THR B CA 1
ATOM 2437 C C . THR B 1 141 ? -12.953 9.484 -3.506 1 88.81 141 THR B C 1
ATOM 2439 O O . THR B 1 141 ? -12.32 10.047 -4.406 1 88.81 141 THR B O 1
ATOM 2442 N N . GLU B 1 142 ? -13.727 10.148 -2.674 1 91.06 142 GLU B N 1
ATOM 2443 C CA . GLU B 1 142 ? -13.688 11.609 -2.637 1 91.06 142 GLU B CA 1
ATOM 2444 C C . GLU B 1 142 ? -12.391 12.109 -2.004 1 91.06 142 GLU B C 1
ATOM 2446 O O . GLU B 1 142 ? -12.016 11.672 -0.916 1 91.06 142 GLU B O 1
ATOM 2451 N N . VAL B 1 143 ? -11.742 12.961 -2.66 1 91.94 143 VAL B N 1
ATOM 2452 C CA . VAL B 1 143 ? -10.492 13.516 -2.152 1 91.94 143 VAL B CA 1
ATOM 2453 C C . VAL B 1 143 ? -10.688 14.977 -1.772 1 91.94 143 VAL B C 1
ATOM 2455 O O . VAL B 1 143 ? -11.195 15.773 -2.572 1 91.94 143 VAL B O 1
ATOM 2458 N N . VAL B 1 144 ? -10.289 15.422 -0.564 1 93.06 144 VAL B N 1
ATOM 2459 C CA . VAL B 1 144 ? -10.344 16.797 -0.058 1 93.06 144 VAL B CA 1
ATOM 2460 C C . VAL B 1 144 ? -8.953 17.234 0.388 1 93.06 144 VAL B C 1
ATOM 2462 O O . VAL B 1 144 ? -8.586 17.062 1.555 1 93.06 144 VAL B O 1
ATOM 2465 N N . PRO B 1 145 ? -8.242 17.859 -0.505 1 94.69 145 PRO B N 1
ATOM 2466 C CA . PRO B 1 145 ? -6.867 18.266 -0.187 1 94.69 145 PRO B CA 1
ATOM 2467 C C . PRO B 1 145 ? -6.809 19.578 0.597 1 94.69 145 PRO B C 1
ATOM 2469 O O . PRO B 1 145 ? -7.402 20.578 0.184 1 94.69 145 PRO B O 1
ATOM 2472 N N . CYS B 1 146 ? -6.184 19.641 1.729 1 96.81 146 CYS B N 1
ATOM 2473 C CA . CYS B 1 146 ? -5.762 20.812 2.48 1 96.81 146 CYS B CA 1
ATOM 2474 C C . CYS B 1 146 ? -6.926 21.766 2.701 1 96.81 146 CYS B C 1
ATOM 2476 O O . CYS B 1 146 ? -6.836 22.953 2.371 1 96.81 146 CYS B O 1
ATOM 2478 N N . PRO B 1 147 ? -7.973 21.328 3.34 1 96.69 147 PRO B N 1
ATOM 2479 C CA . PRO B 1 147 ? -9.156 22.188 3.488 1 96.69 147 PRO B CA 1
ATOM 2480 C C . PRO B 1 147 ? -8.953 23.297 4.516 1 96.69 147 PRO B C 1
ATOM 2482 O O . PRO B 1 147 ? -9.789 24.203 4.625 1 96.69 147 PRO B O 1
ATOM 2485 N N . ASP B 1 148 ? -7.883 23.297 5.281 1 97.12 148 ASP B N 1
ATOM 2486 C CA . ASP B 1 148 ? -7.578 24.266 6.332 1 97.12 148 ASP B CA 1
ATOM 2487 C C . ASP B 1 148 ? -6.168 24.828 6.164 1 97.12 148 ASP B C 1
ATOM 2489 O O . ASP B 1 148 ? -5.188 24.188 6.562 1 97.12 148 ASP B O 1
ATOM 2493 N N . PRO B 1 149 ? -6.047 26.031 5.68 1 97.44 149 PRO B N 1
ATOM 2494 C CA . PRO B 1 149 ? -4.734 26.609 5.375 1 97.44 149 PRO B CA 1
ATOM 2495 C C . PRO B 1 149 ? -3.83 26.703 6.605 1 97.44 149 PRO B C 1
ATOM 2497 O O . PRO B 1 149 ? -2.609 26.578 6.488 1 97.44 149 PRO B O 1
ATOM 2500 N N . GLU B 1 150 ? -4.391 26.953 7.719 1 97.94 150 GLU B N 1
ATOM 2501 C CA . GLU B 1 150 ? -3.594 27.031 8.938 1 97.94 150 GLU B CA 1
ATOM 2502 C C . GLU B 1 150 ? -2.986 25.672 9.281 1 97.94 150 GLU B C 1
ATOM 2504 O O . GLU B 1 150 ? -1.803 25.578 9.609 1 97.94 150 GLU B O 1
ATOM 2509 N N . LEU B 1 151 ? -3.803 24.609 9.195 1 98.5 151 LEU B N 1
ATOM 2510 C CA . LEU B 1 151 ? -3.316 23.266 9.484 1 98.5 151 LEU B CA 1
ATOM 2511 C C . LEU B 1 151 ? -2.361 22.797 8.391 1 98.5 151 LEU B C 1
ATOM 2513 O O . LEU B 1 151 ? -1.42 22.047 8.664 1 98.5 151 LEU B O 1
ATOM 2517 N N . GLU B 1 152 ? -2.643 23.219 7.141 1 98.62 152 GLU B N 1
ATOM 2518 C CA . GLU B 1 152 ? -1.696 22.906 6.074 1 98.62 152 GLU B CA 1
ATOM 2519 C C . GLU B 1 152 ? -0.31 23.469 6.391 1 98.62 152 GLU B C 1
ATOM 2521 O O . GLU B 1 152 ? 0.691 22.75 6.27 1 98.62 152 GLU B O 1
ATOM 2526 N N . ALA B 1 153 ? -0.27 24.719 6.848 1 98.56 153 ALA B N 1
ATOM 2527 C CA . ALA B 1 153 ? 0.995 25.359 7.188 1 98.56 153 ALA B CA 1
ATOM 2528 C C . ALA B 1 153 ? 1.666 24.672 8.367 1 98.56 153 ALA B C 1
ATOM 2530 O O . ALA B 1 153 ? 2.883 24.469 8.367 1 98.56 153 ALA B O 1
ATOM 2531 N N . GLU B 1 154 ? 0.881 24.375 9.336 1 98.56 154 GLU B N 1
ATOM 2532 C CA . GLU B 1 154 ? 1.4 23.656 10.492 1 98.56 154 GLU B CA 1
ATOM 2533 C C . GLU B 1 154 ? 2.012 22.312 10.086 1 98.56 154 GLU B C 1
ATOM 2535 O O . GLU B 1 154 ? 3.113 21.969 10.523 1 98.56 154 GLU B O 1
ATOM 2540 N N . GLY B 1 155 ? 1.329 21.531 9.273 1 98.75 155 GLY B N 1
ATOM 2541 C CA . GLY B 1 155 ? 1.834 20.25 8.805 1 98.75 155 GLY B CA 1
ATOM 2542 C C . GLY B 1 155 ? 3.092 20.375 7.965 1 98.75 155 GLY B C 1
ATOM 2543 O O . GLY B 1 155 ? 3.998 19.547 8.062 1 98.75 155 GLY B O 1
ATOM 2544 N N . ALA B 1 156 ? 3.109 21.406 7.145 1 98.62 156 ALA B N 1
ATOM 2545 C CA . ALA B 1 156 ? 4.281 21.656 6.309 1 98.62 156 ALA B CA 1
ATOM 2546 C C . ALA B 1 156 ? 5.516 21.938 7.164 1 98.62 156 ALA B C 1
ATOM 2548 O O . ALA B 1 156 ? 6.598 21.406 6.898 1 98.62 156 ALA B O 1
ATOM 2549 N N . ARG B 1 157 ? 5.352 22.75 8.219 1 98.38 157 ARG B N 1
ATOM 2550 C CA . ARG B 1 157 ? 6.461 23.031 9.125 1 98.38 157 ARG B CA 1
ATOM 2551 C C . ARG B 1 157 ? 6.918 21.781 9.852 1 98.38 157 ARG B C 1
ATOM 2553 O O . ARG B 1 157 ? 8.117 21.578 10.047 1 98.38 157 ARG B O 1
ATOM 2560 N N . LEU B 1 158 ? 5.965 21.031 10.25 1 98.44 158 LEU B N 1
ATOM 2561 C CA . LEU B 1 158 ? 6.234 19.797 10.984 1 98.44 158 LEU B CA 1
ATOM 2562 C C . LEU B 1 158 ? 7.012 18.797 10.133 1 98.44 158 LEU B C 1
ATOM 2564 O O . LEU B 1 158 ? 7.941 18.156 10.609 1 98.44 158 LEU B O 1
ATOM 2568 N N . PHE B 1 159 ? 6.68 18.656 8.789 1 98.44 159 PHE B N 1
ATOM 2569 C CA . PHE B 1 159 ? 7.227 17.594 7.949 1 98.44 159 PHE B CA 1
ATOM 2570 C C . PHE B 1 159 ? 8.484 18.062 7.23 1 98.44 159 PHE B C 1
ATOM 2572 O O . PHE B 1 159 ? 9.281 17.25 6.758 1 98.44 159 PHE B O 1
ATOM 2579 N N . ALA B 1 160 ? 8.734 19.328 7.105 1 97.88 160 ALA B N 1
ATOM 2580 C CA . ALA B 1 160 ? 9.781 19.922 6.273 1 97.88 160 ALA B CA 1
ATOM 2581 C C . ALA B 1 160 ? 11.141 19.328 6.609 1 97.88 160 ALA B C 1
ATOM 2583 O O . ALA B 1 160 ? 11.883 18.906 5.715 1 97.88 160 ALA B O 1
ATOM 2584 N N . PRO B 1 161 ? 11.539 19.219 7.938 1 97.5 161 PRO B N 1
ATOM 2585 C CA . PRO B 1 161 ? 12.844 18.625 8.227 1 97.5 161 PRO B CA 1
ATOM 2586 C C . PRO B 1 161 ? 12.961 17.203 7.695 1 97.5 161 PRO B C 1
ATOM 2588 O O . PRO B 1 161 ? 14.031 16.797 7.215 1 97.5 161 PRO B O 1
ATOM 2591 N N . GLU B 1 162 ? 11.906 16.453 7.812 1 97.19 162 GLU B N 1
ATOM 2592 C CA . GLU B 1 162 ? 11.898 15.086 7.297 1 97.19 162 GLU B CA 1
ATOM 2593 C C . GLU B 1 162 ? 12.016 15.07 5.773 1 97.19 162 GLU B C 1
ATOM 2595 O O . GLU B 1 162 ? 12.703 14.219 5.207 1 97.19 162 GLU B O 1
ATOM 2600 N N . ALA B 1 163 ? 11.273 15.977 5.09 1 96 163 ALA B N 1
ATOM 2601 C CA . ALA B 1 163 ? 11.352 16.078 3.633 1 96 163 ALA B CA 1
ATOM 2602 C C . ALA B 1 163 ? 12.781 16.328 3.172 1 96 163 ALA B C 1
ATOM 2604 O O . ALA B 1 163 ? 13.258 15.711 2.221 1 96 163 ALA B O 1
ATOM 2605 N N . LYS B 1 164 ? 13.422 17.234 3.822 1 96.5 164 LYS B N 1
ATOM 2606 C CA . LYS B 1 164 ? 14.812 17.531 3.482 1 96.5 164 LYS B CA 1
ATOM 2607 C C . LYS B 1 164 ? 15.703 16.312 3.66 1 96.5 164 LYS B C 1
ATOM 2609 O O . LYS B 1 164 ? 16.562 16.047 2.82 1 96.5 164 LYS B O 1
ATOM 2614 N N . ARG B 1 165 ? 15.547 15.648 4.762 1 94.69 165 ARG B N 1
ATOM 2615 C CA . ARG B 1 165 ? 16.359 14.484 5.086 1 94.69 165 ARG B CA 1
ATOM 2616 C C . ARG B 1 165 ? 16.109 13.344 4.105 1 94.69 165 ARG B C 1
ATOM 2618 O O . ARG B 1 165 ? 17.047 12.727 3.6 1 94.69 165 ARG B O 1
ATOM 2625 N N . ALA B 1 166 ? 14.852 13.031 3.836 1 90 166 ALA B N 1
ATOM 2626 C CA . ALA B 1 166 ? 14.445 11.859 3.07 1 90 166 ALA B CA 1
ATOM 2627 C C . ALA B 1 166 ? 14.633 12.086 1.574 1 90 166 ALA B C 1
ATOM 2629 O O . ALA B 1 166 ? 14.922 11.141 0.831 1 90 166 ALA B O 1
ATOM 2630 N N . PHE B 1 167 ? 14.461 13.328 1.117 1 89.81 167 PHE B N 1
ATOM 2631 C CA . PHE B 1 167 ? 14.516 13.648 -0.305 1 89.81 167 PHE B CA 1
ATOM 2632 C C . PHE B 1 167 ? 15.352 14.898 -0.546 1 89.81 167 PHE B C 1
ATOM 2634 O O . PHE B 1 167 ? 14.836 15.906 -1.049 1 89.81 167 PHE B O 1
ATOM 2641 N N . PRO B 1 168 ? 16.609 14.852 -0.381 1 91 168 PRO B N 1
ATOM 2642 C CA . PRO B 1 168 ? 17.469 16.031 -0.314 1 91 168 PRO B CA 1
ATOM 2643 C C . PRO B 1 168 ? 17.656 16.703 -1.676 1 91 168 PRO B C 1
ATOM 2645 O O . PRO B 1 168 ? 18.125 17.828 -1.75 1 91 168 PRO B O 1
ATOM 2648 N N . GLU B 1 169 ? 17.297 16.109 -2.705 1 92.06 169 GLU B N 1
ATOM 2649 C CA . GLU B 1 169 ? 17.531 16.688 -4.031 1 92.06 169 GLU B CA 1
ATOM 2650 C C . GLU B 1 169 ? 16.219 17.156 -4.66 1 92.06 169 GLU B C 1
ATOM 2652 O O . GLU B 1 169 ? 15.562 18.062 -4.137 1 92.06 169 GLU B O 1
ATOM 2657 N N . GLU B 1 170 ? 15.789 16.438 -5.582 1 89.5 170 GLU B N 1
ATOM 2658 C CA . GLU B 1 170 ? 14.602 16.875 -6.316 1 89.5 170 GLU B CA 1
ATOM 2659 C C . GLU B 1 170 ? 13.398 17 -5.387 1 89.5 170 GLU B C 1
ATOM 2661 O O . GLU B 1 170 ? 12.609 17.938 -5.516 1 89.5 170 GLU B O 1
ATOM 2666 N N . GLY B 1 171 ? 13.281 16.125 -4.5 1 92.12 171 GLY B N 1
ATOM 2667 C CA . GLY B 1 171 ? 12.164 16.188 -3.574 1 92.12 171 GLY B CA 1
ATOM 2668 C C . GLY B 1 171 ? 12.172 17.438 -2.709 1 92.12 171 GLY B C 1
ATOM 2669 O O . GLY B 1 171 ? 11.133 18.078 -2.537 1 92.12 171 GLY B O 1
ATOM 2670 N N . TRP B 1 172 ? 13.328 17.766 -2.242 1 95.25 172 TRP B N 1
ATOM 2671 C CA . TRP B 1 172 ? 13.445 18.953 -1.396 1 95.25 172 TRP B CA 1
ATOM 2672 C C . TRP B 1 172 ? 13.188 20.219 -2.197 1 95.25 172 TRP B C 1
ATOM 2674 O O . TRP B 1 172 ? 12.547 21.156 -1.708 1 95.25 172 TRP B O 1
ATOM 2684 N N . ALA B 1 173 ? 13.641 20.25 -3.404 1 95.56 173 ALA B N 1
ATOM 2685 C CA . ALA B 1 173 ? 13.391 21.391 -4.27 1 95.56 173 ALA B CA 1
ATOM 2686 C C . ALA B 1 173 ? 11.898 21.609 -4.48 1 95.56 173 ALA B C 1
ATOM 2688 O O . ALA B 1 173 ? 11.414 22.75 -4.449 1 95.56 173 ALA B O 1
ATOM 2689 N N . LEU B 1 174 ? 11.18 20.531 -4.648 1 94.75 174 LEU B N 1
ATOM 2690 C CA . LEU B 1 174 ? 9.742 20.625 -4.84 1 94.75 174 LEU B CA 1
ATOM 2691 C C . LEU B 1 174 ? 9.047 21.094 -3.566 1 94.75 174 LEU B C 1
ATOM 2693 O O . LEU B 1 174 ? 8.086 21.859 -3.623 1 94.75 174 LEU B O 1
ATOM 2697 N N . TRP B 1 175 ? 9.516 20.672 -2.395 1 96.25 175 TRP B N 1
ATOM 2698 C CA . TRP B 1 175 ? 8.953 21.109 -1.116 1 96.25 175 TRP B CA 1
ATOM 2699 C C . TRP B 1 175 ? 9.188 22.594 -0.901 1 96.25 175 TRP B C 1
ATOM 2701 O O . TRP B 1 175 ? 8.281 23.312 -0.464 1 96.25 175 TRP B O 1
ATOM 2711 N N . ARG B 1 176 ? 10.367 23.047 -1.231 1 97.31 176 ARG B N 1
ATOM 2712 C CA . ARG B 1 176 ? 10.68 24.469 -1.091 1 97.31 176 ARG B CA 1
ATOM 2713 C C . ARG B 1 176 ? 9.82 25.312 -2.027 1 97.31 176 ARG B C 1
ATOM 2715 O O . ARG B 1 176 ? 9.445 26.438 -1.686 1 97.31 176 ARG B O 1
ATOM 2722 N N . GLN B 1 177 ? 9.578 24.797 -3.17 1 97.19 177 GLN B N 1
ATOM 2723 C CA . GLN B 1 177 ? 8.719 25.5 -4.121 1 97.19 177 GLN B CA 1
ATOM 2724 C C . GLN B 1 177 ? 7.281 25.578 -3.619 1 97.19 177 GLN B C 1
ATOM 2726 O O . GLN B 1 177 ? 6.645 26.625 -3.699 1 97.19 177 GLN B O 1
ATOM 2731 N N . ARG B 1 178 ? 6.723 24.5 -3.074 1 96.62 178 ARG B N 1
ATOM 2732 C CA . ARG B 1 178 ? 5.332 24.422 -2.646 1 96.62 178 ARG B CA 1
ATOM 2733 C C . ARG B 1 178 ? 5.113 25.156 -1.334 1 96.62 178 ARG B C 1
ATOM 2735 O O . ARG B 1 178 ? 4.047 25.734 -1.11 1 96.62 178 ARG B O 1
ATOM 2742 N N . TYR B 1 179 ? 6.137 25.109 -0.461 1 98 179 TYR B N 1
ATOM 2743 C CA . TYR B 1 179 ? 6.016 25.672 0.875 1 98 179 TYR B CA 1
ATOM 2744 C C . TYR B 1 179 ? 7.219 26.547 1.209 1 98 179 TYR B C 1
ATOM 2746 O O . TYR B 1 179 ? 7.941 26.281 2.174 1 98 179 TYR B O 1
ATOM 2754 N N . PRO B 1 180 ? 7.355 27.609 0.523 1 97.75 180 PRO B N 1
ATOM 2755 C CA . PRO B 1 180 ? 8.562 28.422 0.701 1 97.75 180 PRO B CA 1
ATOM 2756 C C . PRO B 1 180 ? 8.688 28.984 2.113 1 97.75 180 PRO B C 1
ATOM 2758 O O . PRO B 1 180 ? 9.789 29.047 2.66 1 97.75 180 PRO B O 1
ATOM 2761 N N . ALA B 1 181 ? 7.621 29.422 2.754 1 97.94 181 ALA B N 1
ATOM 2762 C CA . ALA B 1 181 ? 7.68 30 4.098 1 97.94 181 ALA B CA 1
ATOM 2763 C C . ALA B 1 181 ? 8 28.922 5.137 1 97.94 181 ALA B C 1
ATOM 2765 O O . ALA B 1 181 ? 8.82 29.141 6.031 1 97.94 181 ALA B O 1
ATOM 2766 N N . GLU B 1 182 ? 7.391 27.75 5.02 1 97.88 182 GLU B N 1
ATOM 2767 C CA . GLU B 1 182 ? 7.492 26.672 6.008 1 97.88 182 GLU B CA 1
ATOM 2768 C C . GLU B 1 182 ? 8.844 25.969 5.918 1 97.88 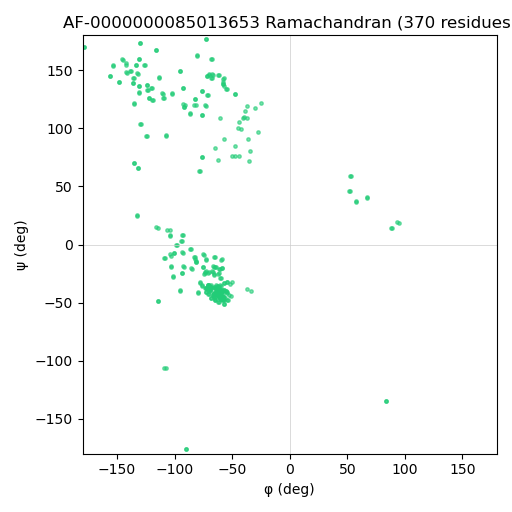182 GLU B C 1
ATOM 2770 O O . GLU B 1 182 ? 9.258 25.297 6.863 1 97.88 182 GLU B O 1
ATOM 2775 N N . THR B 1 183 ? 9.578 26.141 4.707 1 97.31 183 THR B N 1
ATOM 2776 C CA . THR B 1 183 ? 10.844 25.453 4.512 1 97.31 183 THR B CA 1
ATOM 2777 C C . THR B 1 183 ? 12.023 26.391 4.711 1 97.31 183 THR B C 1
ATOM 2779 O O . THR B 1 183 ? 13.18 25.969 4.754 1 97.31 183 THR B O 1
ATOM 2782 N N . ALA B 1 184 ? 11.969 27.672 4.688 1 95 184 ALA B N 1
ATOM 2783 C CA . ALA B 1 184 ? 13.023 28.688 4.707 1 95 184 ALA B CA 1
ATOM 2784 C C . ALA B 1 184 ? 13.992 28.453 5.863 1 95 184 ALA B C 1
ATOM 2786 O O . ALA B 1 184 ? 15.203 28.594 5.699 1 95 184 ALA B O 1
ATOM 2787 N N . GLY B 1 185 ? 13.609 27.969 7.023 1 90.88 185 GLY B N 1
ATOM 2788 C CA . GLY B 1 185 ? 14.461 27.844 8.195 1 90.88 185 GLY B CA 1
ATOM 2789 C C . GLY B 1 185 ? 14.914 26.422 8.453 1 90.88 185 GLY B C 1
ATOM 2790 O O . GLY B 1 185 ? 15.594 26.141 9.445 1 90.88 185 GLY B O 1
ATOM 2791 N N . VAL B 1 186 ? 14.672 25.656 7.438 1 93.62 186 VAL B N 1
ATOM 2792 C CA . VAL B 1 186 ? 15.047 24.266 7.645 1 93.62 186 VAL B CA 1
ATOM 2793 C C . VAL B 1 186 ? 16.516 24.062 7.266 1 93.62 186 VAL B C 1
ATOM 2795 O O . VAL B 1 186 ? 16.922 24.359 6.141 1 93.62 186 VAL B O 1
ATOM 2798 N N . GLU B 1 187 ? 17.438 23.781 8.125 1 80.31 187 GLU B N 1
ATOM 2799 C CA . GLU B 1 187 ? 18.891 23.641 7.973 1 80.31 187 GLU B CA 1
ATOM 2800 C C . GLU B 1 187 ? 19.25 22.234 7.477 1 80.31 187 GLU B C 1
ATOM 2802 O O . GLU B 1 187 ? 18.547 21.266 7.758 1 80.31 187 GLU B O 1
#

Sequence (374 aa):
MPDCPMSPVPRDPATHRPYLQEALRLAREAQAAGSAPVGAVLVNAAGEVIARGRNRVGEAQTPEHVGAASVAHAEMDVFFSVGKVQDAATLTLYTSLEPCLMCGGAAALLEVGRVVWATDDPWGGSGRLIKWSEHPAMQDTEVVPCPDPELEAEGARLFAPEAKRAFPEEGWALWRQRYPAETAGVEMPDCPMSPVPRDPATHRPYLQEALRLAREAQAAGSAPVGAVLVNAAGEVIARGRNRVGEAQTPEHVGAASVAHAEMDVFFSVGKVQDAATLTLYTSLEPCLMCGGAAALLEVGRVVWATDDPWGGSGRLIKWSEHPAMQDTEVVPCPDPELEAEGARLFAPEAKRAFPEEGWALWRQRYPAETAGVE

Organism: Deinococcus geothermalis (strain DSM 11300 / CIP 105573 / AG-3a) (NCBI:txid319795)

Nearest PDB structures (foldseek):
  7bv5-assembly2_B  TM=7.593E-01  e=7.578E-10  Saccharomyces cerevisiae S288C
  7nz7-assembly1_B  TM=8.018E-01  e=1.913E-08  Mus musculus
  7nz9-assembly1_B  TM=7.979E-01  e=8.739E-08  Mus musculus
  7bv5-assembly1_A  TM=6.902E-01  e=6.520E-09  Saccharomyces cerevisiae S288C
  7nz8-assembly1_B  TM=7.976E-01  e=1.753E-07  Mus musculus

Solvent-accessible surface area (backbone atoms only — not comparable to full-atom values): 18376 Å² total; per-residue (Å²): 132,82,80,72,71,81,72,77,67,78,69,53,62,79,66,48,49,68,52,38,51,48,6,43,52,33,4,52,52,12,36,76,56,62,18,60,53,29,7,17,34,34,28,42,79,87,68,45,76,72,29,67,16,29,19,18,41,50,34,74,36,37,66,68,37,62,19,36,6,74,72,22,36,12,60,49,22,23,47,47,52,54,14,66,77,68,70,29,59,50,24,33,40,28,22,20,42,37,46,32,40,26,48,42,25,41,40,31,75,59,41,30,22,27,41,34,23,25,15,85,34,72,59,62,14,34,46,60,74,45,44,49,86,72,30,75,70,30,57,78,36,45,75,45,76,40,79,42,68,69,51,19,48,52,34,39,42,65,33,33,60,55,42,41,70,77,27,66,53,74,39,25,55,40,42,40,68,77,34,48,80,52,37,70,82,61,128,130,84,79,75,74,83,72,78,69,80,76,50,60,78,67,47,49,68,53,36,50,49,6,43,51,33,5,52,52,12,37,75,54,61,17,61,54,29,6,14,34,34,27,42,80,88,68,45,76,72,30,68,16,29,18,18,41,50,34,74,36,37,65,66,36,60,19,36,6,75,72,21,36,12,58,47,22,23,46,46,52,55,14,66,77,67,70,29,59,52,24,35,40,27,22,22,43,38,46,31,41,24,47,41,25,42,39,30,73,61,40,29,22,28,43,34,22,25,15,84,33,73,58,60,14,36,47,61,74,45,43,50,82,72,30,76,68,30,56,77,34,46,75,46,77,40,76,42,68,68,53,18,49,52,35,39,43,66,33,35,61,55,42,41,70,78,27,67,52,72,39,26,55,41,41,40,68,78,34,47,80,52,35,70,81,61,129

pLDDT: mean 89.93, std 16.34, range [23.73, 98.94]

Foldseek 3Di:
DPPPPPPPPPCPLVNCVVQQVVQQVLLVVQVVLPFQSKWKFKAFLVGDTQFIFAQACSHPDDPQAGHVDPPRHRLVRRDVNSPDDDPQLRMEMEMQEADALVSLLVSLVSLHNEYEYQEYQCPRHNVNVPNLCRDPSNVNYHYHYNSDVVSHLVSLLRRLLVQCVVPVPPRNVRSCVVHVPSNVPRD/DPPDDPPPPPCPLVNCVVQLVVQQVLLVVQVVLPFQSKWKFKAFLVGDTQFIFAQACSHPDDPQAGHVDPPRHRLVRRDVNSPDDDPQLRMEMEMQEADALVSLLVSLVSLHNEYEYQEYQCPRHNVNVPNLCRDPSNVNYHYHYNSDVVSHLVSLLRRLLVQCVVPVPPSNVRSCVVHVPSNVPRD

=== Feature glossary ===
The record interleaves many kinds of information about one protein. Here is each kind framed as the question it answers.

Q: What known structures does this most resemble?
A: Structural nearest neighbors (via Foldseek easy-search vs the PDB). Reported per hit: target PDB id, E-value, and alignment TM-score. A TM-score above ~0.5 is the conventional threshold for 'same fold'.

Q: Where is each backbone atom in 3D?
A: The mmCIF table is the protein's shape written out atom by atom. For each backbone N, Cα, C, and carbonyl O, it records an (x, y, z) coordinate triple in Å plus the residue type, chain letter, and residue number.

Q: What are the backbone torsion angles?
A: The φ/ψ torsion pair specifies the backbone conformation at each residue. φ rotates about the N–Cα bond, ψ about the Cα–C bond. Steric clashes forbid most of the (φ, ψ) plane — the allowed regions (α-helix basin, β-sheet basin, left-handed helix) are the Ramachandran-allowed regions.

Q: Which residues are buried vs exposed?
A: Solvent-accessible surface area (SASA) is the area in Å² traced out by the centre of a 1.4 Å probe sphere (a water molecule) rolled over the protein's van der Waals surface (Shrake–Rupley / Lee–Richards construction). Buried residues have near-zero SASA; fully exposed residues can exceed 200 Å². The total SASA scales roughly with the number of surface residues.

Q: How confident is the AlphaFold model at each residue?
A: pLDDT is the predicted lDDT-Cα score: AlphaFold's confidence that the local environment of each residue (all inter-atomic distances within 15 Å) is correctly placed. It is a per-residue number between 0 and 100, with higher meaning more reliable.

Q: What does the local fold look like, residue by residue?
A: 3Di is Foldseek's structural alphabet. Each residue is assigned one of twenty discrete states based on how its Cα sits relative to its spatial (not sequential) neighbors. Aligning 3Di strings finds structural homologs roughly as well as full 3D superposition, but orders of magnitude faster.

Q: How big and how compact is the whole molecule?
A: Radius of gyration (Rg) is the root-mean-square distance of Cα atoms from their centroid — a single number for overall size and compactness. A globular domain of N residues has Rg ≈ 2.2·N^0.38 Å; an extended or disordered chain has a much larger Rg. The Cα contact count is the number of residue pairs whose Cα atoms are within 8 Å and are more than four positions apart in sequence — a standard proxy for tertiary packing density. The bounding box is the smallest axis-aligned box enclosing all Cα atoms.

Q: Which residues are in helices, strands, or loops?
A: DSSP 8-state secondary structure assigns each residue one of H (α-helix), G (3₁₀-helix), I (π-helix), E (extended β-strand), B (isolated β-bridge), T (hydrogen-bonded turn), S (bend), or '-' (coil). The assignment is computed from backbone hydrogen-bond geometry via the Kabsch–Sander algorithm.

Q: How mobile is each atom in the crystal?
A: Crystallographic B-factors measure how much each atom's electron density is smeared out, in Å². They rise in mobile loops and surface residues and fall in the buried interior. In AlphaFold models this column is repurposed to hold pLDDT instead.

Q: What if only a Cα trace is available?
A: P-SEA three-state annotation labels each residue as helix, strand, or coil based purely on the geometry of the Cα trace. It serves as a fallback when the full backbone (and thus DSSP) is unavailable.

Q: What family and function is it annotated with?
A: Database cross-references. InterPro integrates a dozen domain/family signature databases into unified entries with residue-range hits. GO terms attach function/process/location labels with evidence codes. CATH codes position the fold in a four-level structural taxonomy. Organism is the NCBI-taxonomy species name.

Q: Are the domains correctly placed relative to each other?
A: Predicted Aligned Error (PAE) is an AlphaFold confidence matrix: entry (i, j) is the expected error in the position of residue j, in ångströms, when the prediction is superimposed on the true structure at residue i. Low PAE within a block of residues means that block is internally rigid and well-predicted; high PAE between two blocks means their relative placement is uncertain even if each block individually is confident.

Q: What do the diagnostic plots show?
A: Three diagnostic plots accompany the record. The Cα contact map visualizes the tertiary structure as a 2D adjacency matrix (8 Å cutoff, sequence-local contacts suppressed). The Ramachandran plot shows the distribution of backbone (φ, ψ) torsions, with points in the α and β basins reflecting secondary structure content. The PAE plot shows AlphaFold's inter-residue confidence as a color matrix.

Q: What is the amino-acid chain?
A: Primary structure: the covalent order of the twenty standard amino acids along the backbone. Two proteins with the same sequence will (almost always) fold to the same structure; two with 30% identity often share a fold but not the details.

Q: What do the rendered images show?
A: The six renders are orthographic views along the three Cartesian axes in both directions. Representation (cartoon, sticks, or surface) and color scheme (sequence-rainbow or by-chain) vary across proteins so the training set covers all the common visualization conventions.